Protein AF-A0ABD3DKU9-F1 (afdb_monomer_lite)

Sequence (478 aa):
MDELIASTKKEVLVEIVKLAQKRGMQGNKGDWKDFLKSYDKKFGSSLSDPLRRCVDSLVAFIKSFEQDDDVKFFKKVLECHANRNEAAEQFKNISPDKETAEQRLVRLTLEHPLYPTEFSFPSYEEEWVVVKKCLKKSKAMKSTKLLAIDCEMVLCEDGTDALVRVCGVDRNLKVKIDEVVNPNKPIADYRSDITGMSAKDLDGVTCSLKDVQISLKKMLSHGTILVGHSVNNDLQALKLDHTKVIDTSYIFKFAHTNRKPSLSLLCKAKLGDELRKDGRPHNCMDDACAAMKLALARLEGKIDDEITEEVKELDTAKLFVHRIPTDIFTNDLKNILPGDCTIEVIKKAKKTYYSANAIFKNQQEAFEAFEKLKGDLEKDKIGRPQKLVNFDLGSGKTGYVFVCLREDPVEHGTKRSAEDDTPCGIPKKFKTEELEDPNQCEMHLKEIERLNSLLKQRDEEILTQMKLIASLIRKLGL

Radius of gyration: 28.07 Å; chains: 1; bounding box: 62×74×80 Å

Organism: NCBI:txid1961234

Secondary structure (DSSP, 8-state):
-HHHHHT--HHHHHHHHHHHHHTT--BTTBSHHHHHHHH-TTTGGGS--GGGS-HHHHHHHHTT---HHHHHHHHHHHHHHHHHHHHHHHHHTS-GGG--HHHHHHHHHHHSTTHHHHT---TTSTT-EE-PPPSSHHHHHT---EEEEEEEEEEETTS-EEEEEEEEEETTS-EEEEEE-B-SS-EEE--HHHH---TTTTTT---BHHHHHHHHHHHHGGGPEEEESSHHHHHHHTTEE-S-EEETTTSSEESS--PPPPHHHHIIIIIS--SS-TTPPP-HHHHHHHHHHHHHHHHTTSS-SEE-----HHHHTEEEEEEEETT--HHHHHHHSSSS-EEEEEE--TTTEEEEEEE-SSHHHHHHHHHHS-SEEEE-TTS-EEEEEEEEETTTEEEEEEEEESS-----PPP----------------------HHHHHHHHHHHHHHHHHHHHHHHHHHHHHHHHHHHHHHHT-

Foldseek 3Di:
DVVLLVPDDLVLLLVLLVVCVVVLHAFPQGHQQSLQQVPPVPCRSVPSRSVPDDSVSSVVRLVRHDDPVSVVLSVLSSVVVVVLVCLLVVLVPDDPVRDALLSVLLNLCSPFPCNCPLLPAPCSDPLAAELDDDPPNVQLSPDPKEKFKDFQWFQFPVRDTATQWMWIATLVLHTDDTAGEDRVGHTPGSPCLARVDDPVNNPPRDHYLVNVLVSVSVVPHSNHAYWAASCSVVCRNSSYRDSRYRHLQRQADEPPFSGRDDLQLCCCQWVVDRLDDPRHYDDGSSRSSSRSVSSVCSSVVVDHRYDDPPDDQQLLQKKKKWFAFPPQDPVNVPVQFPDDWDWAWDDDDDPTIGIIITGHPGNVRSVVRVVPAPFDWDADPRGFTKGWGWDQDPVRDTDTMIITRPDDDDPPDDDDDDDDDDDDDDDDDDDDDDDDDPVVVVVVVVVVVVVVVVVVVVVVVVVVVVVVVVVVCVVVVD

InterPro domains:
  IPR012337 Ribonuclease H-like superfamily [SSF53098] (146-302)
  IPR013520 Ribonuclease H-like domain [PF00929] (148-294)
  IPR013520 Ribonuclease H-like domain [SM00479] (145-304)
  IPR034922 RNA exonuclease 1-like, exonuclease domain [cd06145] (147-296)
  IPR036397 Ribonuclease H superfamily [G3DSA:3.30.420.10] (141-318)
  IPR047021 RNA exonuclease REXO1/REXO3/REXO4-like [PTHR12801] (14-307)

Structure (mmCIF, N/CA/C/O backbone):
data_AF-A0ABD3DKU9-F1
#
_entry.id   AF-A0ABD3DKU9-F1
#
loop_
_atom_site.group_PDB
_atom_site.id
_atom_site.type_symbol
_atom_site.label_atom_id
_atom_site.label_alt_id
_atom_site.label_comp_id
_atom_site.label_asym_id
_atom_site.label_entity_id
_atom_site.label_seq_id
_atom_site.pdbx_PDB_ins_code
_atom_site.Cartn_x
_atom_site.Cartn_y
_atom_site.Cartn_z
_atom_site.occupancy
_atom_site.B_iso_or_equiv
_atom_site.auth_seq_id
_atom_site.auth_comp_id
_atom_site.auth_asym_id
_atom_site.auth_atom_id
_atom_site.pdbx_PDB_model_num
ATOM 1 N N . MET A 1 1 ? 17.578 11.879 -21.860 1.00 81.12 1 MET A N 1
ATOM 2 C CA . MET A 1 1 ? 17.954 10.823 -20.896 1.00 81.12 1 MET A CA 1
ATOM 3 C C . MET A 1 1 ? 19.100 11.305 -20.019 1.00 81.12 1 MET A C 1
ATOM 5 O O . MET A 1 1 ? 18.993 11.176 -18.808 1.00 81.12 1 MET A O 1
ATOM 9 N N . ASP A 1 2 ? 20.134 11.919 -20.600 1.00 81.81 2 ASP A N 1
ATOM 10 C CA . ASP A 1 2 ? 21.305 12.414 -19.861 1.00 81.81 2 ASP A CA 1
ATOM 11 C C . ASP A 1 2 ? 20.986 13.388 -18.720 1.00 81.81 2 ASP A C 1
ATOM 13 O O . ASP A 1 2 ? 21.509 13.211 -17.625 1.00 81.81 2 ASP A O 1
ATOM 17 N N . GLU A 1 3 ? 20.085 14.353 -18.931 1.00 81.25 3 GLU A N 1
ATOM 18 C CA . GLU A 1 3 ? 19.666 15.293 -17.875 1.00 81.25 3 GLU A CA 1
ATOM 19 C C . GLU A 1 3 ? 19.017 14.581 -16.677 1.00 81.25 3 GLU A C 1
ATOM 21 O O . GLU A 1 3 ? 19.356 14.852 -15.525 1.00 81.25 3 GLU A O 1
ATOM 26 N N . LEU A 1 4 ? 18.119 13.623 -16.944 1.00 81.12 4 LEU A N 1
ATOM 27 C CA . LEU A 1 4 ? 17.462 12.837 -15.897 1.00 81.12 4 LEU A CA 1
ATOM 28 C C . LEU A 1 4 ? 18.496 12.044 -15.100 1.00 81.12 4 LEU A C 1
ATOM 30 O O . LEU A 1 4 ? 18.499 12.116 -13.873 1.00 81.12 4 LEU A O 1
ATOM 34 N N . ILE A 1 5 ? 19.410 11.352 -15.787 1.00 86.69 5 ILE A N 1
ATOM 35 C CA . ILE A 1 5 ? 20.475 10.572 -15.149 1.00 86.69 5 ILE A CA 1
ATOM 36 C C . ILE A 1 5 ? 21.364 11.467 -14.275 1.00 86.69 5 ILE A C 1
ATOM 38 O O . ILE A 1 5 ? 21.659 11.091 -13.144 1.00 86.69 5 ILE A O 1
ATOM 42 N N . ALA A 1 6 ? 21.744 12.655 -14.754 1.00 84.81 6 ALA A N 1
ATOM 43 C CA . ALA A 1 6 ? 22.608 13.577 -14.015 1.00 84.81 6 ALA A CA 1
ATOM 44 C C . ALA A 1 6 ? 21.990 14.050 -12.686 1.00 84.81 6 ALA A C 1
ATOM 46 O O . ALA A 1 6 ? 22.702 14.227 -11.702 1.00 84.81 6 ALA A O 1
ATOM 47 N N . SER A 1 7 ? 20.666 14.220 -12.638 1.00 81.12 7 SER A N 1
ATOM 48 C CA . SER A 1 7 ? 19.935 14.606 -11.419 1.00 81.12 7 SER A CA 1
ATOM 49 C C . SER A 1 7 ? 19.525 13.433 -10.513 1.00 81.12 7 SER A C 1
ATOM 51 O O . SER A 1 7 ? 18.911 13.645 -9.465 1.00 81.12 7 SER A O 1
ATOM 53 N N . THR A 1 8 ? 19.811 12.189 -10.912 1.00 85.19 8 THR A N 1
ATOM 54 C CA . THR A 1 8 ? 19.275 10.988 -10.259 1.00 85.19 8 THR A CA 1
ATOM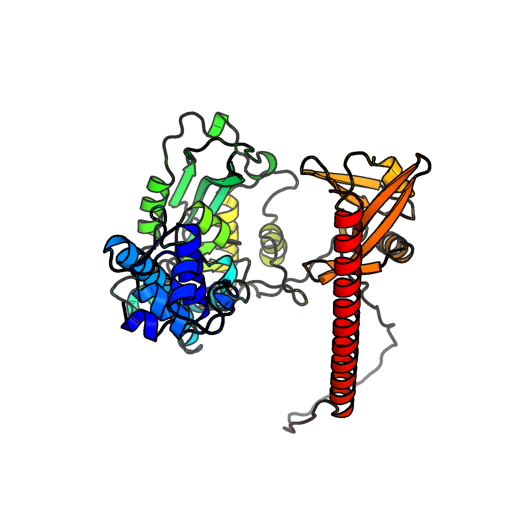 55 C C . THR A 1 8 ? 20.190 10.480 -9.146 1.00 85.19 8 THR A C 1
ATOM 57 O O . THR A 1 8 ? 21.405 10.379 -9.303 1.00 85.19 8 THR A O 1
ATOM 60 N N . LYS A 1 9 ? 19.593 10.107 -8.008 1.00 88.00 9 LYS A N 1
ATOM 61 C CA . LYS A 1 9 ? 20.319 9.520 -6.873 1.00 88.00 9 LYS A CA 1
ATOM 62 C C . LYS A 1 9 ? 20.841 8.115 -7.203 1.00 88.00 9 LYS A C 1
ATOM 64 O O . LYS A 1 9 ? 20.222 7.377 -7.972 1.00 88.00 9 LYS A O 1
ATOM 69 N N . LYS A 1 10 ? 21.950 7.711 -6.574 1.00 91.38 10 LYS A N 1
ATOM 70 C CA . LYS A 1 10 ? 22.609 6.416 -6.821 1.00 91.38 10 LYS A CA 1
ATOM 71 C C . LYS A 1 10 ? 21.654 5.230 -6.647 1.00 91.38 10 LYS A C 1
ATOM 73 O O . LYS A 1 10 ? 21.727 4.284 -7.423 1.00 91.38 10 LYS A O 1
ATOM 78 N N . GLU A 1 11 ? 20.763 5.277 -5.664 1.00 88.62 11 GLU A N 1
ATOM 79 C CA . GLU A 1 11 ? 19.846 4.183 -5.324 1.00 88.62 11 GLU A CA 1
ATOM 80 C C . GLU A 1 11 ? 18.913 3.845 -6.493 1.00 88.62 11 GLU A C 1
ATOM 82 O O . GLU A 1 11 ? 18.699 2.674 -6.799 1.00 88.62 11 GLU A O 1
ATOM 87 N N . VAL A 1 12 ? 18.440 4.869 -7.208 1.00 87.44 12 VAL A N 1
ATOM 88 C CA . VAL A 1 12 ? 17.587 4.710 -8.393 1.00 87.44 12 VAL A CA 1
ATOM 89 C C . VAL A 1 12 ? 18.385 4.129 -9.562 1.00 87.44 12 VAL A C 1
ATOM 91 O O . VAL A 1 12 ? 17.897 3.262 -10.280 1.00 87.44 12 VAL A O 1
ATOM 94 N N . LEU A 1 13 ? 19.643 4.544 -9.741 1.00 93.12 13 LEU A N 1
ATOM 95 C CA . LEU A 1 13 ? 20.517 3.955 -10.763 1.00 93.12 13 LEU A CA 1
ATOM 96 C C . LEU A 1 13 ? 20.780 2.470 -10.475 1.00 93.12 13 LEU A C 1
ATOM 98 O O . LEU A 1 13 ? 20.734 1.648 -11.386 1.00 93.12 13 LEU A O 1
ATOM 102 N N . VAL A 1 14 ? 21.011 2.114 -9.208 1.00 93.06 14 VAL A N 1
ATOM 103 C CA . VAL A 1 14 ? 21.152 0.720 -8.760 1.00 93.06 14 VAL A CA 1
ATOM 104 C C . VAL A 1 14 ? 19.893 -0.085 -9.082 1.00 93.06 14 VAL A C 1
ATOM 106 O O . VAL A 1 14 ? 20.008 -1.204 -9.582 1.00 93.06 14 VAL A O 1
ATOM 109 N N . GLU A 1 15 ? 18.707 0.468 -8.822 1.00 90.56 15 GLU A N 1
ATOM 110 C CA . GLU A 1 15 ? 17.432 -0.169 -9.163 1.00 90.56 15 GLU A CA 1
ATOM 111 C C . GLU A 1 15 ? 17.306 -0.411 -10.668 1.00 90.56 15 GLU A C 1
ATOM 113 O O . GLU A 1 15 ? 17.014 -1.532 -11.078 1.00 90.56 15 GLU A O 1
ATOM 118 N N . ILE A 1 16 ? 17.606 0.593 -11.494 1.00 92.25 16 ILE A N 1
ATOM 119 C CA . ILE A 1 16 ? 17.558 0.474 -12.956 1.00 92.25 16 ILE A CA 1
ATOM 120 C C . ILE A 1 16 ? 18.462 -0.663 -13.448 1.00 92.25 16 ILE A C 1
ATOM 122 O O . ILE A 1 16 ? 18.028 -1.490 -14.252 1.00 92.25 16 ILE A O 1
ATOM 126 N N . VAL A 1 17 ? 19.696 -0.754 -12.939 1.00 94.88 17 VAL A N 1
ATOM 127 C CA . VAL A 1 17 ? 20.609 -1.847 -13.308 1.00 94.88 17 VAL A CA 1
ATOM 128 C C . VAL A 1 17 ? 20.054 -3.201 -12.863 1.00 94.88 17 VAL A C 1
ATOM 130 O O . VAL A 1 17 ? 20.048 -4.146 -13.651 1.00 94.88 17 VAL A O 1
ATOM 133 N N . LYS A 1 18 ? 19.523 -3.308 -11.639 1.00 93.50 18 LYS A N 1
ATOM 134 C CA . LYS A 1 18 ? 18.892 -4.548 -11.155 1.00 93.50 18 LYS A CA 1
ATOM 135 C C . LYS A 1 18 ? 17.674 -4.945 -11.993 1.00 93.50 18 LYS A C 1
ATOM 137 O O . LYS A 1 18 ? 17.475 -6.133 -12.242 1.00 93.50 18 LYS A O 1
ATOM 142 N N . LEU A 1 19 ? 16.879 -3.980 -12.457 1.00 91.31 19 LEU A N 1
ATOM 143 C CA . LEU A 1 19 ? 15.748 -4.222 -13.354 1.00 91.31 19 LEU A CA 1
ATOM 144 C C . LEU A 1 19 ? 16.210 -4.736 -14.713 1.00 91.31 19 LEU A C 1
ATOM 146 O O . LEU A 1 19 ? 15.650 -5.718 -15.196 1.00 91.31 19 LEU A O 1
ATOM 150 N N . ALA A 1 20 ? 17.256 -4.137 -15.287 1.00 93.38 20 ALA A N 1
ATOM 151 C CA . ALA A 1 20 ? 17.860 -4.618 -16.524 1.00 93.38 20 ALA A CA 1
ATOM 152 C C . ALA A 1 20 ? 18.349 -6.068 -16.382 1.00 93.38 20 ALA A C 1
ATOM 154 O O . ALA A 1 20 ? 18.037 -6.909 -17.222 1.00 93.38 20 ALA A O 1
ATOM 155 N N . GLN A 1 21 ? 19.020 -6.394 -15.269 1.00 93.75 21 GLN A N 1
ATOM 156 C CA . GLN A 1 21 ? 19.442 -7.765 -14.961 1.00 93.75 21 GLN A CA 1
ATOM 157 C C . GLN A 1 21 ? 18.254 -8.726 -14.839 1.00 93.75 21 GLN A C 1
ATOM 159 O O . GLN A 1 21 ? 18.270 -9.798 -15.437 1.00 93.75 21 GLN A O 1
ATOM 164 N N . LYS A 1 22 ? 17.216 -8.347 -14.082 1.00 91.12 22 LYS A N 1
ATOM 165 C CA . LYS A 1 22 ? 16.010 -9.168 -13.880 1.00 91.12 22 LYS A CA 1
ATOM 166 C C . LYS A 1 22 ? 15.283 -9.448 -15.197 1.00 91.12 22 LYS A C 1
ATOM 168 O O . LYS A 1 22 ? 14.736 -10.531 -15.369 1.00 91.12 22 LYS A O 1
ATOM 173 N N . ARG A 1 23 ? 15.275 -8.473 -16.106 1.00 89.75 23 ARG A N 1
ATOM 174 C CA . ARG A 1 23 ? 14.651 -8.564 -17.432 1.00 89.75 23 ARG A CA 1
ATOM 175 C C . ARG A 1 23 ? 15.551 -9.219 -18.485 1.00 89.75 23 ARG A C 1
ATOM 177 O O . ARG A 1 23 ? 15.110 -9.381 -19.614 1.00 89.75 23 ARG A O 1
ATOM 184 N N . GLY A 1 24 ? 16.789 -9.582 -18.137 1.00 93.31 24 GLY A N 1
ATOM 185 C CA . GLY A 1 24 ? 17.751 -10.154 -19.082 1.00 93.31 24 GLY A CA 1
ATOM 186 C C . GLY A 1 24 ? 18.141 -9.198 -20.214 1.00 93.31 24 GLY A C 1
ATOM 187 O O . GLY A 1 24 ? 18.514 -9.656 -21.290 1.00 93.31 24 GLY A O 1
ATOM 188 N N . MET A 1 25 ? 18.028 -7.886 -19.992 1.00 94.38 25 MET A N 1
ATOM 189 C CA . MET A 1 25 ? 18.319 -6.869 -21.003 1.00 94.38 25 MET A CA 1
ATOM 190 C C . MET A 1 25 ? 19.825 -6.819 -21.297 1.00 94.38 25 MET A C 1
ATOM 192 O O . MET A 1 25 ? 20.650 -6.963 -20.388 1.00 94.38 25 MET A O 1
ATOM 196 N N . GLN A 1 26 ? 20.182 -6.571 -22.558 1.00 94.69 26 GLN A N 1
ATOM 197 C CA . GLN A 1 26 ? 21.569 -6.503 -23.020 1.00 94.69 26 GLN A CA 1
ATOM 198 C C . GLN A 1 26 ? 21.805 -5.220 -23.814 1.00 94.69 26 GLN A C 1
ATOM 200 O O . GLN A 1 26 ? 21.084 -4.935 -24.765 1.00 94.69 26 GLN A O 1
ATOM 205 N N . GLY A 1 27 ? 22.821 -4.455 -23.420 1.00 92.88 27 GLY A N 1
ATOM 206 C CA . GLY A 1 27 ? 23.273 -3.298 -24.186 1.00 92.88 27 GLY A CA 1
ATOM 207 C C . GLY A 1 27 ? 24.309 -3.699 -25.236 1.00 92.88 27 GLY A C 1
ATOM 208 O O . GLY A 1 27 ? 24.638 -4.873 -25.414 1.00 92.88 27 GLY A O 1
ATOM 209 N N . ASN A 1 28 ? 24.942 -2.707 -25.855 1.00 92.81 28 ASN A N 1
ATOM 210 C CA . ASN A 1 28 ? 25.990 -2.909 -26.865 1.00 92.81 28 ASN A CA 1
ATOM 211 C C . ASN A 1 28 ? 27.252 -3.608 -26.334 1.00 92.81 28 ASN A C 1
ATOM 213 O O . ASN A 1 28 ? 28.122 -4.010 -27.103 1.00 92.81 28 ASN A O 1
ATOM 217 N N . LYS A 1 29 ? 27.373 -3.739 -25.009 1.00 91.50 29 LYS A N 1
ATOM 218 C CA . LYS A 1 29 ? 28.457 -4.464 -24.333 1.00 91.50 29 LYS A CA 1
ATOM 219 C C . LYS A 1 29 ? 27.958 -5.706 -23.584 1.00 91.50 29 LYS A C 1
ATOM 221 O O . LYS A 1 29 ? 28.632 -6.163 -22.665 1.00 91.50 29 LYS A O 1
ATOM 226 N N . GLY A 1 30 ? 26.800 -6.237 -23.976 1.00 93.75 30 GLY A N 1
ATOM 227 C CA . GLY A 1 30 ? 26.183 -7.415 -23.374 1.00 93.75 30 GLY A CA 1
ATOM 228 C C . GLY A 1 30 ? 25.389 -7.099 -22.108 1.00 93.75 30 GLY A C 1
ATOM 229 O O . GLY A 1 30 ? 24.924 -5.975 -21.896 1.00 93.75 30 GLY A O 1
ATOM 230 N N . ASP A 1 31 ? 25.213 -8.121 -21.273 1.00 94.94 31 ASP A N 1
ATOM 231 C CA . ASP A 1 31 ? 24.564 -7.972 -19.975 1.00 94.94 31 ASP A CA 1
ATOM 232 C C . ASP A 1 31 ? 25.454 -7.209 -18.973 1.00 94.94 31 ASP A C 1
ATOM 234 O O . ASP A 1 31 ? 26.593 -6.833 -19.255 1.00 94.94 31 ASP A O 1
ATOM 238 N N . TRP A 1 32 ? 24.951 -6.971 -17.761 1.00 95.81 32 TRP A N 1
ATOM 239 C CA . TRP A 1 32 ? 25.708 -6.254 -16.730 1.00 95.81 32 TRP A CA 1
ATOM 240 C C . TRP A 1 32 ? 27.071 -6.888 -16.406 1.00 95.81 32 TRP A C 1
ATOM 242 O O . TRP A 1 32 ? 28.050 -6.177 -16.168 1.00 95.81 32 TRP A O 1
ATOM 252 N N . LYS A 1 33 ? 27.170 -8.221 -16.385 1.00 94.06 33 LYS A N 1
ATOM 253 C CA . LYS A 1 33 ? 28.431 -8.904 -16.077 1.00 94.06 33 LYS A CA 1
ATOM 254 C C . LYS A 1 33 ? 29.402 -8.795 -17.247 1.00 94.06 33 LYS A C 1
ATOM 256 O O . LYS A 1 33 ? 30.592 -8.594 -17.003 1.00 94.06 33 LYS A O 1
ATOM 261 N N . ASP A 1 34 ? 28.920 -8.903 -18.477 1.00 94.00 34 ASP A N 1
ATOM 262 C CA . ASP A 1 34 ? 29.735 -8.754 -19.684 1.00 94.00 34 ASP A CA 1
ATOM 263 C C . ASP A 1 34 ? 30.232 -7.316 -19.860 1.00 94.00 34 ASP A C 1
ATOM 265 O O . ASP A 1 34 ? 31.430 -7.091 -20.077 1.00 94.00 34 ASP A O 1
ATOM 269 N N . PHE A 1 35 ? 29.362 -6.337 -19.606 1.00 96.00 35 PHE A N 1
ATOM 270 C CA . PHE A 1 35 ? 29.738 -4.932 -19.528 1.00 96.00 35 PHE A CA 1
ATOM 271 C C . PHE A 1 35 ? 30.872 -4.731 -18.517 1.00 96.00 35 PHE A C 1
ATOM 273 O O . PHE A 1 35 ? 31.909 -4.165 -18.863 1.00 96.00 35 PHE A O 1
ATOM 280 N N . LEU A 1 36 ? 30.733 -5.251 -17.291 1.00 94.25 36 LEU A N 1
ATOM 281 C CA . LEU A 1 36 ? 31.744 -5.093 -16.242 1.00 94.25 36 LEU A CA 1
ATOM 282 C C . LEU A 1 36 ? 33.098 -5.719 -16.601 1.00 94.25 36 LEU A C 1
ATOM 284 O O . LEU A 1 36 ? 34.124 -5.126 -16.274 1.00 94.25 36 LEU A O 1
ATOM 288 N N . LYS A 1 37 ? 33.128 -6.874 -17.284 1.00 91.94 37 LYS A N 1
ATOM 289 C CA . LYS A 1 37 ? 34.384 -7.499 -17.753 1.00 91.94 37 LYS A CA 1
ATOM 290 C C . LYS A 1 37 ? 35.160 -6.578 -18.697 1.00 91.94 37 LYS A C 1
ATOM 292 O O . LYS A 1 37 ? 36.385 -6.542 -18.638 1.00 91.94 37 LYS A O 1
ATOM 297 N N . SER A 1 38 ? 34.454 -5.858 -19.570 1.00 89.62 38 SER A N 1
ATOM 298 C CA . SER A 1 38 ? 35.077 -4.968 -20.557 1.00 89.62 38 SER A CA 1
ATOM 299 C C . SER A 1 38 ? 35.361 -3.560 -20.016 1.00 89.62 38 SER A C 1
ATOM 301 O O . SER A 1 38 ? 36.321 -2.922 -20.445 1.00 89.62 38 SER A O 1
ATOM 303 N N . TYR A 1 39 ? 34.542 -3.076 -19.078 1.00 90.50 39 TYR A N 1
ATOM 304 C CA . TYR A 1 39 ? 34.574 -1.698 -18.587 1.00 90.50 39 TYR A CA 1
ATOM 305 C C . TYR A 1 39 ? 35.484 -1.503 -17.365 1.00 90.50 39 TYR A C 1
ATOM 307 O O . TYR A 1 39 ? 36.191 -0.501 -17.286 1.00 90.50 39 TYR A O 1
ATOM 315 N N . ASP A 1 40 ? 35.511 -2.459 -16.430 1.00 86.19 40 ASP A N 1
ATOM 316 C CA . ASP A 1 40 ? 36.314 -2.381 -15.206 1.00 86.19 40 ASP A CA 1
ATOM 317 C C . ASP A 1 40 ? 37.347 -3.512 -15.157 1.00 86.19 40 ASP A C 1
ATOM 319 O O . ASP A 1 40 ? 37.076 -4.616 -14.689 1.00 86.19 40 ASP A O 1
ATOM 323 N N . LYS A 1 41 ? 38.576 -3.215 -15.589 1.00 82.25 41 LYS A N 1
ATOM 324 C CA . LYS A 1 41 ? 39.689 -4.178 -15.569 1.00 82.25 41 LYS A CA 1
ATOM 325 C C . LYS A 1 41 ? 40.177 -4.534 -14.159 1.00 82.25 41 LYS A C 1
ATOM 327 O O . LYS A 1 41 ? 40.890 -5.520 -14.013 1.00 82.25 41 LYS A O 1
ATOM 332 N N . LYS A 1 42 ? 39.843 -3.737 -13.136 1.00 81.88 42 LYS A N 1
ATOM 333 C CA . LYS A 1 42 ? 40.324 -3.934 -11.761 1.00 81.88 42 LYS A CA 1
ATOM 334 C C . LYS A 1 42 ? 39.496 -4.985 -11.034 1.00 81.88 42 LYS A C 1
ATOM 336 O O . LYS A 1 42 ? 40.061 -5.883 -10.419 1.00 81.88 42 LYS A O 1
ATOM 341 N N . PHE A 1 43 ? 38.171 -4.872 -11.098 1.00 80.38 43 PHE A N 1
ATOM 342 C CA . PHE A 1 43 ? 37.271 -5.801 -10.407 1.00 80.38 43 PHE A CA 1
ATOM 343 C C . PHE A 1 43 ? 36.496 -6.717 -11.365 1.00 80.38 43 PHE A C 1
ATOM 345 O O . PHE A 1 43 ? 36.110 -7.821 -10.975 1.00 80.38 43 PHE A O 1
ATOM 352 N N . GLY A 1 44 ? 36.264 -6.308 -12.615 1.00 85.00 44 GLY A N 1
ATOM 353 C CA . GLY A 1 44 ? 35.559 -7.105 -13.624 1.00 85.00 44 GLY A CA 1
ATOM 354 C C . GLY A 1 44 ? 34.201 -7.614 -13.141 1.00 85.00 44 GLY A C 1
ATOM 355 O O . GLY A 1 44 ? 33.538 -6.979 -12.327 1.00 85.00 44 GLY A O 1
ATOM 356 N N . SER A 1 45 ? 33.785 -8.803 -13.571 1.00 83.38 45 SER A N 1
ATOM 357 C CA . SER A 1 45 ? 32.523 -9.416 -13.128 1.00 83.38 45 SER A CA 1
ATOM 358 C C . SER A 1 45 ? 32.541 -9.971 -11.694 1.00 83.38 45 SER A C 1
ATOM 360 O O . SER A 1 45 ? 31.493 -10.400 -11.210 1.00 83.38 45 SER A O 1
ATOM 362 N N . SER A 1 46 ? 33.690 -9.979 -11.004 1.00 84.38 46 SER A N 1
ATOM 363 C CA . SER A 1 46 ? 33.804 -10.544 -9.646 1.00 84.38 46 SER A CA 1
ATOM 364 C C . SER A 1 46 ? 32.991 -9.761 -8.604 1.00 84.38 46 SER A C 1
ATOM 366 O O . SER A 1 46 ? 32.463 -10.343 -7.660 1.00 84.38 46 SER A O 1
ATOM 368 N N . LEU A 1 47 ? 32.802 -8.455 -8.823 1.00 87.00 47 LEU A N 1
ATOM 369 C CA . LEU A 1 47 ? 31.976 -7.576 -7.995 1.00 87.00 47 LEU A CA 1
ATOM 370 C C . LEU A 1 47 ? 30.680 -7.209 -8.738 1.00 87.00 47 LEU A C 1
ATOM 372 O O . LEU A 1 47 ? 30.503 -6.091 -9.201 1.00 87.00 47 LEU A O 1
ATOM 376 N N . SER A 1 48 ? 29.771 -8.156 -8.943 1.00 89.69 48 SER A N 1
ATOM 377 C CA . SER A 1 48 ? 28.600 -7.918 -9.810 1.00 89.69 48 SER A CA 1
ATOM 378 C C . SER A 1 48 ? 27.412 -7.220 -9.139 1.00 89.69 48 SER A C 1
ATOM 380 O O . SER A 1 48 ? 26.478 -6.850 -9.839 1.00 89.69 48 SER A O 1
ATOM 382 N N . ASP A 1 49 ? 27.425 -6.994 -7.824 1.00 92.25 49 ASP A N 1
ATOM 383 C CA . ASP A 1 49 ? 26.336 -6.272 -7.152 1.00 92.25 49 ASP A CA 1
ATOM 384 C C . ASP A 1 49 ? 26.340 -4.780 -7.545 1.00 92.25 49 ASP A C 1
ATOM 386 O O . ASP A 1 49 ? 27.309 -4.079 -7.219 1.00 92.25 49 ASP A O 1
ATOM 390 N N . PRO A 1 50 ? 25.280 -4.260 -8.201 1.00 94.19 50 PRO A N 1
ATOM 391 C CA . PRO A 1 50 ? 25.214 -2.854 -8.590 1.00 94.19 50 PRO A CA 1
ATOM 392 C C . PRO A 1 50 ? 25.323 -1.890 -7.402 1.00 94.19 50 PRO A C 1
ATOM 394 O O . PRO A 1 50 ? 25.885 -0.805 -7.546 1.00 94.19 50 PRO A O 1
ATOM 397 N N . LEU A 1 51 ? 24.878 -2.288 -6.201 1.00 93.56 51 LEU A N 1
ATOM 398 C CA . LEU A 1 51 ? 24.967 -1.446 -5.000 1.00 93.56 51 LEU A CA 1
ATOM 399 C C . LEU A 1 51 ? 26.426 -1.105 -4.641 1.00 93.56 51 LEU A C 1
ATOM 401 O O . LEU A 1 51 ? 26.732 -0.004 -4.167 1.00 93.56 51 LEU A O 1
ATOM 405 N N . ARG A 1 52 ? 27.341 -2.037 -4.930 1.00 92.31 52 ARG A N 1
ATOM 406 C CA . ARG A 1 52 ? 28.777 -1.935 -4.641 1.00 92.31 52 ARG A CA 1
ATOM 407 C C . ARG A 1 52 ? 29.568 -1.224 -5.744 1.00 92.31 52 ARG A C 1
ATOM 409 O O . ARG A 1 52 ? 30.787 -1.118 -5.631 1.00 92.31 52 ARG A O 1
ATOM 416 N N . ARG A 1 53 ? 28.912 -0.730 -6.801 1.00 92.31 53 ARG A N 1
ATOM 417 C CA . ARG A 1 53 ? 29.559 0.004 -7.901 1.00 92.31 53 ARG A CA 1
ATOM 418 C C . ARG A 1 53 ? 29.461 1.518 -7.756 1.00 92.31 53 ARG A C 1
ATOM 420 O O . ARG A 1 53 ? 28.597 2.041 -7.050 1.00 92.31 53 ARG A O 1
ATOM 427 N N . CYS A 1 54 ? 30.391 2.221 -8.405 1.00 92.19 54 CYS A N 1
ATOM 428 C CA . CYS A 1 54 ? 30.360 3.677 -8.489 1.00 92.19 54 CYS A CA 1
ATOM 429 C C . CYS A 1 54 ? 29.252 4.144 -9.440 1.00 92.19 54 CYS A C 1
ATOM 431 O O . CYS A 1 54 ? 28.843 3.407 -10.340 1.00 92.19 54 CYS A O 1
ATOM 433 N N . VAL A 1 55 ? 28.797 5.384 -9.247 1.00 94.00 55 VAL A N 1
ATOM 434 C CA . VAL A 1 55 ? 27.769 6.018 -10.086 1.00 94.00 55 VAL A CA 1
ATOM 435 C C . VAL A 1 55 ? 28.169 5.973 -11.562 1.00 94.00 55 VAL A C 1
ATOM 437 O O . VAL A 1 55 ? 27.365 5.545 -12.382 1.00 94.00 55 VAL A O 1
ATOM 440 N N . ASP A 1 56 ? 29.428 6.273 -11.889 1.00 93.62 56 ASP A N 1
ATOM 441 C CA . ASP A 1 56 ? 29.920 6.276 -13.273 1.00 93.62 56 ASP A CA 1
ATOM 442 C C . ASP A 1 56 ? 29.763 4.924 -13.972 1.00 93.62 56 ASP A C 1
ATOM 444 O O . ASP A 1 56 ? 29.410 4.872 -15.146 1.00 93.62 56 ASP A O 1
ATOM 448 N N . SER A 1 57 ? 29.980 3.816 -13.255 1.00 93.88 57 SER A N 1
ATOM 449 C CA . SER A 1 57 ? 29.801 2.471 -13.820 1.00 93.88 57 SER A CA 1
ATOM 450 C C . SER A 1 57 ? 28.332 2.167 -14.102 1.00 93.88 57 SER A C 1
ATOM 452 O O . SER A 1 57 ? 28.012 1.588 -15.138 1.00 93.88 57 SER A O 1
ATOM 454 N N . LEU A 1 58 ? 27.436 2.564 -13.193 1.00 95.62 58 LEU A N 1
ATOM 455 C CA . LEU A 1 58 ? 25.992 2.383 -13.363 1.00 95.62 58 LEU A CA 1
ATOM 456 C C . LEU A 1 58 ? 25.490 3.207 -14.553 1.00 95.62 58 LEU A C 1
ATOM 458 O O . LEU A 1 58 ? 24.804 2.684 -15.427 1.00 95.62 58 LEU A O 1
ATOM 462 N N . VAL A 1 59 ? 25.889 4.479 -14.616 1.00 95.38 59 VAL A N 1
ATOM 463 C CA . VAL A 1 59 ? 25.535 5.393 -15.705 1.00 95.38 59 VAL A CA 1
ATOM 464 C C . VAL A 1 59 ? 26.064 4.883 -17.041 1.00 95.38 59 VAL A C 1
ATOM 466 O O . VAL A 1 59 ? 25.310 4.839 -18.009 1.00 95.38 59 VAL A O 1
ATOM 469 N N . ALA A 1 60 ? 27.328 4.464 -17.108 1.00 94.81 60 ALA A N 1
ATOM 470 C CA . ALA A 1 60 ? 27.925 3.962 -18.341 1.00 94.81 60 ALA A CA 1
ATOM 471 C C . ALA A 1 60 ? 27.242 2.686 -18.857 1.00 94.81 60 ALA A C 1
ATOM 473 O O . ALA A 1 60 ? 27.096 2.529 -20.068 1.00 94.81 60 ALA A O 1
ATOM 474 N N . PHE A 1 61 ? 26.780 1.805 -17.966 1.00 96.06 61 PHE A N 1
ATOM 475 C CA . PHE A 1 61 ? 25.993 0.641 -18.367 1.00 96.06 61 PHE A CA 1
ATOM 476 C C . PHE A 1 61 ? 24.609 1.025 -18.878 1.00 96.06 61 PHE A C 1
ATOM 478 O O . PHE A 1 61 ? 24.225 0.571 -19.950 1.00 96.06 61 PHE A O 1
ATOM 485 N N . ILE A 1 62 ? 23.882 1.901 -18.179 1.00 94.62 62 ILE A N 1
ATOM 486 C CA . ILE A 1 62 ? 22.564 2.379 -18.634 1.00 94.62 62 ILE A CA 1
ATOM 487 C C . ILE A 1 62 ? 22.681 3.056 -20.008 1.00 94.62 62 ILE A C 1
ATOM 489 O O . ILE A 1 62 ? 21.857 2.824 -20.885 1.00 94.62 62 ILE A O 1
ATOM 493 N N . LYS A 1 63 ? 23.747 3.832 -20.230 1.00 94.19 63 LYS A N 1
ATOM 494 C CA . LYS A 1 63 ? 24.040 4.470 -21.522 1.00 94.19 63 LYS A CA 1
ATOM 495 C C . LYS A 1 63 ? 24.521 3.505 -22.609 1.00 94.19 63 LYS A C 1
ATOM 497 O O . LYS A 1 63 ? 24.667 3.927 -23.748 1.00 94.19 63 LYS A O 1
ATOM 502 N N . SER A 1 64 ? 24.793 2.239 -22.287 1.00 94.94 64 SER A N 1
ATOM 503 C CA . SER A 1 64 ? 25.196 1.243 -23.289 1.00 94.94 64 SER A CA 1
ATOM 504 C C . SER A 1 64 ? 24.022 0.676 -24.092 1.00 94.94 64 SER A C 1
ATOM 506 O O . SER A 1 64 ? 24.248 -0.051 -25.056 1.00 94.94 64 SER A O 1
ATOM 508 N N . PHE A 1 65 ? 22.786 0.990 -23.698 1.00 94.69 65 PHE A N 1
ATOM 509 C CA . PHE A 1 65 ? 21.569 0.581 -24.388 1.00 94.69 65 PHE A CA 1
ATOM 510 C C . PHE A 1 65 ? 21.182 1.621 -25.440 1.00 94.69 65 PHE A C 1
ATOM 512 O O . PHE A 1 65 ? 20.911 2.773 -25.106 1.00 94.69 65 PHE A O 1
ATOM 519 N N . GLU A 1 66 ? 21.133 1.199 -26.702 1.00 90.81 66 GLU A N 1
ATOM 520 C CA . GLU A 1 66 ? 20.767 2.055 -27.839 1.00 90.81 66 GLU A CA 1
ATOM 521 C C . GLU A 1 66 ? 19.406 1.693 -28.450 1.00 90.81 66 GLU A C 1
ATOM 523 O O . GLU A 1 66 ? 18.873 2.462 -29.245 1.00 90.81 66 GLU A O 1
ATOM 528 N N . GLN A 1 67 ? 18.818 0.549 -28.077 1.00 91.12 67 GLN A N 1
ATOM 529 C CA . GLN A 1 67 ? 17.496 0.164 -28.568 1.00 91.12 67 GLN A CA 1
ATOM 530 C C . GLN A 1 67 ? 16.419 1.102 -28.014 1.00 91.12 67 GLN A C 1
ATOM 532 O O . GLN A 1 67 ? 16.338 1.334 -26.805 1.00 91.12 67 GLN A O 1
ATOM 537 N N . ASP A 1 68 ? 15.554 1.603 -28.899 1.00 88.62 68 ASP A N 1
ATOM 538 C CA . ASP A 1 68 ? 14.519 2.585 -28.559 1.00 88.62 68 ASP A CA 1
ATOM 539 C C . ASP A 1 68 ? 13.628 2.144 -27.393 1.00 88.62 68 ASP A C 1
ATOM 541 O O . ASP A 1 68 ? 13.248 2.966 -26.558 1.00 88.62 68 ASP A O 1
ATOM 545 N N . ASP A 1 69 ? 13.284 0.860 -27.317 1.00 87.88 69 ASP A N 1
ATOM 546 C CA . ASP A 1 69 ? 12.379 0.351 -26.287 1.00 87.88 69 ASP A CA 1
ATOM 547 C C . ASP A 1 69 ? 13.057 0.243 -24.915 1.00 87.88 69 ASP A C 1
ATOM 549 O O . ASP A 1 69 ? 12.452 0.620 -23.907 1.00 87.88 69 ASP A O 1
ATOM 553 N N . ASP A 1 70 ? 14.339 -0.126 -24.869 1.00 90.25 70 ASP A N 1
ATOM 554 C CA . ASP A 1 70 ? 15.147 -0.112 -23.644 1.00 90.25 70 ASP A CA 1
ATOM 555 C C . ASP A 1 70 ? 15.329 1.320 -23.129 1.00 90.25 70 ASP A C 1
ATOM 557 O O . ASP A 1 70 ? 15.142 1.616 -21.943 1.00 90.25 70 ASP A O 1
ATOM 561 N N . VAL A 1 71 ? 15.625 2.246 -24.045 1.00 89.62 71 VAL A N 1
ATOM 562 C CA . VAL A 1 71 ? 15.796 3.667 -23.733 1.00 89.62 71 VAL A CA 1
ATOM 563 C C . VAL A 1 71 ? 14.487 4.264 -23.208 1.00 89.62 71 VAL A C 1
ATOM 565 O O . VAL A 1 71 ? 14.486 4.980 -22.197 1.00 89.62 71 VAL A O 1
ATOM 568 N N . LYS A 1 72 ? 13.349 3.955 -23.847 1.00 87.56 72 LYS A N 1
ATOM 569 C CA . LYS A 1 72 ? 12.012 4.349 -23.368 1.00 87.56 72 LYS A CA 1
ATOM 570 C C . LYS A 1 72 ? 11.720 3.764 -21.991 1.00 87.56 72 LYS A C 1
ATOM 572 O O . LYS A 1 72 ? 11.206 4.488 -21.137 1.00 87.56 72 LYS A O 1
ATOM 577 N N . PHE A 1 73 ? 12.058 2.496 -21.758 1.00 88.81 73 PHE A N 1
ATOM 578 C CA . PHE A 1 73 ? 11.868 1.843 -20.468 1.00 88.81 73 PHE A CA 1
ATOM 579 C C . PHE A 1 73 ? 12.640 2.566 -19.358 1.00 88.81 73 PHE A C 1
ATOM 581 O O . PHE A 1 73 ? 12.028 3.009 -18.385 1.00 88.81 73 PHE A O 1
ATOM 588 N N . PHE A 1 74 ? 13.948 2.785 -19.519 1.00 90.31 74 PHE A N 1
ATOM 589 C CA . PHE A 1 74 ? 14.745 3.490 -18.509 1.00 90.31 74 PHE A CA 1
ATOM 590 C C . PHE A 1 74 ? 14.275 4.921 -18.287 1.00 90.31 74 PHE A C 1
ATOM 592 O O . PHE A 1 74 ? 14.207 5.381 -17.147 1.00 90.31 74 PHE A O 1
ATOM 599 N N . LYS A 1 75 ? 13.892 5.622 -19.359 1.00 87.06 75 LYS A N 1
ATOM 600 C CA . LYS A 1 75 ? 13.306 6.958 -19.250 1.00 87.06 75 LYS A CA 1
ATOM 601 C C . LYS A 1 75 ? 12.020 6.934 -18.418 1.00 87.06 75 LYS A C 1
ATOM 603 O O . LYS A 1 75 ? 11.875 7.775 -17.536 1.00 87.06 75 LYS A O 1
ATOM 608 N N . LYS A 1 76 ? 11.139 5.949 -18.630 1.00 84.81 76 LYS A N 1
ATOM 609 C CA . LYS A 1 76 ? 9.909 5.773 -17.841 1.00 84.81 76 LYS A CA 1
ATOM 610 C C . LYS A 1 76 ? 10.224 5.538 -16.361 1.00 84.81 76 LYS A C 1
ATOM 612 O O . LYS A 1 76 ? 9.607 6.184 -15.517 1.00 84.81 76 LYS A O 1
ATOM 617 N N . VAL A 1 77 ? 11.198 4.679 -16.038 1.00 86.38 77 VAL A N 1
ATOM 618 C CA . VAL A 1 77 ? 11.635 4.438 -14.646 1.00 86.38 77 VAL A CA 1
ATOM 619 C C . VAL A 1 77 ? 12.133 5.740 -14.006 1.00 86.38 77 VAL A C 1
ATOM 621 O O . VAL A 1 77 ? 11.633 6.144 -12.956 1.00 86.38 77 VAL A O 1
ATOM 624 N N . LEU A 1 78 ? 13.055 6.447 -14.669 1.00 85.88 78 LEU A N 1
ATOM 625 C CA . LEU A 1 78 ? 13.620 7.713 -14.185 1.00 85.88 78 LEU A CA 1
ATOM 626 C C . LEU A 1 78 ? 12.541 8.778 -13.943 1.00 85.88 78 LEU A C 1
ATOM 628 O O . LEU A 1 78 ? 12.534 9.429 -12.898 1.00 85.88 78 LEU A O 1
ATOM 632 N N . GLU A 1 79 ? 11.603 8.936 -14.878 1.00 82.00 79 GLU A N 1
ATOM 633 C CA . GLU A 1 79 ? 10.487 9.877 -14.750 1.00 82.00 79 GLU A CA 1
ATOM 634 C C . GLU A 1 79 ? 9.578 9.538 -13.559 1.00 82.00 79 GLU A C 1
ATOM 636 O O . GLU A 1 79 ? 9.133 10.447 -12.855 1.00 82.00 79 GLU A O 1
ATOM 641 N N . CYS A 1 80 ? 9.327 8.254 -13.280 1.00 79.19 80 CYS A N 1
ATOM 642 C CA . CYS A 1 80 ? 8.524 7.836 -12.126 1.00 79.19 80 CYS A CA 1
ATOM 643 C C . CYS A 1 80 ? 9.184 8.251 -10.800 1.00 79.19 80 CYS A C 1
ATOM 645 O O . CYS A 1 80 ? 8.536 8.891 -9.965 1.00 79.19 80 CYS A O 1
ATOM 647 N N . HIS A 1 81 ? 10.484 7.984 -10.629 1.00 79.69 81 HIS A N 1
ATOM 648 C CA . HIS A 1 81 ? 11.216 8.409 -9.429 1.00 79.69 81 HIS A CA 1
ATOM 649 C C . HIS A 1 81 ? 11.307 9.932 -9.307 1.00 79.69 81 HIS A C 1
ATOM 651 O O . HIS A 1 81 ? 11.111 10.474 -8.217 1.00 79.69 81 HIS A O 1
ATOM 657 N N . ALA A 1 82 ? 11.556 10.635 -10.415 1.00 77.50 82 ALA A N 1
ATOM 658 C CA . ALA A 1 82 ? 11.596 12.094 -10.429 1.00 77.50 82 ALA A CA 1
ATOM 659 C C . ALA A 1 82 ? 10.250 12.695 -9.994 1.00 77.50 82 ALA A C 1
ATOM 661 O O . ALA A 1 82 ? 10.214 13.577 -9.138 1.00 77.50 82 ALA A O 1
ATOM 662 N N . ASN A 1 83 ? 9.133 12.173 -10.509 1.00 74.44 83 ASN A N 1
ATOM 663 C CA . ASN A 1 83 ? 7.791 12.647 -10.167 1.00 74.44 83 ASN A CA 1
ATOM 664 C C . ASN A 1 83 ? 7.446 12.454 -8.684 1.00 74.44 83 ASN A C 1
ATOM 666 O O . ASN A 1 83 ? 6.828 13.347 -8.087 1.00 74.44 83 ASN A O 1
ATOM 670 N N . ARG A 1 84 ? 7.842 11.310 -8.107 1.00 71.81 84 ARG A N 1
ATOM 671 C CA . ARG A 1 84 ? 7.618 10.956 -6.697 1.00 71.81 84 ARG A CA 1
ATOM 672 C C . ARG A 1 84 ? 8.457 11.840 -5.769 1.00 71.81 84 ARG A C 1
ATOM 674 O O . ARG A 1 84 ? 7.913 12.415 -4.827 1.00 71.81 84 ARG A O 1
ATOM 681 N N . ASN A 1 85 ? 9.733 12.047 -6.100 1.00 72.94 85 ASN A N 1
ATOM 682 C CA . ASN A 1 85 ? 10.611 12.967 -5.373 1.00 72.94 85 ASN A CA 1
ATOM 683 C C . ASN A 1 85 ? 10.115 14.416 -5.463 1.00 72.94 85 ASN A C 1
ATOM 685 O O . ASN A 1 85 ? 9.992 15.079 -4.442 1.00 72.94 85 ASN A O 1
ATOM 689 N N . GLU A 1 86 ? 9.753 14.900 -6.656 1.00 73.00 86 GLU A N 1
ATOM 690 C CA . GLU A 1 86 ? 9.225 16.261 -6.834 1.00 73.00 86 GLU A CA 1
ATOM 691 C C . GLU A 1 86 ? 7.936 16.466 -6.023 1.00 73.00 86 GLU A C 1
ATOM 693 O O . GLU A 1 86 ? 7.726 17.540 -5.473 1.00 73.00 86 GLU A O 1
ATOM 698 N N . ALA A 1 87 ? 7.063 15.454 -5.928 1.00 68.88 87 ALA A N 1
ATOM 699 C CA . ALA A 1 87 ? 5.869 15.541 -5.089 1.00 68.88 87 ALA A CA 1
ATOM 700 C C . ALA A 1 87 ? 6.239 15.676 -3.604 1.00 68.88 87 ALA A C 1
ATOM 702 O O . ALA A 1 87 ? 5.769 16.607 -2.957 1.00 68.88 87 ALA A O 1
ATOM 703 N N . ALA A 1 88 ? 7.117 14.812 -3.088 1.00 69.38 88 ALA A N 1
ATOM 704 C CA . ALA A 1 88 ? 7.568 14.881 -1.699 1.00 69.38 88 ALA A CA 1
ATOM 705 C C . ALA A 1 88 ? 8.228 16.234 -1.371 1.00 69.38 88 ALA A C 1
ATOM 707 O O . ALA A 1 88 ? 7.871 16.875 -0.385 1.00 69.38 88 ALA A O 1
ATOM 708 N N . GLU A 1 89 ? 9.125 16.719 -2.231 1.00 72.94 89 GLU A N 1
ATOM 709 C CA . GLU A 1 89 ? 9.809 18.004 -2.042 1.00 72.94 89 GLU A CA 1
ATOM 710 C C . GLU A 1 89 ? 8.863 19.209 -2.175 1.00 72.94 89 GLU A C 1
ATOM 712 O O . GLU A 1 89 ? 9.021 20.206 -1.472 1.00 72.94 89 GLU A O 1
ATOM 717 N N . GLN A 1 90 ? 7.839 19.136 -3.031 1.00 71.81 90 GLN A N 1
ATOM 718 C CA . GLN A 1 90 ? 6.833 20.197 -3.130 1.00 71.81 90 GLN A CA 1
ATOM 719 C C . GLN A 1 90 ? 6.050 20.374 -1.833 1.00 71.81 90 GLN A C 1
ATOM 721 O O . GLN A 1 90 ? 5.791 21.514 -1.466 1.00 71.81 90 GLN A O 1
ATOM 726 N N . PHE A 1 91 ? 5.679 19.288 -1.149 1.00 68.31 91 PHE A N 1
ATOM 727 C CA . PHE A 1 91 ? 4.967 19.383 0.128 1.00 68.31 91 PHE A CA 1
ATOM 728 C C . PHE A 1 91 ? 5.886 19.822 1.274 1.00 68.31 91 PHE A C 1
ATOM 730 O O . PHE A 1 91 ? 5.456 20.623 2.096 1.00 68.31 91 PHE A O 1
ATOM 737 N N . LYS A 1 92 ? 7.160 19.405 1.287 1.00 67.94 92 LYS A N 1
ATOM 738 C CA . LYS A 1 92 ? 8.146 19.855 2.290 1.00 67.94 92 LYS A CA 1
ATOM 739 C C . LYS A 1 92 ? 8.433 21.358 2.240 1.00 67.94 92 LYS A C 1
ATOM 741 O O . LYS A 1 92 ? 8.684 21.973 3.268 1.00 67.94 92 LYS A O 1
ATOM 746 N N . ASN A 1 93 ? 8.398 21.955 1.048 1.00 69.31 93 ASN A N 1
ATOM 747 C CA . ASN A 1 93 ? 8.724 23.370 0.850 1.00 69.31 93 ASN A CA 1
ATOM 748 C C . ASN A 1 93 ? 7.539 24.328 1.093 1.00 69.31 93 ASN A C 1
ATOM 750 O O . ASN A 1 93 ? 7.686 25.543 0.929 1.00 69.31 93 ASN A O 1
ATOM 754 N N . ILE A 1 94 ? 6.354 23.822 1.457 1.00 71.50 94 ILE A N 1
ATOM 755 C CA . ILE A 1 94 ? 5.215 24.670 1.826 1.00 71.50 94 ILE A CA 1
ATOM 756 C C . ILE A 1 94 ? 5.424 25.151 3.264 1.00 71.50 94 ILE A C 1
ATOM 758 O O . ILE A 1 94 ? 5.491 24.358 4.195 1.00 71.50 94 ILE A O 1
ATOM 762 N N . SER A 1 95 ? 5.506 26.472 3.446 1.00 72.44 95 SER A N 1
ATOM 763 C CA . SER A 1 95 ? 5.532 27.085 4.779 1.00 72.44 95 SER A CA 1
ATOM 764 C C . SER A 1 95 ? 4.280 26.674 5.576 1.00 72.44 95 SER A C 1
ATOM 766 O O . SER A 1 95 ? 3.177 26.798 5.028 1.00 72.44 95 SER A O 1
ATOM 768 N N . PRO A 1 96 ? 4.422 26.248 6.850 1.00 71.06 96 PRO A N 1
ATOM 769 C CA . PRO A 1 96 ? 3.297 25.841 7.696 1.00 71.06 96 PRO A CA 1
ATOM 770 C C . PRO A 1 96 ? 2.163 26.875 7.756 1.00 71.06 96 PRO A C 1
ATOM 772 O O . PRO A 1 96 ? 0.994 26.505 7.751 1.00 71.06 96 PRO A O 1
ATOM 775 N N . ASP A 1 97 ? 2.493 28.169 7.700 1.00 72.81 97 ASP A N 1
ATOM 776 C CA . ASP A 1 97 ? 1.525 29.274 7.775 1.00 72.81 97 ASP A CA 1
ATOM 777 C C . ASP A 1 97 ? 0.638 29.411 6.522 1.00 72.81 97 ASP A C 1
ATOM 779 O O . ASP A 1 97 ? -0.351 30.145 6.520 1.00 72.81 97 ASP A O 1
ATOM 783 N N . LYS A 1 98 ? 1.001 28.744 5.420 1.00 78.12 98 LYS A N 1
ATOM 784 C CA . LYS A 1 98 ? 0.288 28.788 4.129 1.00 78.12 98 LYS A CA 1
ATOM 785 C C . LYS A 1 98 ? -0.314 27.435 3.740 1.00 78.12 98 LYS A C 1
ATOM 787 O O . LYS A 1 98 ? -0.892 27.319 2.655 1.00 78.12 98 LYS A O 1
ATOM 792 N N . GLU A 1 99 ? -0.150 26.426 4.589 1.00 84.62 99 GLU A N 1
ATOM 793 C CA . GLU A 1 99 ? -0.605 25.059 4.367 1.00 84.62 99 GLU A CA 1
ATOM 794 C C . GLU A 1 99 ? -2.091 24.913 4.737 1.00 84.62 99 GLU A C 1
ATOM 796 O O . GLU A 1 99 ? -2.539 25.344 5.797 1.00 84.62 99 GLU A O 1
ATOM 801 N N . THR A 1 100 ? -2.885 24.298 3.859 1.00 88.56 100 THR A N 1
ATOM 802 C CA . THR A 1 100 ? -4.264 23.892 4.201 1.00 88.56 100 THR A CA 1
ATOM 803 C C . THR A 1 100 ? -4.260 22.640 5.082 1.00 88.56 100 THR A C 1
ATOM 805 O O . THR A 1 100 ? -3.337 21.832 5.001 1.00 88.56 100 THR A O 1
ATOM 808 N N . ALA A 1 101 ? -5.310 22.417 5.879 1.00 91.44 101 ALA A N 1
ATOM 809 C CA . ALA A 1 101 ? -5.406 21.230 6.736 1.00 91.44 101 ALA A CA 1
ATOM 810 C C . ALA A 1 101 ? -5.259 19.915 5.941 1.00 91.44 101 ALA A C 1
ATOM 812 O O . ALA A 1 101 ? -4.568 18.994 6.378 1.00 91.44 101 ALA A O 1
ATOM 813 N N . GLU A 1 102 ? -5.833 19.842 4.736 1.00 92.69 102 GLU A N 1
ATOM 814 C CA . GLU A 1 102 ? -5.688 18.691 3.843 1.00 92.69 102 GLU A CA 1
ATOM 815 C C . GLU A 1 102 ? -4.245 18.492 3.370 1.00 92.69 102 GLU A C 1
ATOM 817 O O . GLU A 1 102 ? -3.750 17.366 3.356 1.00 92.69 102 GLU A O 1
ATOM 822 N N . GLN A 1 103 ? -3.548 19.574 3.008 1.00 89.56 103 GLN A N 1
ATOM 823 C CA . GLN A 1 103 ? -2.136 19.501 2.623 1.00 89.56 103 GLN A CA 1
ATOM 824 C C . GLN A 1 103 ? -1.265 19.026 3.785 1.00 89.56 103 GLN A C 1
ATOM 826 O O . GLN A 1 103 ? -0.405 18.178 3.560 1.00 89.56 103 GLN A O 1
ATOM 831 N N . ARG A 1 104 ? -1.560 19.473 5.013 1.00 90.88 104 ARG A N 1
ATOM 832 C CA . ARG A 1 104 ? -0.866 19.023 6.224 1.00 90.88 104 ARG A CA 1
ATOM 833 C C . ARG A 1 104 ? -0.964 17.513 6.405 1.00 90.88 104 ARG A C 1
ATOM 835 O O . ARG A 1 104 ? 0.049 16.867 6.643 1.00 90.88 104 ARG A O 1
ATOM 842 N N . LEU A 1 105 ? -2.155 16.927 6.268 1.00 94.06 105 LEU A N 1
ATOM 843 C CA . LEU A 1 105 ? -2.314 15.473 6.412 1.00 94.06 105 LEU A CA 1
ATOM 844 C C . LEU A 1 105 ? -1.638 14.683 5.280 1.00 94.06 105 LEU A C 1
ATOM 846 O O . LEU A 1 105 ? -1.066 13.621 5.532 1.00 94.06 105 LEU A O 1
ATOM 850 N N . VAL A 1 106 ? -1.649 15.210 4.049 1.00 92.94 106 VAL A N 1
ATOM 851 C CA . VAL A 1 106 ? -0.886 14.617 2.936 1.00 92.94 106 VAL A CA 1
ATOM 852 C C . VAL A 1 106 ? 0.613 14.666 3.230 1.00 92.94 106 VAL A C 1
ATOM 854 O O . VAL A 1 106 ? 1.308 13.668 3.061 1.00 92.94 106 VAL A O 1
ATOM 857 N N . ARG A 1 107 ? 1.120 15.800 3.719 1.00 90.56 107 ARG A N 1
ATOM 858 C CA . ARG A 1 107 ? 2.527 15.957 4.085 1.00 90.56 107 ARG A CA 1
ATOM 859 C C . ARG A 1 107 ? 2.940 14.989 5.194 1.00 90.56 107 ARG A C 1
ATOM 861 O O . ARG A 1 107 ? 3.963 14.337 5.036 1.00 90.56 107 ARG A O 1
ATOM 868 N N . LEU A 1 108 ? 2.123 14.808 6.235 1.00 92.19 108 LEU A N 1
ATOM 869 C CA . LEU A 1 108 ? 2.379 13.808 7.283 1.00 92.19 108 LEU A CA 1
ATOM 870 C C . LEU A 1 108 ? 2.498 12.383 6.717 1.00 92.19 108 LEU A C 1
ATOM 872 O O . LEU A 1 108 ? 3.364 11.625 7.140 1.00 92.19 108 LEU A O 1
ATOM 876 N N . THR A 1 109 ? 1.675 12.033 5.723 1.00 93.62 109 THR A N 1
ATOM 877 C CA . THR A 1 109 ? 1.777 10.737 5.029 1.00 93.62 109 THR A CA 1
ATOM 878 C C . THR A 1 109 ? 3.100 10.619 4.263 1.00 93.62 109 THR A C 1
ATOM 880 O O . THR A 1 109 ? 3.757 9.585 4.335 1.00 93.62 109 THR A O 1
ATOM 883 N N . LEU A 1 110 ? 3.519 11.678 3.562 1.00 89.56 110 LEU A N 1
ATOM 884 C CA . LEU A 1 110 ? 4.765 11.718 2.780 1.00 89.56 110 LEU A CA 1
ATOM 885 C C . LEU A 1 110 ? 6.037 11.730 3.645 1.00 89.56 110 LEU A C 1
ATOM 887 O O . LEU A 1 110 ? 7.077 11.235 3.213 1.00 89.56 110 LEU A O 1
ATOM 891 N N . GLU A 1 111 ? 5.971 12.334 4.832 1.00 88.50 111 GLU A N 1
ATOM 892 C CA . GLU A 1 111 ? 7.078 12.433 5.792 1.00 88.50 111 GLU A CA 1
ATOM 893 C C . GLU A 1 111 ? 7.241 11.168 6.643 1.00 88.50 111 GLU A C 1
ATOM 895 O O . GLU A 1 111 ? 8.277 10.997 7.287 1.00 88.50 111 GLU A O 1
ATOM 900 N N . HIS A 1 112 ? 6.251 10.270 6.640 1.00 89.69 112 HIS A N 1
ATOM 901 C CA . HIS A 1 112 ? 6.309 9.047 7.427 1.00 89.69 112 HIS A CA 1
ATOM 902 C C . HIS A 1 112 ? 7.525 8.181 7.022 1.00 89.69 112 HIS A C 1
ATOM 904 O O . HIS A 1 112 ? 7.716 7.927 5.828 1.00 89.69 112 HIS A O 1
ATOM 910 N N . PRO A 1 113 ? 8.326 7.653 7.975 1.00 86.69 113 PRO A N 1
ATOM 911 C CA . PRO A 1 113 ? 9.567 6.930 7.666 1.00 86.69 113 PRO A CA 1
ATOM 912 C C . PRO A 1 113 ? 9.398 5.715 6.745 1.00 86.69 113 PRO A C 1
ATOM 914 O O . PRO A 1 113 ? 10.312 5.374 5.997 1.00 86.69 113 PRO A O 1
ATOM 917 N N . LEU A 1 114 ? 8.230 5.065 6.782 1.00 86.38 114 LEU A N 1
ATOM 918 C CA . LEU A 1 114 ? 7.927 3.902 5.940 1.00 86.38 114 LEU A CA 1
ATOM 919 C C . LEU A 1 114 ? 7.420 4.270 4.538 1.00 86.38 114 LEU A C 1
ATOM 921 O O . LEU A 1 114 ? 7.431 3.413 3.656 1.00 86.38 114 LEU A O 1
ATOM 925 N N . TYR A 1 115 ? 7.018 5.524 4.291 1.00 88.50 115 TYR A N 1
ATOM 926 C CA . TYR A 1 115 ? 6.448 5.940 3.007 1.00 88.50 115 TYR A CA 1
ATOM 927 C C . TYR A 1 115 ? 7.371 5.655 1.809 1.00 88.50 115 TYR A C 1
ATOM 929 O O . TYR A 1 115 ? 6.896 5.042 0.851 1.00 88.50 115 TYR A O 1
ATOM 937 N N . PRO A 1 116 ? 8.680 5.999 1.829 1.00 83.56 116 PRO A N 1
ATOM 938 C CA . PRO A 1 116 ? 9.562 5.746 0.688 1.00 83.56 116 PRO A CA 1
ATOM 939 C C . PRO A 1 116 ? 9.677 4.267 0.313 1.00 83.56 116 PRO A C 1
ATOM 941 O O . PRO A 1 116 ? 9.919 3.965 -0.850 1.00 83.56 116 PRO A O 1
ATOM 944 N N . THR A 1 117 ? 9.504 3.365 1.282 1.00 82.50 117 THR A N 1
ATOM 945 C CA . THR A 1 117 ? 9.591 1.916 1.078 1.00 82.50 117 THR A CA 1
ATOM 946 C C . THR A 1 117 ? 8.241 1.334 0.668 1.00 82.50 117 THR A C 1
ATOM 948 O O . THR A 1 117 ? 8.157 0.639 -0.339 1.00 82.50 117 THR A O 1
ATOM 951 N N . GLU A 1 118 ? 7.173 1.626 1.417 1.00 86.62 118 GLU A N 1
ATOM 952 C CA . GLU A 1 118 ? 5.850 1.021 1.201 1.00 86.62 118 GLU A CA 1
ATOM 953 C C . GLU A 1 118 ? 5.128 1.583 -0.031 1.00 86.62 118 GLU A C 1
ATOM 955 O O . GLU A 1 118 ? 4.381 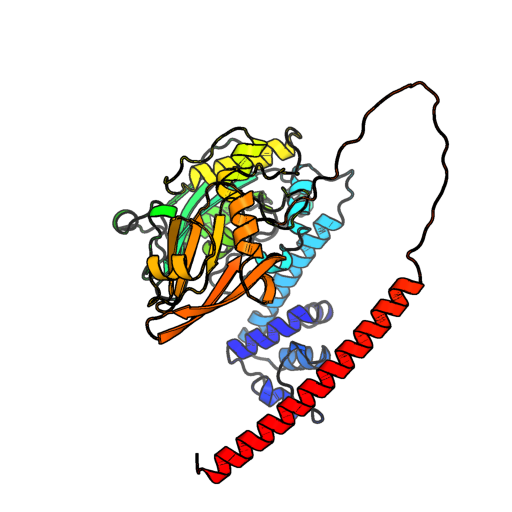0.858 -0.680 1.00 86.62 118 GLU A O 1
ATOM 960 N N . PHE A 1 119 ? 5.385 2.841 -0.403 1.00 88.56 119 PHE A N 1
ATOM 961 C CA . PHE A 1 119 ? 4.832 3.463 -1.611 1.00 88.56 119 PHE A CA 1
ATOM 962 C C . PHE A 1 119 ? 5.804 3.400 -2.800 1.00 88.56 119 PHE A C 1
ATOM 964 O O . PHE A 1 119 ? 5.656 4.165 -3.753 1.00 88.56 119 PHE A O 1
ATOM 971 N N . SER A 1 120 ? 6.810 2.519 -2.773 1.00 84.94 120 SER A N 1
ATOM 972 C CA . SER A 1 120 ? 7.731 2.306 -3.897 1.00 84.94 120 SER A CA 1
ATOM 973 C C . SER A 1 120 ? 7.133 1.349 -4.930 1.00 84.94 120 SER A C 1
ATOM 975 O O . SER A 1 120 ? 7.481 0.171 -4.994 1.00 84.94 120 SER A O 1
ATOM 977 N N . PHE A 1 121 ? 6.217 1.862 -5.748 1.00 87.62 121 PHE A N 1
ATOM 978 C CA . PHE A 1 121 ? 5.528 1.057 -6.755 1.00 87.62 121 PHE A CA 1
ATOM 979 C C . PHE A 1 121 ? 6.312 0.925 -8.070 1.00 87.62 121 PHE A C 1
ATOM 981 O O . PHE A 1 121 ? 6.896 1.920 -8.519 1.00 87.62 121 PHE A O 1
ATOM 988 N N . PRO A 1 122 ? 6.245 -0.236 -8.757 1.00 86.69 122 PRO A N 1
ATOM 989 C CA . PRO A 1 122 ? 6.822 -0.445 -10.085 1.00 86.69 122 PRO A CA 1
ATOM 990 C C . PRO A 1 122 ? 5.957 0.197 -11.187 1.00 86.69 122 PRO A C 1
ATOM 992 O O . PRO A 1 122 ? 5.580 -0.439 -12.168 1.00 86.69 122 PRO A O 1
ATOM 995 N N . SER A 1 123 ? 5.639 1.488 -11.057 1.00 84.50 123 SER A N 1
ATOM 996 C CA . SER A 1 123 ? 4.707 2.205 -11.943 1.00 84.50 123 SER A CA 1
ATOM 997 C C . SER A 1 123 ? 5.194 2.386 -13.389 1.00 84.50 123 SER A C 1
ATOM 999 O O . SER A 1 123 ? 4.458 2.842 -14.269 1.00 84.50 123 SER A O 1
ATOM 1001 N N . TYR A 1 124 ? 6.427 1.963 -13.663 1.00 82.00 124 TYR A N 1
ATOM 1002 C CA . TYR A 1 124 ? 6.979 1.797 -15.001 1.00 82.00 124 TYR A CA 1
ATOM 1003 C C . TYR A 1 124 ? 6.470 0.544 -15.735 1.00 82.00 124 TYR A C 1
ATOM 1005 O O . TYR A 1 124 ? 6.661 0.444 -16.948 1.00 82.00 124 TYR A O 1
ATOM 1013 N N . GLU A 1 125 ? 5.811 -0.401 -15.070 1.00 85.06 125 GLU A N 1
ATOM 1014 C CA . GLU A 1 125 ? 5.184 -1.550 -15.731 1.00 85.06 125 GLU A CA 1
ATOM 1015 C C . GLU A 1 125 ? 3.954 -1.127 -16.562 1.00 85.06 125 GLU A C 1
ATOM 1017 O O . GLU A 1 125 ? 3.434 -0.017 -16.425 1.00 85.06 125 GLU A O 1
ATOM 1022 N N . GLU A 1 126 ? 3.544 -1.953 -17.528 1.00 82.94 126 GLU A N 1
ATOM 1023 C CA . GLU A 1 126 ? 2.491 -1.589 -18.497 1.00 82.94 126 GLU A CA 1
ATOM 1024 C C . GLU A 1 126 ? 1.091 -1.570 -17.886 1.00 82.94 126 GLU A C 1
ATOM 1026 O O . GLU A 1 126 ? 0.269 -0.731 -18.245 1.00 82.94 126 GLU A O 1
ATOM 1031 N N . GLU A 1 127 ? 0.838 -2.457 -16.929 1.00 88.56 127 GLU A N 1
ATOM 1032 C CA . GLU A 1 127 ? -0.458 -2.586 -16.258 1.00 88.56 127 GLU A CA 1
ATOM 1033 C C . GLU A 1 127 ? -0.712 -1.479 -15.220 1.00 88.56 127 GLU A C 1
ATOM 1035 O O . GLU A 1 127 ? -1.811 -1.382 -14.669 1.00 88.56 127 GLU A O 1
ATOM 1040 N N . TRP A 1 128 ? 0.300 -0.650 -14.941 1.00 91.94 128 TRP A N 1
ATOM 1041 C CA . TRP A 1 128 ? 0.221 0.415 -13.953 1.00 91.94 128 TRP A CA 1
ATOM 1042 C C . TRP A 1 128 ? -0.310 1.720 -14.534 1.00 91.94 128 TRP A C 1
ATOM 1044 O O . TRP A 1 128 ? 0.127 2.212 -15.578 1.00 91.94 128 TRP A O 1
ATOM 1054 N N . VAL A 1 129 ? -1.216 2.345 -13.788 1.00 90.12 129 VAL A N 1
ATOM 1055 C CA . VAL A 1 129 ? -1.799 3.638 -14.130 1.00 90.12 129 VAL A CA 1
ATOM 1056 C C . VAL A 1 129 ? -1.242 4.717 -13.213 1.00 90.12 129 VAL A C 1
ATOM 1058 O O . VAL A 1 129 ? -1.613 4.833 -12.049 1.00 90.12 129 VAL A O 1
ATOM 1061 N N . VAL A 1 130 ? -0.388 5.575 -13.773 1.00 87.50 130 VAL A N 1
ATOM 1062 C CA . VAL A 1 130 ? 0.080 6.788 -13.091 1.00 87.50 130 VAL A CA 1
ATOM 1063 C C . VAL A 1 130 ? -0.969 7.889 -13.235 1.00 87.50 130 VAL A C 1
ATOM 1065 O O . VAL A 1 130 ? -1.281 8.339 -14.349 1.00 87.50 130 VAL A O 1
ATOM 1068 N N . VAL A 1 131 ? -1.509 8.363 -12.112 1.00 81.94 131 VAL A N 1
ATOM 1069 C CA . VAL A 1 131 ? -2.434 9.501 -12.091 1.00 81.94 131 VAL A CA 1
ATOM 1070 C C . VAL A 1 131 ? -1.624 10.780 -12.308 1.00 81.94 131 VAL A C 1
ATOM 1072 O O . VAL A 1 131 ? -1.005 11.331 -11.401 1.00 81.94 131 VAL A O 1
ATOM 1075 N N . LYS A 1 132 ? -1.581 11.241 -13.565 1.00 67.12 132 LYS A N 1
ATOM 1076 C CA . LYS A 1 132 ? -0.781 12.408 -13.966 1.00 67.12 132 LYS A CA 1
ATOM 1077 C C . LYS A 1 132 ? -1.154 13.654 -13.157 1.00 67.12 132 LYS A C 1
ATOM 1079 O O . LYS A 1 132 ? -2.333 13.982 -12.997 1.00 67.12 132 LYS A O 1
ATOM 1084 N N . LYS A 1 133 ? -0.130 14.411 -12.743 1.00 62.47 133 LYS A N 1
ATOM 1085 C CA . LYS A 1 133 ? -0.291 15.747 -12.150 1.00 62.47 133 LYS A CA 1
ATOM 1086 C C . LYS A 1 133 ? -1.071 16.650 -13.117 1.00 62.47 133 LYS A C 1
ATOM 1088 O O . LYS A 1 133 ? -0.829 16.662 -14.323 1.00 62.47 133 LYS A O 1
ATOM 1093 N N . CYS A 1 134 ? -2.015 17.422 -12.586 1.00 53.16 134 CYS A N 1
ATOM 1094 C CA . CYS A 1 134 ? -2.786 18.374 -13.382 1.00 53.16 134 CYS A CA 1
ATOM 1095 C C . CYS A 1 134 ? -1.862 19.500 -13.889 1.00 53.16 134 CYS A C 1
ATOM 1097 O O . CYS A 1 134 ?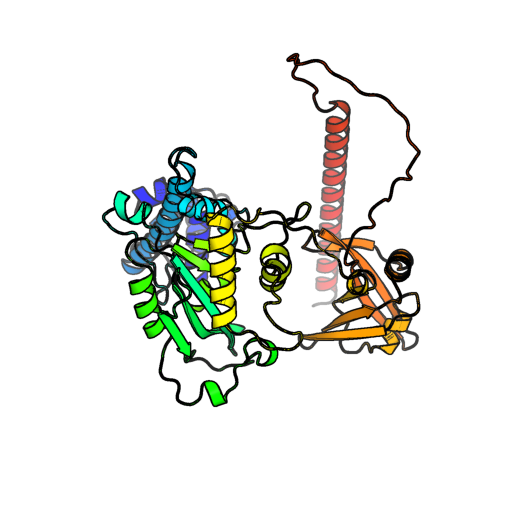 -1.139 20.101 -13.096 1.00 53.16 134 CYS A O 1
ATOM 1099 N N . LEU A 1 135 ? -1.942 19.847 -15.180 1.00 47.94 135 LEU A N 1
ATOM 1100 C CA . LEU A 1 135 ? -1.110 20.884 -15.828 1.00 47.94 135 LEU A CA 1
ATOM 1101 C C . LEU A 1 135 ? -1.198 22.270 -15.151 1.00 47.94 135 LEU A C 1
ATOM 1103 O O . LEU A 1 135 ? -0.258 23.057 -15.201 1.00 47.94 135 LEU A O 1
ATOM 1107 N N . LYS A 1 136 ? -2.305 22.565 -14.458 1.00 55.69 136 LYS A N 1
ATOM 1108 C CA . LYS A 1 136 ? -2.479 23.775 -13.637 1.00 55.69 136 LYS A CA 1
ATOM 1109 C C . LYS A 1 136 ? -2.034 23.498 -12.196 1.00 55.69 136 LYS A C 1
ATOM 1111 O O . LYS A 1 136 ? -2.880 23.295 -11.319 1.00 55.69 136 LYS A O 1
ATOM 1116 N N . LYS A 1 137 ? -0.710 23.492 -11.966 1.00 61.75 137 LYS A N 1
ATOM 1117 C CA . LYS A 1 137 ? -0.074 23.120 -10.682 1.00 61.75 137 LYS A CA 1
ATOM 1118 C C . LYS A 1 137 ? -0.718 23.823 -9.470 1.00 61.75 137 LYS A C 1
ATOM 1120 O O . LYS A 1 137 ? -1.057 23.163 -8.496 1.00 61.75 137 LYS A O 1
ATOM 1125 N N . SER A 1 138 ? -1.002 25.127 -9.544 1.00 62.62 138 SER A N 1
ATOM 1126 C CA . SER A 1 138 ? -1.513 25.904 -8.398 1.00 62.62 138 SER A CA 1
ATOM 1127 C C . SER A 1 138 ? -2.940 25.546 -7.951 1.00 62.62 138 SER A C 1
ATOM 1129 O O . SER A 1 138 ? -3.199 25.473 -6.751 1.00 62.62 138 SER A O 1
ATOM 1131 N N . LYS A 1 139 ? -3.875 25.296 -8.881 1.00 65.31 139 LYS A N 1
ATOM 1132 C CA . LYS A 1 139 ? -5.281 24.989 -8.544 1.00 65.31 139 LYS A CA 1
ATOM 1133 C C . LYS A 1 139 ? -5.457 23.544 -8.076 1.00 65.31 139 LYS A C 1
ATOM 1135 O O . LYS A 1 139 ? -6.206 23.298 -7.139 1.00 65.31 139 LYS A O 1
ATOM 1140 N N . ALA A 1 140 ? -4.748 22.599 -8.693 1.00 65.75 140 ALA A N 1
ATOM 1141 C CA . ALA A 1 140 ? -4.802 21.193 -8.293 1.00 65.75 140 ALA A CA 1
ATOM 1142 C C . ALA A 1 140 ? -4.097 20.936 -6.952 1.00 65.75 140 ALA A C 1
ATOM 1144 O O . ALA A 1 140 ? -4.534 20.083 -6.180 1.00 65.75 140 ALA A O 1
ATOM 1145 N N . MET A 1 141 ? -3.043 21.694 -6.631 1.00 67.56 141 MET A N 1
ATOM 1146 C CA . MET A 1 141 ? -2.397 21.622 -5.315 1.00 67.56 141 MET A CA 1
ATOM 1147 C C . MET A 1 141 ? -3.304 22.117 -4.184 1.00 67.56 141 MET A C 1
ATOM 1149 O O . MET A 1 141 ? -3.245 21.557 -3.096 1.00 67.56 141 MET A O 1
ATOM 1153 N N . LYS A 1 142 ? -4.180 23.092 -4.458 1.00 72.69 142 LYS A N 1
ATOM 1154 C CA . LYS A 1 142 ? -5.162 23.644 -3.505 1.00 72.69 142 LYS A CA 1
ATOM 1155 C C . LYS A 1 142 ? -6.500 22.890 -3.465 1.00 72.69 142 LYS A C 1
ATOM 1157 O O . LYS A 1 142 ? -7.430 23.339 -2.806 1.00 72.69 142 LYS A O 1
ATOM 1162 N N . SER A 1 143 ? -6.639 21.792 -4.209 1.00 82.62 143 SER A N 1
ATOM 1163 C CA . SER A 1 143 ? -7.873 21.001 -4.200 1.00 82.62 143 SER A CA 1
ATOM 1164 C C . SER A 1 143 ? -8.048 20.300 -2.852 1.00 82.62 143 SER A C 1
ATOM 1166 O O . SER A 1 143 ? -7.144 19.593 -2.414 1.00 82.62 143 SER A O 1
ATOM 1168 N N . THR A 1 144 ? -9.222 20.464 -2.245 1.00 87.12 144 THR A N 1
ATOM 1169 C CA . THR A 1 144 ? -9.638 19.839 -0.975 1.00 87.12 144 THR A CA 1
ATOM 1170 C C . THR A 1 144 ? -10.637 18.696 -1.185 1.00 87.12 144 THR A C 1
ATOM 1172 O O . THR A 1 144 ? -11.300 18.238 -0.252 1.00 87.12 144 THR A O 1
ATOM 1175 N N . LYS A 1 145 ? -10.793 18.243 -2.438 1.00 94.56 145 LYS A N 1
ATOM 1176 C CA . LYS A 1 145 ? -11.633 17.090 -2.771 1.00 94.56 145 LYS A CA 1
ATOM 1177 C C . LYS A 1 145 ? -11.000 15.827 -2.203 1.00 94.56 145 LYS A C 1
ATOM 1179 O O . LYS A 1 145 ? -9.836 15.561 -2.492 1.00 94.56 145 LYS A O 1
ATOM 1184 N N . LEU A 1 146 ? -11.788 15.056 -1.462 1.00 97.44 146 LEU A N 1
ATOM 1185 C CA . LEU A 1 146 ? -11.383 13.789 -0.864 1.00 97.44 146 LEU A CA 1
ATOM 1186 C C . LEU A 1 146 ? -12.149 12.637 -1.516 1.00 97.44 146 LEU A C 1
ATOM 1188 O O . LEU A 1 146 ? -13.343 12.770 -1.802 1.00 97.44 146 LEU A O 1
ATOM 1192 N N . LEU A 1 147 ? -11.457 11.522 -1.712 1.00 98.56 147 LEU A N 1
ATOM 1193 C CA . LEU A 1 147 ? -12.030 10.230 -2.064 1.00 98.56 147 LEU A CA 1
ATOM 1194 C C . LEU A 1 147 ? -11.392 9.191 -1.146 1.00 98.56 147 LEU A C 1
ATOM 1196 O O . LEU A 1 147 ? -10.186 8.986 -1.240 1.00 98.56 147 LEU A O 1
ATOM 1200 N N . ALA A 1 148 ? -12.174 8.571 -0.268 1.00 98.81 148 ALA A N 1
ATOM 1201 C CA . ALA A 1 148 ? -11.692 7.426 0.491 1.00 98.81 148 ALA A CA 1
ATOM 1202 C C . ALA A 1 148 ? -11.929 6.147 -0.299 1.00 98.81 148 ALA A C 1
ATOM 1204 O O . ALA A 1 148 ? -12.975 6.037 -0.940 1.00 98.81 148 ALA A O 1
ATOM 1205 N N . ILE A 1 149 ? -10.976 5.221 -0.256 1.00 98.69 149 ILE A N 1
ATOM 1206 C CA . ILE A 1 149 ? -11.111 3.892 -0.851 1.00 98.69 149 ILE A CA 1
ATOM 1207 C C . ILE A 1 149 ? -10.668 2.818 0.133 1.00 98.69 149 ILE A C 1
ATOM 1209 O O . ILE A 1 149 ? -9.888 3.100 1.042 1.00 98.69 149 ILE A O 1
ATOM 1213 N N . ASP A 1 150 ? -11.141 1.607 -0.116 1.00 98.75 150 ASP A N 1
ATOM 1214 C CA . ASP A 1 150 ? -10.645 0.371 0.476 1.00 98.75 150 ASP A CA 1
ATOM 1215 C C . ASP A 1 150 ? -10.924 -0.781 -0.504 1.00 98.75 150 ASP A C 1
ATOM 1217 O O . ASP A 1 150 ? -11.866 -0.708 -1.312 1.00 98.75 150 ASP A O 1
ATOM 1221 N N . CYS A 1 151 ? -10.076 -1.804 -0.482 1.00 98.44 151 CYS A N 1
ATOM 1222 C CA . CYS A 1 151 ? -10.137 -2.947 -1.379 1.00 98.44 151 CYS A CA 1
ATOM 1223 C C . CYS A 1 151 ? -10.167 -4.270 -0.612 1.00 98.44 151 CYS A C 1
ATOM 1225 O O . CYS A 1 151 ? -9.459 -4.461 0.372 1.00 98.44 151 CYS A O 1
ATOM 1227 N N . GLU A 1 152 ? -10.889 -5.242 -1.166 1.00 97.81 152 GLU A N 1
ATOM 1228 C CA . GLU A 1 152 ? -10.761 -6.642 -0.772 1.00 97.81 152 GLU A CA 1
ATOM 1229 C C . GLU A 1 152 ? -9.861 -7.379 -1.767 1.00 97.81 152 GLU A C 1
ATOM 1231 O O . GLU A 1 152 ? -10.025 -7.259 -2.991 1.00 97.81 152 GLU A O 1
ATOM 1236 N N . MET A 1 153 ? -8.921 -8.171 -1.240 1.00 96.88 153 MET A N 1
ATOM 1237 C CA . MET A 1 153 ? -7.935 -8.908 -2.033 1.00 96.88 153 MET A CA 1
ATOM 1238 C C . MET A 1 153 ? -7.880 -10.394 -1.675 1.00 96.88 153 MET A C 1
ATOM 1240 O O . MET A 1 153 ? -7.848 -10.777 -0.503 1.00 96.88 153 MET A O 1
ATOM 1244 N N . VAL A 1 154 ? -7.762 -11.232 -2.704 1.00 95.75 154 VAL A N 1
ATOM 1245 C CA . VAL A 1 154 ? -7.604 -12.692 -2.595 1.00 95.75 154 VAL A CA 1
ATOM 1246 C C . VAL A 1 154 ? -6.197 -13.127 -2.981 1.00 95.75 154 VAL A C 1
ATOM 1248 O O . VAL A 1 154 ? -5.506 -12.429 -3.721 1.00 95.75 154 VAL A O 1
ATOM 1251 N N . LEU A 1 155 ? -5.780 -14.304 -2.515 1.00 94.44 155 LEU A N 1
ATOM 1252 C CA . LEU A 1 155 ? -4.503 -14.905 -2.895 1.00 94.44 155 LEU A CA 1
ATOM 1253 C C . LEU A 1 155 ? -4.658 -15.705 -4.193 1.00 94.44 155 LEU A C 1
ATOM 1255 O O . LEU A 1 155 ? -5.447 -16.649 -4.249 1.00 94.44 155 LEU A O 1
ATOM 1259 N N . CYS A 1 156 ? -3.865 -15.380 -5.207 1.00 94.44 156 CYS A N 1
ATOM 1260 C CA . CYS A 1 156 ? -3.773 -16.143 -6.450 1.00 94.44 156 CYS A CA 1
ATOM 1261 C C . CYS A 1 156 ? -2.814 -17.337 -6.330 1.00 94.44 156 CYS A C 1
ATOM 1263 O O . CYS A 1 156 ? -1.931 -17.368 -5.470 1.00 94.44 156 CYS A O 1
ATOM 1265 N N . GLU A 1 157 ? -2.942 -18.306 -7.240 1.00 92.25 157 GLU A N 1
ATOM 1266 C CA . GLU A 1 157 ? -2.046 -19.476 -7.312 1.00 92.25 157 GLU A CA 1
ATOM 1267 C C . GLU A 1 157 ? -0.578 -19.113 -7.582 1.00 92.25 157 GLU A C 1
ATOM 1269 O O . GLU A 1 157 ? 0.328 -19.819 -7.140 1.00 92.25 157 GLU A O 1
ATOM 1274 N N . ASP A 1 158 ? -0.330 -17.981 -8.244 1.00 89.50 158 ASP A N 1
ATOM 1275 C CA . ASP A 1 158 ? 1.015 -17.438 -8.479 1.00 89.50 158 ASP A CA 1
ATOM 1276 C C . ASP A 1 158 ? 1.632 -16.761 -7.235 1.00 89.50 158 ASP A C 1
ATOM 1278 O O . ASP A 1 158 ? 2.744 -16.234 -7.293 1.00 89.50 158 ASP A O 1
ATOM 1282 N N . GLY A 1 159 ? 0.917 -16.778 -6.105 1.00 89.00 159 GLY A N 1
ATOM 1283 C CA . GLY A 1 159 ? 1.329 -16.179 -4.839 1.00 89.00 159 GLY A CA 1
ATOM 1284 C C . GLY A 1 159 ? 1.108 -14.668 -4.748 1.00 89.00 159 GLY A C 1
ATOM 1285 O O . GLY A 1 159 ? 1.522 -14.071 -3.754 1.00 89.00 159 GLY A O 1
ATOM 1286 N N . THR A 1 160 ? 0.484 -14.042 -5.751 1.00 89.62 160 THR A N 1
ATOM 1287 C CA . THR A 1 160 ? 0.158 -12.608 -5.737 1.00 89.62 160 THR A CA 1
ATOM 1288 C C . THR A 1 160 ? -1.212 -12.336 -5.123 1.00 89.62 160 THR A C 1
ATOM 1290 O O . THR A 1 160 ? -2.122 -13.158 -5.219 1.00 89.62 160 THR A O 1
ATOM 1293 N N . ASP A 1 161 ? -1.373 -11.169 -4.499 1.00 93.44 161 ASP A N 1
ATOM 1294 C CA . ASP A 1 161 ? -2.686 -10.675 -4.084 1.00 93.44 161 ASP A CA 1
ATOM 1295 C C . ASP A 1 161 ? -3.387 -10.002 -5.274 1.00 93.44 161 ASP A C 1
ATOM 1297 O O . ASP A 1 161 ? -2.780 -9.190 -5.980 1.00 93.44 161 ASP A O 1
ATOM 1301 N N . ALA A 1 162 ? -4.660 -10.326 -5.499 1.00 95.25 162 ALA A N 1
ATOM 1302 C CA . ALA A 1 162 ? -5.471 -9.741 -6.564 1.00 95.25 162 ALA A CA 1
ATOM 1303 C C . ALA A 1 162 ? -6.746 -9.094 -6.023 1.00 95.25 162 ALA A C 1
ATOM 1305 O O . ALA A 1 162 ? -7.391 -9.624 -5.120 1.00 95.25 162 ALA A O 1
ATOM 1306 N N . LEU A 1 163 ? -7.106 -7.954 -6.613 1.00 97.81 163 LEU A N 1
ATOM 1307 C CA . LEU A 1 163 ? -8.318 -7.202 -6.307 1.00 97.81 163 LEU A CA 1
ATOM 1308 C C . LEU A 1 163 ? -9.572 -8.001 -6.674 1.00 97.81 163 LEU A C 1
ATOM 1310 O O . LEU A 1 163 ? -9.697 -8.449 -7.814 1.00 97.81 163 LEU A O 1
ATOM 1314 N N . VAL A 1 164 ? -10.512 -8.103 -5.735 1.00 97.88 164 VAL A N 1
ATOM 1315 C CA . VAL A 1 164 ? -11.834 -8.714 -5.964 1.00 97.88 164 VAL A CA 1
ATOM 1316 C C . VAL A 1 164 ? -13.000 -7.804 -5.620 1.00 97.88 164 VAL A C 1
ATOM 1318 O O . VAL A 1 164 ? -14.105 -8.036 -6.098 1.00 97.88 164 VAL A O 1
ATOM 1321 N N . ARG A 1 165 ? -12.782 -6.752 -4.831 1.00 98.31 165 ARG A N 1
ATOM 1322 C CA . ARG A 1 165 ? -13.786 -5.715 -4.602 1.00 98.31 165 ARG A CA 1
ATOM 1323 C C . ARG A 1 165 ? -13.112 -4.391 -4.300 1.00 98.31 165 ARG A C 1
ATOM 1325 O O . ARG A 1 165 ? -12.097 -4.370 -3.613 1.00 98.31 165 ARG A O 1
ATOM 1332 N N . VAL A 1 166 ? -13.676 -3.299 -4.796 1.00 98.56 166 VAL A N 1
ATOM 1333 C CA . VAL A 1 166 ? -13.242 -1.938 -4.476 1.00 98.56 166 VAL A CA 1
ATOM 1334 C C . VAL A 1 166 ? -14.444 -1.110 -4.060 1.00 98.56 166 VAL A C 1
ATOM 1336 O O . VAL A 1 166 ? -15.454 -1.065 -4.762 1.00 98.56 166 VAL A O 1
ATOM 1339 N N . CYS A 1 167 ? -14.311 -0.416 -2.940 1.00 98.69 167 CYS A N 1
ATOM 1340 C CA . CYS A 1 167 ? -15.300 0.524 -2.449 1.00 98.69 167 CYS A CA 1
ATOM 1341 C C . CYS A 1 167 ? -14.682 1.919 -2.361 1.00 98.69 167 CYS A C 1
ATOM 1343 O O . CYS A 1 167 ? -13.489 2.074 -2.101 1.00 98.69 167 CYS A O 1
ATOM 1345 N N . GLY A 1 168 ? -15.489 2.962 -2.545 1.00 98.56 168 GLY A N 1
ATOM 1346 C CA . GLY A 1 168 ? -15.023 4.319 -2.313 1.00 98.56 168 GLY A CA 1
ATOM 1347 C C . GLY A 1 168 ? -16.123 5.351 -2.130 1.00 98.56 168 GLY A C 1
ATOM 1348 O O . GLY A 1 168 ? -17.165 5.317 -2.790 1.00 98.56 168 GLY A O 1
ATOM 1349 N N . VAL A 1 169 ? -15.857 6.310 -1.245 1.00 98.75 169 VAL A N 1
ATOM 1350 C CA . VAL A 1 169 ? -16.804 7.343 -0.809 1.00 98.75 169 VAL A CA 1
ATOM 1351 C C . VAL A 1 169 ? -16.204 8.741 -0.898 1.00 98.75 169 VAL A C 1
ATOM 1353 O O . VAL A 1 169 ? -14.998 8.942 -0.739 1.00 98.75 169 VAL A O 1
ATOM 1356 N N . ASP A 1 170 ? -17.047 9.740 -1.158 1.00 98.12 170 ASP A N 1
ATOM 1357 C CA . ASP A 1 170 ? -16.621 11.140 -1.091 1.00 98.12 170 ASP A CA 1
ATOM 1358 C C . ASP A 1 170 ? -16.568 11.682 0.345 1.00 98.12 170 ASP A C 1
ATOM 1360 O O . ASP A 1 170 ? -16.883 11.005 1.322 1.00 98.12 170 ASP A O 1
ATOM 1364 N N . ARG A 1 171 ? -16.192 12.960 0.459 1.00 97.31 171 ARG A N 1
ATOM 1365 C CA . ARG A 1 171 ? -16.152 13.724 1.715 1.00 97.31 171 ARG A CA 1
ATOM 1366 C C . ARG A 1 171 ? -17.454 13.673 2.530 1.00 97.31 171 ARG A C 1
ATOM 1368 O O . ARG A 1 171 ? -17.402 13.840 3.739 1.00 97.31 171 ARG A O 1
ATOM 1375 N N . ASN A 1 172 ? -18.604 13.469 1.892 1.00 97.56 172 ASN A N 1
ATOM 1376 C CA . ASN A 1 172 ? -19.910 13.403 2.552 1.00 97.56 172 ASN A CA 1
ATOM 1377 C C . ASN A 1 172 ? -20.354 11.954 2.808 1.00 97.56 172 ASN A C 1
ATOM 1379 O O . ASN A 1 172 ? -21.545 11.715 2.998 1.00 97.56 172 ASN A O 1
ATOM 1383 N N . LEU A 1 173 ? -19.422 10.996 2.744 1.00 98.06 173 LEU A N 1
ATOM 1384 C CA . LEU A 1 173 ? -19.673 9.558 2.857 1.00 98.06 173 LEU A CA 1
ATOM 1385 C C . LEU A 1 173 ? -20.636 9.021 1.785 1.00 98.06 173 LEU A C 1
ATOM 1387 O O . LEU A 1 173 ? -21.242 7.967 1.956 1.00 98.06 173 LEU A O 1
ATOM 1391 N N . LYS A 1 174 ? -20.795 9.730 0.657 1.00 98.38 174 LYS A N 1
ATOM 1392 C CA . LYS A 1 174 ? -21.606 9.230 -0.457 1.00 98.38 174 LYS A CA 1
ATOM 1393 C C . LYS A 1 174 ? -20.775 8.283 -1.305 1.00 98.38 174 LYS A C 1
ATOM 1395 O O . LYS A 1 174 ? -19.716 8.681 -1.798 1.00 98.38 174 LYS A O 1
ATOM 1400 N N . VAL A 1 175 ? -21.311 7.088 -1.541 1.00 98.50 175 VAL A N 1
ATOM 1401 C CA . VAL A 1 175 ? -20.724 6.067 -2.418 1.00 98.50 175 VAL A CA 1
ATOM 1402 C C . VAL A 1 175 ? -20.457 6.636 -3.808 1.00 98.50 175 VAL A C 1
ATOM 1404 O O . VAL A 1 175 ? -21.302 7.317 -4.398 1.00 98.50 175 VAL A O 1
ATOM 1407 N N . LYS A 1 176 ? -19.251 6.381 -4.312 1.00 98.38 176 LYS A N 1
ATOM 1408 C CA . LYS A 1 176 ? -18.806 6.751 -5.658 1.00 98.38 176 LYS A CA 1
ATOM 1409 C C . LYS A 1 176 ? -18.365 5.565 -6.499 1.00 98.38 176 LYS A C 1
ATOM 1411 O O . LYS A 1 176 ? -18.414 5.677 -7.719 1.00 98.38 176 LYS A O 1
ATOM 1416 N N . ILE A 1 177 ? -17.921 4.490 -5.859 1.00 98.44 177 ILE A N 1
ATOM 1417 C CA . ILE A 1 177 ? -17.584 3.219 -6.492 1.00 98.44 177 ILE A CA 1
ATOM 1418 C C . ILE A 1 177 ? -17.849 2.098 -5.479 1.00 98.44 177 ILE A C 1
ATOM 1420 O O . ILE A 1 177 ? -17.551 2.263 -4.298 1.00 98.44 177 ILE A O 1
ATOM 1424 N N . ASP A 1 178 ? -18.462 1.013 -5.932 1.00 98.12 178 ASP A N 1
ATOM 1425 C CA . ASP A 1 178 ? -18.643 -0.248 -5.204 1.00 98.12 178 ASP A CA 1
ATOM 1426 C C . ASP A 1 178 ? -18.743 -1.332 -6.272 1.00 98.12 178 ASP A C 1
ATOM 1428 O O . ASP A 1 178 ? -19.794 -1.515 -6.881 1.00 98.12 178 ASP A O 1
ATOM 1432 N N . GLU A 1 179 ? -17.609 -1.936 -6.600 1.00 98.25 179 GLU A N 1
ATOM 1433 C CA . GLU A 1 179 ? -17.496 -2.844 -7.738 1.00 98.25 179 GLU A CA 1
ATOM 1434 C C . GLU A 1 179 ? -16.830 -4.139 -7.294 1.00 98.25 179 GLU A C 1
ATOM 1436 O O . GLU A 1 179 ? -15.770 -4.118 -6.661 1.00 98.25 179 GLU A O 1
ATOM 1441 N N . VAL A 1 180 ? -17.435 -5.266 -7.666 1.00 98.25 180 VAL A N 1
ATOM 1442 C CA . VAL A 1 180 ? -16.801 -6.586 -7.591 1.00 98.25 180 VAL A CA 1
ATOM 1443 C C . VAL A 1 180 ? -15.970 -6.772 -8.854 1.00 98.25 180 VAL A C 1
ATOM 1445 O O . VAL A 1 180 ? -16.435 -6.487 -9.955 1.00 98.25 180 VAL A O 1
ATOM 1448 N N . VAL A 1 181 ? -14.732 -7.225 -8.701 1.00 97.94 181 VAL A N 1
ATOM 1449 C CA . VAL A 1 181 ? -13.724 -7.245 -9.760 1.00 97.94 181 VAL A CA 1
ATOM 1450 C C . VAL A 1 181 ? -13.327 -8.676 -10.071 1.00 97.94 181 VAL A C 1
ATOM 1452 O O . VAL A 1 181 ? -13.015 -9.462 -9.179 1.00 97.94 181 VAL A O 1
ATOM 1455 N N . ASN A 1 182 ? -13.289 -9.004 -11.356 1.00 96.75 182 ASN A N 1
ATOM 1456 C CA . ASN A 1 182 ? -12.712 -10.245 -11.831 1.00 96.75 182 ASN A CA 1
ATOM 1457 C C . ASN A 1 182 ? -11.178 -10.114 -11.869 1.00 96.75 182 ASN A C 1
ATOM 1459 O O . ASN A 1 182 ? -10.652 -9.304 -12.647 1.00 96.75 182 ASN A O 1
ATOM 1463 N N . PRO A 1 183 ? -10.437 -10.908 -11.073 1.00 92.38 183 PRO A N 1
ATOM 1464 C CA . PRO A 1 183 ? -8.983 -10.813 -11.019 1.00 92.38 183 PRO A CA 1
ATOM 1465 C C . PRO A 1 183 ? -8.293 -11.335 -12.291 1.00 92.38 183 PRO A C 1
ATOM 1467 O O . PRO A 1 183 ? -7.089 -11.135 -12.443 1.00 92.38 183 PRO A O 1
ATOM 1470 N N . ASN A 1 184 ? -9.021 -11.998 -13.204 1.00 91.44 184 ASN A N 1
ATOM 1471 C CA . ASN A 1 184 ? -8.495 -12.644 -14.414 1.00 91.44 184 ASN A CA 1
ATOM 1472 C C . ASN A 1 184 ? -7.330 -13.612 -14.133 1.00 91.44 184 ASN A C 1
ATOM 1474 O O . ASN A 1 184 ? -6.452 -13.817 -14.973 1.00 91.44 184 ASN A O 1
ATOM 1478 N N . LYS A 1 185 ? -7.316 -14.201 -12.933 1.00 92.75 185 LYS A N 1
ATOM 1479 C CA . LYS A 1 185 ? -6.301 -15.139 -12.457 1.00 92.75 185 LYS A CA 1
ATOM 1480 C C . LYS A 1 185 ? -6.942 -16.255 -11.625 1.00 92.75 185 LYS A C 1
ATOM 1482 O O . LYS A 1 185 ? -7.932 -15.989 -10.942 1.00 92.75 185 LYS A O 1
ATOM 1487 N N . PRO A 1 186 ? -6.368 -17.472 -11.629 1.00 94.81 186 PRO A N 1
ATOM 1488 C CA . PRO A 1 186 ? -6.767 -18.533 -10.709 1.00 94.81 186 PRO A CA 1
ATOM 1489 C C . PRO A 1 186 ? -6.545 -18.132 -9.245 1.00 94.81 186 PRO A C 1
ATOM 1491 O O . PRO A 1 186 ? -5.455 -17.689 -8.866 1.00 94.81 186 PRO A O 1
ATOM 1494 N N . ILE A 1 187 ? -7.582 -18.305 -8.426 1.00 95.88 187 ILE A N 1
ATOM 1495 C CA . ILE A 1 187 ? -7.580 -17.968 -6.999 1.00 95.88 187 ILE A CA 1
ATOM 1496 C C . ILE A 1 187 ? -7.222 -19.217 -6.193 1.00 95.88 187 ILE A C 1
ATOM 1498 O O . ILE A 1 187 ? -7.905 -20.233 -6.289 1.00 95.88 187 ILE A O 1
ATOM 1502 N N . ALA A 1 188 ? -6.183 -19.115 -5.364 1.00 92.62 188 ALA A N 1
ATOM 1503 C CA . ALA A 1 188 ? -5.779 -20.164 -4.432 1.00 92.62 188 ALA A CA 1
ATOM 1504 C C . ALA A 1 188 ? -6.539 -20.086 -3.102 1.00 92.62 188 ALA A C 1
ATOM 1506 O O . ALA A 1 188 ? -6.875 -21.116 -2.522 1.00 92.62 188 ALA A O 1
ATOM 1507 N N . ASP A 1 189 ? -6.788 -18.873 -2.602 1.00 92.00 189 ASP A N 1
ATOM 1508 C CA . ASP A 1 189 ? -7.493 -18.649 -1.340 1.00 92.00 189 ASP A CA 1
ATOM 1509 C C . ASP A 1 189 ? -8.275 -17.328 -1.378 1.00 92.00 189 ASP A C 1
ATOM 1511 O O . ASP A 1 189 ? -7.697 -16.245 -1.501 1.00 92.00 189 ASP A O 1
ATOM 1515 N N . TYR A 1 190 ? -9.600 -17.429 -1.241 1.00 91.69 190 TYR A N 1
ATOM 1516 C CA . TYR A 1 190 ? -10.526 -16.294 -1.194 1.00 91.69 190 TYR A CA 1
ATOM 1517 C C . TYR A 1 190 ? -10.421 -15.494 0.104 1.00 91.69 190 TYR A C 1
ATOM 1519 O O . TYR A 1 190 ? -10.891 -14.358 0.161 1.00 91.69 190 TYR A O 1
ATOM 1527 N N . ARG A 1 191 ? -9.823 -16.077 1.153 1.00 90.50 191 ARG A N 1
ATOM 1528 C CA . ARG A 1 191 ? -9.738 -15.490 2.493 1.00 90.50 191 ARG A CA 1
ATOM 1529 C C . ARG A 1 191 ? -11.116 -15.075 3.007 1.00 90.50 191 ARG A C 1
ATOM 1531 O O . ARG A 1 191 ? -11.242 -14.003 3.585 1.00 90.50 191 ARG A O 1
ATOM 1538 N N . SER A 1 192 ? -12.141 -15.901 2.786 1.00 89.12 192 SER A N 1
ATOM 1539 C CA . SER A 1 192 ? -13.552 -15.548 3.010 1.00 89.12 192 SER A CA 1
ATOM 1540 C C . SER A 1 192 ? -13.858 -15.062 4.431 1.00 89.12 192 SER A C 1
ATOM 1542 O O . SER A 1 192 ? -14.701 -14.189 4.601 1.00 89.12 192 SER A O 1
ATOM 1544 N N . ASP A 1 193 ? -13.136 -15.557 5.439 1.00 86.50 193 ASP A N 1
ATOM 1545 C CA . ASP A 1 193 ? -13.261 -15.093 6.831 1.00 86.50 193 ASP A CA 1
ATOM 1546 C C . ASP A 1 193 ? -12.832 -13.626 7.016 1.00 86.50 193 ASP A C 1
ATOM 1548 O O . ASP A 1 193 ? -13.231 -12.971 7.975 1.00 86.50 193 ASP A O 1
ATOM 1552 N N . ILE A 1 194 ? -11.998 -13.120 6.105 1.00 85.62 194 ILE A N 1
ATOM 1553 C CA . ILE A 1 194 ? -11.490 -11.749 6.078 1.00 85.62 194 ILE A CA 1
ATOM 1554 C C . ILE A 1 194 ? -12.243 -10.940 5.029 1.00 85.62 194 ILE A C 1
ATOM 1556 O O . ILE A 1 194 ? -12.784 -9.910 5.376 1.00 85.62 194 ILE A O 1
ATOM 1560 N N . THR A 1 195 ? -12.311 -11.383 3.776 1.00 88.62 195 THR A N 1
ATOM 1561 C CA . THR A 1 195 ? -12.846 -10.579 2.662 1.00 88.62 195 THR A CA 1
ATOM 1562 C C . THR A 1 195 ? -14.367 -10.631 2.542 1.00 88.62 195 THR A C 1
ATOM 1564 O O . THR A 1 195 ? -14.965 -9.845 1.814 1.00 88.62 195 THR A O 1
ATOM 1567 N N . GLY A 1 196 ? -15.004 -11.629 3.165 1.00 90.75 196 GLY A N 1
ATOM 1568 C CA . GLY A 1 196 ? -16.418 -11.936 2.952 1.00 90.75 196 GLY A CA 1
ATOM 1569 C C . GLY A 1 196 ? -16.745 -12.462 1.549 1.00 90.75 196 GLY A C 1
ATOM 1570 O O . GLY A 1 196 ? -17.919 -12.670 1.256 1.00 90.75 196 GLY A O 1
ATOM 1571 N N . MET A 1 197 ? -15.739 -12.690 0.695 1.00 94.00 197 MET A N 1
ATOM 1572 C CA . MET A 1 197 ? -15.908 -13.112 -0.698 1.00 94.00 197 MET A CA 1
ATOM 1573 C C . MET A 1 197 ? -15.848 -14.633 -0.843 1.00 94.00 197 MET A C 1
ATOM 1575 O O . MET A 1 197 ? -15.047 -15.310 -0.194 1.00 94.00 197 MET A O 1
ATOM 1579 N N . SER A 1 198 ? -16.647 -15.176 -1.755 1.00 93.12 198 SER A N 1
ATOM 1580 C CA . SER A 1 198 ? -16.648 -16.585 -2.144 1.00 93.12 198 SER A CA 1
ATOM 1581 C C . SER A 1 198 ? -16.541 -16.753 -3.661 1.00 93.12 198 SER A C 1
ATOM 1583 O O . SER A 1 198 ? -16.724 -15.812 -4.431 1.00 93.12 198 SER A O 1
ATOM 1585 N N . ALA A 1 199 ? -16.303 -17.988 -4.111 1.00 94.19 199 ALA A N 1
ATOM 1586 C CA . ALA A 1 199 ? -16.299 -18.319 -5.537 1.00 94.19 199 ALA A CA 1
ATOM 1587 C C . ALA A 1 199 ? -17.615 -17.945 -6.243 1.00 94.19 199 ALA A C 1
ATOM 1589 O O . ALA A 1 199 ? -17.595 -17.577 -7.412 1.00 94.19 199 ALA A O 1
ATOM 1590 N N . LYS A 1 200 ? -18.750 -18.009 -5.532 1.00 95.56 200 LYS A N 1
ATOM 1591 C CA . LYS A 1 200 ? -20.066 -17.657 -6.085 1.00 95.56 200 LYS A CA 1
ATOM 1592 C C . LYS A 1 200 ? -20.216 -16.157 -6.323 1.00 95.56 200 LYS A C 1
ATOM 1594 O O . LYS A 1 200 ? -20.898 -15.774 -7.261 1.00 95.56 200 LYS A O 1
ATOM 1599 N N . ASP A 1 201 ? -19.574 -15.330 -5.501 1.00 94.38 201 ASP A N 1
ATOM 1600 C CA . ASP A 1 201 ? -19.651 -13.870 -5.622 1.00 94.38 201 ASP A CA 1
ATOM 1601 C C . ASP A 1 201 ? -18.849 -13.348 -6.822 1.00 94.38 201 ASP A C 1
ATOM 1603 O O . ASP A 1 201 ? -19.102 -12.247 -7.301 1.00 94.38 201 ASP A O 1
ATOM 1607 N N . LEU A 1 202 ? -17.888 -14.139 -7.312 1.00 95.38 202 LEU A N 1
ATOM 1608 C CA . LEU A 1 202 ? -17.099 -13.836 -8.508 1.00 95.38 202 LEU A CA 1
ATOM 1609 C C . LEU A 1 202 ? -17.641 -14.497 -9.780 1.00 95.38 202 LEU A C 1
ATOM 1611 O O . LEU A 1 202 ? -17.151 -14.204 -10.873 1.00 95.38 202 LEU A O 1
ATOM 1615 N N . ASP A 1 203 ? -18.639 -15.373 -9.659 1.00 94.31 203 ASP A N 1
ATOM 1616 C CA . ASP A 1 203 ? -19.214 -16.060 -10.808 1.00 94.31 203 ASP A CA 1
ATOM 1617 C C . ASP A 1 203 ? -19.934 -15.062 -11.724 1.00 94.31 203 ASP A C 1
ATOM 1619 O O . ASP A 1 203 ? -20.750 -14.249 -11.289 1.00 94.31 203 ASP A O 1
ATOM 1623 N N . GLY A 1 204 ? -19.589 -15.082 -13.011 1.00 94.06 204 GLY A N 1
ATOM 1624 C CA . GLY A 1 204 ? -20.133 -14.153 -14.003 1.00 94.06 204 GLY A CA 1
ATOM 1625 C C . GLY A 1 204 ? -19.700 -12.685 -13.861 1.00 94.06 204 GLY A C 1
ATOM 1626 O O . GLY A 1 204 ? -20.171 -11.855 -14.640 1.00 94.06 204 GLY A O 1
ATOM 1627 N N . VAL A 1 205 ? -18.802 -12.333 -12.930 1.00 97.19 205 VAL A N 1
ATOM 1628 C CA . VAL A 1 205 ? -18.297 -10.956 -12.803 1.00 97.19 205 VAL A CA 1
ATOM 1629 C C . VAL A 1 205 ? -17.436 -10.597 -14.016 1.00 97.19 205 VAL A C 1
ATOM 1631 O O . VAL A 1 205 ? -16.435 -11.252 -14.317 1.00 97.19 205 VAL A O 1
ATOM 1634 N N . THR A 1 206 ? -17.815 -9.524 -14.713 1.00 96.75 206 THR A N 1
ATOM 1635 C CA . THR A 1 206 ? -17.121 -9.044 -15.921 1.00 96.75 206 THR A CA 1
ATOM 1636 C C . THR A 1 206 ? -16.285 -7.789 -15.696 1.00 96.75 206 THR A C 1
ATOM 1638 O O . THR A 1 206 ? -15.450 -7.469 -16.539 1.00 96.75 206 THR A O 1
ATOM 1641 N N . CYS A 1 207 ? -16.516 -7.055 -14.602 1.00 98.06 207 CYS A N 1
ATOM 1642 C CA . CYS A 1 207 ? -15.768 -5.840 -14.289 1.00 98.06 207 CYS A CA 1
ATOM 1643 C C . CYS A 1 207 ? -14.295 -6.192 -14.070 1.00 98.06 207 CYS A C 1
ATOM 1645 O O . CYS A 1 207 ? -13.964 -7.031 -13.234 1.00 98.06 207 CYS A O 1
ATOM 1647 N N . SER A 1 208 ? -13.405 -5.583 -14.848 1.00 97.44 208 SER A N 1
ATOM 1648 C CA . SER A 1 208 ? -11.973 -5.853 -14.788 1.00 97.44 208 SER A CA 1
ATOM 1649 C C . SER A 1 208 ? -11.233 -4.798 -13.968 1.00 97.44 208 SER A C 1
ATOM 1651 O O . SER A 1 208 ? -11.695 -3.669 -13.791 1.00 97.44 208 SER A O 1
ATOM 1653 N N . LEU A 1 209 ? -10.004 -5.121 -13.553 1.00 97.19 209 LEU A N 1
ATOM 1654 C CA . LEU A 1 209 ? -9.092 -4.142 -12.951 1.00 97.19 209 LEU A CA 1
ATOM 1655 C C . LEU A 1 209 ? -8.958 -2.871 -13.812 1.00 97.19 209 LEU A C 1
ATOM 1657 O O . LEU A 1 209 ? -8.905 -1.758 -13.290 1.00 97.19 209 LEU A O 1
ATOM 1661 N N . LYS A 1 210 ? -8.942 -3.022 -15.139 1.00 96.75 210 LYS A N 1
ATOM 1662 C CA . LYS A 1 210 ? -8.814 -1.903 -16.077 1.00 96.75 210 LYS A CA 1
ATOM 1663 C C . LYS A 1 210 ? -10.026 -0.968 -16.031 1.00 96.75 210 LYS A C 1
ATOM 1665 O O . LYS A 1 210 ? -9.848 0.248 -16.109 1.00 96.75 210 LYS A O 1
ATOM 1670 N N . ASP A 1 211 ? -11.232 -1.508 -15.870 1.00 97.81 211 ASP A N 1
ATOM 1671 C CA . ASP A 1 211 ? -12.464 -0.715 -15.759 1.00 97.81 211 ASP A CA 1
ATOM 1672 C C . ASP A 1 211 ? -12.449 0.129 -14.478 1.00 97.81 211 ASP A C 1
ATOM 1674 O O . ASP A 1 211 ? -12.694 1.342 -14.510 1.00 97.81 211 ASP A O 1
ATOM 1678 N N . VAL A 1 212 ? -12.034 -0.483 -13.366 1.00 98.06 212 VAL A N 1
ATOM 1679 C CA . VAL A 1 212 ? -11.820 0.206 -12.087 1.00 98.06 212 VAL A CA 1
ATOM 1680 C C . VAL A 1 212 ? -10.758 1.299 -12.212 1.00 98.06 212 VAL A C 1
ATOM 1682 O O . VAL A 1 212 ? -10.984 2.436 -11.792 1.00 98.06 212 VAL A O 1
ATOM 1685 N N . GLN A 1 213 ? -9.614 1.004 -12.835 1.00 97.50 213 GLN A N 1
ATOM 1686 C CA . GLN A 1 213 ? -8.541 1.979 -13.049 1.00 97.50 213 GLN A CA 1
ATOM 1687 C C . GLN A 1 213 ? -9.010 3.193 -13.862 1.00 97.50 213 GLN A C 1
ATOM 1689 O O . GLN A 1 213 ? -8.635 4.324 -13.546 1.00 97.50 213 GLN A O 1
ATOM 1694 N N . ILE A 1 214 ? -9.832 2.993 -14.899 1.00 96.44 214 ILE A N 1
ATOM 1695 C CA . ILE A 1 214 ? -10.405 4.086 -15.700 1.00 96.44 214 ILE A CA 1
ATOM 1696 C C . ILE A 1 214 ? -11.287 4.983 -14.823 1.00 96.44 214 ILE A C 1
ATOM 1698 O O . ILE A 1 214 ? -11.127 6.212 -14.838 1.00 96.44 214 ILE A O 1
ATOM 1702 N N . SER A 1 215 ? -12.173 4.379 -14.030 1.00 96.94 215 SER A N 1
ATOM 1703 C CA . SER A 1 215 ? -13.072 5.087 -13.115 1.00 96.94 215 SER A CA 1
ATOM 1704 C C . SER A 1 215 ? -12.299 5.875 -12.056 1.00 96.94 215 SER A C 1
ATOM 1706 O O . SER A 1 215 ? -12.459 7.097 -11.946 1.00 96.94 215 SER A O 1
ATOM 1708 N N . LEU A 1 216 ? -11.372 5.225 -11.349 1.00 97.06 216 LEU A N 1
ATOM 1709 C CA . LEU A 1 216 ? -10.56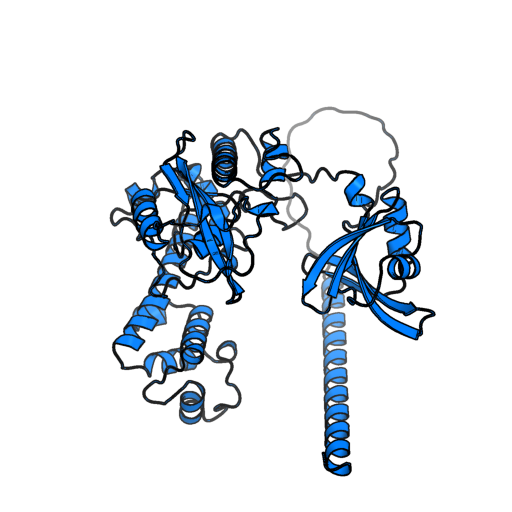3 5.862 -10.311 1.00 97.06 216 LEU A CA 1
ATOM 1710 C C . LEU A 1 216 ? -9.656 6.953 -10.872 1.00 97.06 216 LEU A C 1
ATOM 1712 O O . LEU A 1 216 ? -9.594 8.040 -10.304 1.00 97.06 216 LEU A O 1
ATOM 1716 N N . LYS A 1 217 ? -9.013 6.745 -12.027 1.00 94.81 217 LYS A N 1
ATOM 1717 C CA . LYS A 1 217 ? -8.192 7.781 -12.675 1.00 94.81 217 LYS A CA 1
ATOM 1718 C C . LYS A 1 217 ? -8.999 9.048 -12.956 1.00 94.81 217 LYS A C 1
ATOM 1720 O O . LYS A 1 217 ? -8.491 10.156 -12.773 1.00 94.81 217 LYS A O 1
ATOM 1725 N N . LYS A 1 218 ? -10.258 8.911 -13.387 1.00 93.75 218 LYS A N 1
ATOM 1726 C CA . LYS A 1 218 ? -11.159 10.052 -13.598 1.00 93.75 218 LYS A CA 1
ATOM 1727 C C . LYS A 1 218 ? -11.498 10.741 -12.276 1.00 93.75 218 LYS A C 1
ATOM 1729 O O . LYS A 1 218 ? -11.478 11.968 -12.221 1.00 93.75 218 LYS A O 1
ATOM 1734 N N . MET A 1 219 ? -11.761 9.991 -11.212 1.00 94.88 219 MET A N 1
ATOM 1735 C CA . MET A 1 219 ? -12.129 10.539 -9.899 1.00 94.88 219 MET A CA 1
ATOM 1736 C C . MET A 1 219 ? -10.949 11.205 -9.170 1.00 94.88 219 MET A C 1
ATOM 1738 O O . MET A 1 219 ? -11.111 12.261 -8.554 1.00 94.88 219 MET A O 1
ATOM 1742 N N . LEU A 1 220 ? -9.752 10.634 -9.307 1.00 93.12 220 LEU A N 1
ATOM 1743 C CA . LEU A 1 220 ? -8.499 11.119 -8.721 1.00 93.12 220 LEU A CA 1
ATOM 1744 C C . LEU A 1 220 ? -7.861 12.270 -9.511 1.00 93.12 220 LEU A C 1
ATOM 1746 O O . LEU A 1 220 ? -6.948 12.948 -9.034 1.00 93.12 220 LEU A O 1
ATOM 1750 N N . SER A 1 221 ? -8.357 12.528 -10.722 1.00 86.31 221 SER A N 1
ATOM 1751 C CA . SER A 1 221 ? -7.915 13.654 -11.539 1.00 86.31 221 SER A CA 1
ATOM 1752 C C . SER A 1 221 ? -8.153 15.009 -10.850 1.00 86.31 221 SER A C 1
ATOM 1754 O O . SER A 1 221 ? -8.922 15.142 -9.901 1.00 86.31 221 SER A O 1
ATOM 1756 N N . HIS A 1 222 ? -7.496 16.061 -11.348 1.00 85.06 222 HIS A N 1
ATOM 1757 C CA . HIS A 1 222 ? -7.644 17.436 -10.839 1.00 85.06 222 HIS A CA 1
ATOM 1758 C C . HIS A 1 222 ? -7.231 17.632 -9.367 1.00 85.06 222 HIS A C 1
ATOM 1760 O O . HIS A 1 222 ? -7.657 18.587 -8.716 1.00 85.06 222 HIS A O 1
ATOM 1766 N N . GLY A 1 223 ? -6.344 16.773 -8.862 1.00 86.19 223 GLY A N 1
ATOM 1767 C CA . GLY A 1 223 ? -5.718 16.938 -7.552 1.00 86.19 223 GLY A CA 1
ATOM 1768 C C . GLY A 1 223 ? -6.571 16.479 -6.373 1.00 86.19 223 GLY A C 1
ATOM 1769 O O . GLY A 1 223 ? -6.260 16.894 -5.255 1.00 86.19 223 GLY A O 1
ATOM 1770 N N . THR A 1 224 ? -7.606 15.664 -6.615 1.00 93.50 224 THR A N 1
ATOM 1771 C CA . THR A 1 224 ? -8.323 14.927 -5.564 1.00 93.50 224 THR A CA 1
ATOM 1772 C C . THR A 1 224 ? -7.322 14.161 -4.699 1.00 93.50 224 THR A C 1
ATOM 1774 O O . THR A 1 224 ? -6.356 13.580 -5.199 1.00 93.50 224 THR A O 1
ATOM 1777 N N . ILE A 1 225 ? -7.536 14.210 -3.393 1.00 95.50 225 ILE A N 1
ATOM 1778 C CA . ILE A 1 225 ? -6.717 13.540 -2.393 1.00 95.50 225 ILE A CA 1
ATOM 1779 C C . ILE A 1 225 ? -7.369 12.196 -2.087 1.00 95.50 225 ILE A C 1
ATOM 1781 O O . ILE A 1 225 ? -8.571 12.129 -1.822 1.00 95.50 225 ILE A O 1
ATOM 1785 N N . LEU A 1 226 ? -6.571 11.139 -2.162 1.00 97.94 226 LEU A N 1
ATOM 1786 C CA . LEU A 1 226 ? -6.986 9.798 -1.791 1.00 97.94 226 LEU A CA 1
ATOM 1787 C C . LEU A 1 226 ? -6.873 9.636 -0.276 1.00 97.94 226 LEU A C 1
ATOM 1789 O O . LEU A 1 226 ? -5.908 10.111 0.315 1.00 97.94 226 LEU A O 1
ATOM 1793 N N . VAL A 1 227 ? -7.843 8.980 0.340 1.00 98.75 227 VAL A N 1
ATOM 1794 C CA . VAL A 1 227 ? -7.872 8.689 1.775 1.00 98.75 227 VAL A CA 1
ATOM 1795 C C . VAL A 1 227 ? -8.040 7.180 1.957 1.00 98.75 227 VAL A C 1
ATOM 1797 O O . VAL A 1 227 ? -8.718 6.540 1.159 1.00 98.75 227 VAL A O 1
ATOM 1800 N N . GLY A 1 228 ? -7.442 6.601 2.989 1.00 98.50 228 GLY A N 1
ATOM 1801 C CA . GLY A 1 228 ? -7.659 5.195 3.335 1.00 98.50 228 GLY A CA 1
ATOM 1802 C C . GLY A 1 228 ? -6.773 4.764 4.498 1.00 98.50 228 GLY A C 1
ATOM 1803 O O . GLY A 1 228 ? -6.288 5.616 5.252 1.00 98.50 228 GLY A O 1
ATOM 1804 N N . HIS A 1 229 ? -6.562 3.462 4.666 1.00 98.31 229 HIS A N 1
ATOM 1805 C CA . HIS A 1 229 ? -5.774 2.907 5.765 1.00 98.31 229 HIS A CA 1
ATOM 1806 C C . HIS A 1 229 ? -4.787 1.846 5.266 1.00 98.31 229 HIS A C 1
ATOM 1808 O O . HIS A 1 229 ? -5.205 0.796 4.804 1.00 98.31 229 HIS A O 1
ATOM 1814 N N . SER A 1 230 ? -3.476 2.093 5.392 1.00 96.62 230 SER A N 1
ATOM 1815 C CA . SER A 1 230 ? -2.441 1.288 4.712 1.00 96.62 230 SER A CA 1
ATOM 1816 C C . SER A 1 230 ? -2.686 1.207 3.198 1.00 96.62 230 SER A C 1
ATOM 1818 O O . SER A 1 230 ? -2.640 0.138 2.585 1.00 96.62 230 SER A O 1
ATOM 1820 N N . VAL A 1 231 ? -2.920 2.384 2.611 1.00 97.38 231 VAL A N 1
ATOM 1821 C CA . VAL A 1 231 ? -3.384 2.617 1.232 1.00 97.38 231 VAL A CA 1
ATOM 1822 C C . VAL A 1 231 ? -2.412 2.069 0.192 1.00 97.38 231 VAL A C 1
ATOM 1824 O O . VAL A 1 231 ? -2.763 1.851 -0.967 1.00 97.38 231 VAL A O 1
ATOM 1827 N N . ASN A 1 232 ? -1.161 1.833 0.583 1.00 95.56 232 ASN A N 1
ATOM 1828 C CA . ASN A 1 232 ? -0.174 1.213 -0.281 1.00 95.56 232 ASN A CA 1
ATOM 1829 C C . ASN A 1 232 ? -0.595 -0.186 -0.759 1.00 95.56 232 ASN A C 1
ATOM 1831 O O . ASN A 1 232 ? -0.281 -0.547 -1.892 1.00 95.56 232 ASN A O 1
ATOM 1835 N N . ASN A 1 233 ? -1.322 -0.945 0.066 1.00 95.44 233 ASN A N 1
ATOM 1836 C CA . ASN A 1 233 ? -1.823 -2.266 -0.310 1.00 95.44 233 ASN A CA 1
ATOM 1837 C C . ASN A 1 233 ? -2.916 -2.153 -1.382 1.00 95.44 233 ASN A C 1
ATOM 1839 O O . ASN A 1 233 ? -2.861 -2.858 -2.391 1.00 95.44 233 ASN A O 1
ATOM 1843 N N . ASP A 1 234 ? -3.851 -1.216 -1.207 1.00 98.12 234 ASP A N 1
ATOM 1844 C CA . ASP A 1 234 ? -4.912 -0.932 -2.177 1.00 98.12 234 ASP A CA 1
ATOM 1845 C C . ASP A 1 234 ? -4.330 -0.468 -3.509 1.00 98.12 234 ASP A C 1
ATOM 1847 O O . ASP A 1 234 ? -4.658 -1.001 -4.565 1.00 98.12 234 ASP A O 1
ATOM 1851 N N . LEU A 1 235 ? -3.412 0.502 -3.474 1.00 97.06 235 LEU A N 1
ATOM 1852 C CA . LEU A 1 235 ? -2.761 1.040 -4.669 1.00 97.06 235 LEU A CA 1
ATOM 1853 C C . LEU A 1 235 ? -1.958 -0.024 -5.422 1.00 97.06 235 LEU A C 1
ATOM 1855 O O . LEU A 1 235 ? -1.959 -0.025 -6.655 1.00 97.06 235 LEU A O 1
ATOM 1859 N N . GLN A 1 236 ? -1.328 -0.955 -4.701 1.00 95.25 236 GLN A N 1
ATOM 1860 C CA . GLN A 1 236 ? -0.645 -2.102 -5.290 1.00 95.25 236 GLN A CA 1
ATOM 1861 C C . GLN A 1 236 ? -1.627 -3.044 -6.000 1.00 95.25 236 GLN A C 1
ATOM 1863 O O . GLN A 1 236 ? -1.387 -3.406 -7.153 1.00 95.25 236 GLN A O 1
ATOM 1868 N N . ALA A 1 237 ? -2.741 -3.405 -5.357 1.00 95.88 237 ALA A N 1
ATOM 1869 C CA . ALA A 1 237 ? -3.772 -4.260 -5.952 1.00 95.88 237 ALA A CA 1
ATOM 1870 C C . ALA A 1 237 ? -4.464 -3.587 -7.153 1.00 95.88 237 ALA A C 1
ATOM 1872 O O . ALA A 1 237 ? -4.743 -4.229 -8.166 1.00 95.88 237 ALA A O 1
ATOM 1873 N N . LEU A 1 238 ? -4.668 -2.270 -7.068 1.00 97.19 238 LEU A N 1
ATOM 1874 C CA . LEU A 1 238 ? -5.221 -1.426 -8.128 1.00 97.19 238 LEU A CA 1
ATOM 1875 C C . LEU A 1 238 ? -4.219 -1.131 -9.256 1.00 97.19 238 LEU A C 1
ATOM 1877 O O . LEU A 1 238 ? -4.606 -0.577 -10.291 1.00 97.19 238 LEU A O 1
ATOM 1881 N N . LYS A 1 239 ? -2.932 -1.455 -9.060 1.00 95.75 239 LYS A N 1
ATOM 1882 C CA . LYS A 1 239 ? -1.812 -1.043 -9.921 1.00 95.75 239 LYS A CA 1
ATOM 1883 C C . LYS A 1 239 ? -1.898 0.450 -10.266 1.00 95.75 239 LYS A C 1
ATOM 1885 O O . LYS A 1 239 ? -1.818 0.851 -11.429 1.00 95.75 239 LYS A O 1
ATOM 1890 N N . LEU A 1 240 ? -2.140 1.287 -9.259 1.00 94.31 240 LEU A N 1
ATOM 1891 C CA . LEU A 1 240 ? -2.359 2.721 -9.415 1.00 94.31 240 LEU A CA 1
ATOM 1892 C C . LEU A 1 240 ? -1.289 3.504 -8.650 1.00 94.31 240 LEU A C 1
ATOM 1894 O O . LEU A 1 240 ? -1.062 3.270 -7.471 1.00 94.31 240 LEU A O 1
ATOM 1898 N N . ASP A 1 241 ? -0.649 4.471 -9.308 1.00 91.25 241 ASP A N 1
ATOM 1899 C CA . ASP A 1 241 ? 0.330 5.356 -8.669 1.00 91.25 241 ASP A CA 1
ATOM 1900 C C . ASP A 1 241 ? -0.255 6.765 -8.521 1.00 91.25 241 ASP A C 1
ATOM 1902 O O . ASP A 1 241 ? -0.473 7.479 -9.511 1.00 91.25 241 ASP A O 1
ATOM 1906 N N . HIS A 1 242 ? -0.540 7.149 -7.276 1.00 90.94 242 HIS A N 1
ATOM 1907 C CA . HIS A 1 242 ? -1.107 8.442 -6.907 1.00 90.94 242 HIS A CA 1
ATOM 1908 C C . HIS A 1 242 ? -0.400 8.999 -5.673 1.00 90.94 242 HIS A C 1
ATOM 1910 O O . HIS A 1 242 ? -0.317 8.340 -4.644 1.00 90.94 242 HIS A O 1
ATOM 1916 N N . THR A 1 243 ? 0.094 10.234 -5.759 1.00 86.31 243 THR A N 1
ATOM 1917 C CA . THR A 1 243 ? 0.969 10.804 -4.719 1.00 86.31 243 THR A CA 1
ATOM 1918 C C . THR A 1 243 ? 0.231 11.605 -3.647 1.00 86.31 243 THR A C 1
ATOM 1920 O O . THR A 1 243 ? 0.792 11.861 -2.588 1.00 86.31 243 THR A O 1
ATOM 1923 N N . LYS A 1 244 ? -0.992 12.089 -3.914 1.00 90.81 244 LYS A N 1
ATOM 1924 C CA . LYS A 1 244 ? -1.752 12.908 -2.950 1.00 90.81 244 LYS A CA 1
ATOM 1925 C C . LYS A 1 244 ? -2.620 11.990 -2.092 1.00 90.81 244 LYS A C 1
ATOM 1927 O O . LYS A 1 244 ? -3.800 11.819 -2.395 1.00 90.81 244 LYS A O 1
ATOM 1932 N N . VAL A 1 245 ? -2.018 11.400 -1.065 1.00 94.50 245 VAL A N 1
ATOM 1933 C CA . VAL A 1 245 ? -2.642 10.398 -0.191 1.00 94.50 245 VAL A CA 1
ATOM 1934 C C . VAL A 1 245 ? -2.650 10.893 1.255 1.00 94.50 245 VAL A C 1
ATOM 1936 O O . VAL A 1 245 ? -1.670 11.475 1.709 1.00 94.50 245 VAL A O 1
ATOM 1939 N N . ILE A 1 246 ? -3.755 10.664 1.959 1.00 97.56 246 ILE A N 1
ATOM 1940 C CA . ILE A 1 246 ? -3.860 10.715 3.416 1.00 97.56 246 ILE A CA 1
ATOM 1941 C C . ILE A 1 246 ? -4.022 9.272 3.886 1.00 97.56 246 ILE A C 1
ATOM 1943 O O . ILE A 1 246 ? -5.090 8.679 3.723 1.00 97.56 246 ILE A O 1
ATOM 1947 N N . ASP A 1 247 ? -2.960 8.708 4.452 1.00 98.19 247 ASP A N 1
ATOM 1948 C CA . ASP A 1 247 ? -2.995 7.361 5.013 1.00 98.19 247 ASP A CA 1
ATOM 1949 C C . ASP A 1 247 ? -3.260 7.434 6.519 1.00 98.19 247 ASP A C 1
ATOM 1951 O O . ASP A 1 247 ? -2.431 7.905 7.302 1.00 98.19 247 ASP A O 1
ATOM 1955 N N . THR A 1 248 ? -4.431 6.961 6.941 1.00 98.12 248 THR A N 1
ATOM 1956 C CA . THR A 1 248 ? -4.817 6.967 8.357 1.00 98.12 248 THR A CA 1
ATOM 1957 C C . THR A 1 248 ? -3.911 6.088 9.222 1.00 98.12 248 THR A C 1
ATOM 1959 O O . THR A 1 248 ? -3.819 6.316 10.419 1.00 98.12 248 THR A O 1
ATOM 1962 N N . SER A 1 249 ? -3.174 5.136 8.649 1.00 95.94 249 SER A N 1
ATOM 1963 C CA . SER A 1 249 ? -2.182 4.354 9.395 1.00 95.94 249 SER A CA 1
ATOM 1964 C C . SER A 1 249 ? -0.876 5.119 9.669 1.00 95.94 249 SER A C 1
ATOM 1966 O O . SER A 1 249 ? -0.092 4.681 10.506 1.00 95.94 249 SER A O 1
ATOM 1968 N N . TYR A 1 250 ? -0.639 6.247 8.981 1.00 95.25 250 TYR A N 1
ATOM 1969 C CA . TYR A 1 250 ? 0.566 7.083 9.122 1.00 95.25 250 TYR A CA 1
ATOM 1970 C C . TYR A 1 250 ? 0.319 8.396 9.868 1.00 95.25 250 TYR A C 1
ATOM 1972 O O . TYR A 1 250 ? 1.228 8.924 10.503 1.00 95.25 250 TYR A O 1
ATOM 1980 N N . ILE A 1 251 ? -0.889 8.963 9.777 1.00 95.25 251 ILE A N 1
ATOM 1981 C CA . ILE A 1 251 ? -1.207 10.245 10.437 1.00 95.25 251 ILE A CA 1
ATOM 1982 C C . ILE A 1 251 ? -1.592 10.092 11.916 1.00 95.25 251 ILE A C 1
ATOM 1984 O O . ILE A 1 251 ? -1.816 11.109 12.578 1.00 95.25 251 ILE A O 1
ATOM 1988 N N . PHE A 1 252 ? -1.710 8.850 12.390 1.00 93.81 252 PHE A N 1
ATOM 1989 C CA . PHE A 1 252 ? -1.878 8.482 13.789 1.00 93.81 252 PHE A CA 1
ATOM 1990 C C . PHE A 1 252 ? -0.724 7.577 14.216 1.00 93.81 252 PHE A C 1
ATOM 1992 O O . PHE A 1 252 ? -0.251 6.760 13.426 1.00 93.81 252 PHE A O 1
ATOM 1999 N N . LYS A 1 253 ? -0.292 7.701 15.468 1.00 88.75 253 LYS A N 1
ATOM 2000 C CA . LYS A 1 253 ? 0.878 7.000 16.005 1.00 88.75 253 LYS A CA 1
ATOM 2001 C C . LYS A 1 253 ? 0.647 6.558 17.443 1.00 88.75 253 LYS A C 1
ATOM 2003 O O . LYS A 1 253 ? -0.138 7.162 18.170 1.00 88.75 253 LYS A O 1
ATOM 2008 N N . PHE A 1 254 ? 1.375 5.531 17.860 1.00 83.69 254 PHE A N 1
ATOM 2009 C CA . PHE A 1 254 ? 1.492 5.204 19.275 1.00 83.69 254 PHE A CA 1
ATOM 2010 C C . PHE A 1 254 ? 2.528 6.107 19.942 1.00 83.69 254 PHE A C 1
ATOM 2012 O O . PHE A 1 254 ? 3.538 6.449 19.329 1.00 83.69 254 PHE A O 1
ATOM 2019 N N . ALA A 1 255 ? 2.298 6.437 21.211 1.00 77.56 255 ALA A N 1
ATOM 2020 C CA . ALA A 1 255 ? 3.200 7.257 22.023 1.00 77.56 255 ALA A CA 1
ATOM 2021 C C . ALA A 1 255 ? 4.646 6.724 22.051 1.00 77.56 255 ALA A C 1
ATOM 2023 O O . ALA A 1 255 ? 5.616 7.478 21.985 1.00 77.56 255 ALA A O 1
ATOM 2024 N N . HIS A 1 256 ? 4.788 5.398 22.145 1.00 74.38 256 HIS A N 1
ATOM 2025 C CA . HIS A 1 256 ? 6.058 4.737 22.464 1.00 74.38 256 HIS A CA 1
ATOM 2026 C C . HIS A 1 256 ? 6.474 3.677 21.440 1.00 74.38 256 HIS A C 1
ATOM 2028 O O . HIS A 1 256 ? 7.419 2.929 21.676 1.00 74.38 256 HIS A O 1
ATOM 2034 N N . THR A 1 257 ? 5.779 3.573 20.301 1.00 74.69 257 THR A N 1
ATOM 2035 C CA . THR A 1 257 ? 6.087 2.550 19.292 1.00 74.69 257 THR A CA 1
ATOM 2036 C C . THR A 1 257 ? 5.952 3.093 17.873 1.00 74.69 257 THR A C 1
ATOM 2038 O O . THR A 1 257 ? 5.090 3.916 17.580 1.00 74.69 257 THR A O 1
ATOM 2041 N N . ASN A 1 258 ? 6.773 2.567 16.962 1.00 73.94 258 ASN A N 1
ATOM 2042 C CA . ASN A 1 258 ? 6.682 2.856 15.525 1.00 73.94 258 ASN A CA 1
ATOM 2043 C C . ASN A 1 258 ? 5.691 1.927 14.800 1.00 73.94 258 ASN A C 1
ATOM 2045 O O . ASN A 1 258 ? 5.758 1.767 13.580 1.00 73.94 258 ASN A O 1
ATOM 2049 N N . ARG A 1 259 ? 4.811 1.238 15.538 1.00 79.94 259 ARG A N 1
ATOM 2050 C CA . ARG A 1 259 ? 3.809 0.357 14.936 1.00 79.94 259 ARG A CA 1
ATOM 2051 C C . ARG A 1 259 ? 2.692 1.195 14.326 1.00 79.94 259 ARG A C 1
ATOM 2053 O O . ARG A 1 259 ? 2.285 2.210 14.881 1.00 79.94 259 ARG A O 1
ATOM 2060 N N . LYS A 1 260 ? 2.151 0.719 13.208 1.00 86.62 260 LYS A N 1
ATOM 2061 C CA . LYS A 1 260 ? 0.949 1.305 12.614 1.00 86.62 260 LYS A CA 1
ATOM 2062 C C . LYS A 1 260 ? -0.274 0.821 13.400 1.00 86.62 260 LYS A C 1
ATOM 2064 O O . LYS A 1 260 ? -0.401 -0.394 13.595 1.00 86.62 260 LYS A O 1
ATOM 2069 N N . PRO A 1 261 ? -1.153 1.714 13.877 1.00 90.38 261 PRO A N 1
ATOM 2070 C CA . PRO A 1 261 ? -2.399 1.301 14.511 1.00 90.38 261 PRO A CA 1
ATOM 2071 C C . PRO A 1 261 ? -3.327 0.662 13.478 1.00 90.38 261 PRO A C 1
ATOM 2073 O O . PRO A 1 261 ? -3.309 1.050 12.313 1.00 90.38 261 PRO A O 1
ATOM 2076 N N . SER A 1 262 ? -4.150 -0.303 13.894 1.00 92.50 262 SER A N 1
ATOM 2077 C CA . SER A 1 262 ? -5.173 -0.870 13.010 1.00 92.50 262 SER A CA 1
ATOM 2078 C C . SER A 1 262 ? -6.358 0.084 12.861 1.00 92.50 262 SER A C 1
ATOM 2080 O O . SER A 1 262 ? -6.674 0.845 13.779 1.00 92.50 262 SER A O 1
ATOM 2082 N N . LEU A 1 263 ? -7.072 -0.001 11.737 1.00 95.06 263 LEU A N 1
ATOM 2083 C CA . LEU A 1 263 ? -8.276 0.800 11.507 1.00 95.06 263 LEU A CA 1
ATOM 2084 C C . LEU A 1 263 ? -9.332 0.577 12.601 1.00 95.06 263 LEU A C 1
ATOM 2086 O O . LEU A 1 263 ? -9.889 1.535 13.125 1.00 95.06 263 LEU A O 1
ATOM 2090 N N . SER A 1 264 ? -9.548 -0.677 13.014 1.00 92.06 264 SER A N 1
ATOM 2091 C CA . SER A 1 264 ? -10.494 -1.001 14.089 1.00 92.06 264 SER A CA 1
ATOM 2092 C C . SER A 1 264 ? -10.103 -0.369 15.427 1.00 92.06 264 SER A C 1
ATOM 2094 O O . SER A 1 264 ? -10.982 0.089 16.157 1.00 92.06 264 SER A O 1
ATOM 2096 N N . LEU A 1 265 ? -8.805 -0.334 15.756 1.00 90.44 265 LEU A N 1
ATOM 2097 C CA . LEU A 1 265 ? -8.322 0.329 16.966 1.00 90.44 265 LEU A CA 1
ATOM 2098 C C . LEU A 1 265 ? -8.537 1.840 16.877 1.00 90.44 265 LEU A C 1
ATOM 2100 O O . LEU A 1 265 ? -9.018 2.436 17.835 1.00 90.44 265 LEU A O 1
ATOM 2104 N N . LEU A 1 266 ? -8.229 2.447 15.728 1.00 94.25 266 LEU A N 1
ATOM 2105 C CA . LEU A 1 266 ? -8.451 3.873 15.493 1.00 94.25 266 LEU A CA 1
ATOM 2106 C C . LEU A 1 266 ? -9.919 4.259 15.651 1.00 94.25 266 LEU A C 1
ATOM 2108 O O . LEU A 1 266 ? -10.219 5.233 16.335 1.00 94.25 266 LEU A O 1
ATOM 2112 N N . CYS A 1 267 ? -10.837 3.500 15.051 1.00 94.50 267 CYS A N 1
ATOM 2113 C CA . CYS A 1 267 ? -12.270 3.755 15.183 1.00 94.50 267 CYS A CA 1
ATOM 2114 C C . CYS A 1 267 ? -12.709 3.708 16.643 1.00 94.50 267 CYS A C 1
ATOM 2116 O O . CYS A 1 267 ? -13.331 4.655 17.122 1.00 94.50 267 CYS A O 1
ATOM 2118 N N . LYS A 1 268 ? -12.297 2.668 17.374 1.00 91.94 268 LYS A N 1
ATOM 2119 C CA . LYS A 1 268 ? -12.650 2.533 18.784 1.00 91.94 268 LYS A CA 1
ATOM 2120 C C . LYS A 1 268 ? -12.069 3.674 19.624 1.00 91.94 268 LYS A C 1
ATOM 2122 O O . LYS A 1 268 ? -12.805 4.325 20.355 1.00 91.94 268 LYS A O 1
ATOM 2127 N N . ALA A 1 269 ? -10.770 3.940 19.495 1.00 90.94 269 ALA A N 1
ATOM 2128 C CA . ALA A 1 269 ? -10.055 4.898 20.336 1.00 90.94 269 ALA A CA 1
ATOM 2129 C C . ALA A 1 269 ? -10.378 6.365 20.010 1.00 90.94 269 ALA A C 1
ATOM 2131 O O . ALA A 1 269 ? -10.347 7.210 20.900 1.00 90.94 269 ALA A O 1
ATOM 2132 N N . LYS A 1 270 ? -10.649 6.694 18.739 1.00 93.44 270 LYS A N 1
ATOM 2133 C CA . LYS A 1 270 ? -10.813 8.087 18.285 1.00 93.44 270 LYS A CA 1
ATOM 2134 C C . LYS A 1 270 ? -12.235 8.463 17.903 1.00 93.44 270 LYS A C 1
ATOM 2136 O O . LYS A 1 270 ? -12.575 9.637 17.999 1.00 93.44 270 LYS A O 1
ATOM 2141 N N . LEU A 1 271 ? -13.057 7.512 17.468 1.00 92.62 271 LEU A N 1
ATOM 2142 C CA . LEU A 1 271 ? -14.462 7.772 17.135 1.00 92.62 271 LEU A CA 1
ATOM 2143 C C . LEU A 1 271 ? -15.424 7.258 18.213 1.00 92.62 271 LEU A C 1
ATOM 2145 O O . LEU A 1 271 ? -16.579 7.665 18.211 1.00 92.62 271 LEU A O 1
ATOM 2149 N N . GLY A 1 272 ? -14.964 6.396 19.129 1.00 90.06 272 GLY A N 1
ATOM 2150 C CA . GLY A 1 272 ? -15.835 5.719 20.096 1.00 90.06 272 GLY A CA 1
ATOM 2151 C C . GLY A 1 272 ? -16.713 4.633 19.465 1.00 90.06 272 GLY A C 1
ATOM 2152 O O . GLY A 1 272 ? -17.599 4.106 20.132 1.00 90.06 272 GLY A O 1
ATOM 2153 N N . ASP A 1 273 ? -16.456 4.288 18.201 1.00 87.94 273 ASP A N 1
ATOM 2154 C CA . ASP A 1 273 ? -17.257 3.359 17.408 1.00 87.94 273 ASP A CA 1
ATOM 2155 C C . ASP A 1 273 ? -16.488 2.051 17.185 1.00 87.94 273 ASP A C 1
ATOM 2157 O O . ASP A 1 273 ? -15.345 2.047 16.715 1.00 87.94 273 ASP A O 1
ATOM 2161 N N . GLU A 1 274 ? -17.128 0.914 17.455 1.00 89.12 274 GLU A N 1
ATOM 2162 C CA . GLU A 1 274 ? -16.614 -0.382 17.015 1.00 89.12 274 GLU A CA 1
ATOM 2163 C C . GLU A 1 274 ? -16.869 -0.555 15.517 1.00 89.12 274 GLU A C 1
ATOM 2165 O O . GLU A 1 274 ? -18.011 -0.680 15.078 1.00 89.12 274 GLU A O 1
ATOM 2170 N N . LEU A 1 275 ? -15.789 -0.581 14.731 1.00 90.81 275 LEU A N 1
ATOM 2171 C CA . LEU A 1 275 ? -15.868 -0.710 13.275 1.00 90.81 275 LEU A CA 1
ATOM 2172 C C . LEU A 1 275 ? -16.563 -2.002 12.839 1.00 90.81 275 LEU A C 1
ATOM 2174 O O . LEU A 1 275 ? -17.337 -2.013 11.887 1.00 90.81 275 LEU A O 1
ATOM 2178 N N . ARG A 1 276 ? -16.270 -3.101 13.533 1.00 86.81 276 ARG A N 1
ATOM 2179 C CA . ARG A 1 276 ? -16.833 -4.418 13.252 1.00 86.81 276 ARG A CA 1
ATOM 2180 C C . ARG A 1 276 ? -16.860 -5.268 14.512 1.00 86.81 276 ARG A C 1
ATOM 2182 O O . ARG A 1 276 ? -16.014 -5.117 15.387 1.00 86.81 276 ARG A O 1
ATOM 2189 N N . LYS A 1 277 ? -17.833 -6.177 14.575 1.00 82.00 277 LYS A N 1
ATOM 2190 C CA . LYS A 1 277 ? -17.926 -7.190 15.634 1.00 82.00 277 LYS A CA 1
ATOM 2191 C C . LYS A 1 277 ? -16.890 -8.289 15.408 1.00 82.00 277 LYS A C 1
ATOM 2193 O O . LYS A 1 277 ? -16.601 -8.626 14.259 1.00 82.00 277 LYS A O 1
ATOM 2198 N N . ASP A 1 278 ? -16.407 -8.889 16.491 1.00 76.31 278 ASP A N 1
ATOM 2199 C CA . ASP A 1 278 ? -15.466 -10.009 16.422 1.00 76.31 278 ASP A CA 1
ATOM 2200 C C . ASP A 1 278 ? -16.009 -11.150 15.543 1.00 76.31 278 ASP A C 1
ATOM 2202 O O . ASP A 1 278 ? -17.180 -11.531 15.624 1.00 76.31 278 ASP A O 1
ATOM 2206 N N . GLY A 1 279 ? -15.147 -11.672 14.667 1.00 74.50 279 GLY A N 1
ATOM 2207 C CA . GLY A 1 279 ? -15.474 -12.759 13.740 1.00 74.50 279 GLY A CA 1
ATOM 2208 C C . GLY A 1 279 ? -16.309 -12.358 12.518 1.00 74.50 279 GLY A C 1
ATOM 2209 O O . GLY A 1 279 ? -16.661 -13.231 11.727 1.00 74.50 279 GLY A O 1
ATOM 2210 N N . ARG A 1 280 ? -16.642 -11.072 12.331 1.00 83.38 280 ARG A N 1
ATOM 2211 C CA . ARG A 1 280 ? -17.227 -10.597 11.068 1.00 83.38 280 ARG A CA 1
ATOM 2212 C C . ARG A 1 280 ? -16.131 -10.356 10.022 1.00 83.38 280 ARG A C 1
ATOM 2214 O O . ARG A 1 280 ? -15.096 -9.787 10.379 1.00 83.38 280 ARG A O 1
ATOM 2221 N N . PRO A 1 281 ? -16.374 -10.721 8.749 1.00 89.31 281 PRO A N 1
ATOM 2222 C CA . PRO A 1 281 ? -15.482 -10.340 7.666 1.00 89.31 281 PRO A CA 1
ATOM 2223 C C . PRO A 1 281 ? -15.441 -8.816 7.519 1.00 89.31 281 PRO A C 1
ATOM 2225 O O . PRO A 1 281 ? -16.338 -8.097 7.974 1.00 89.31 281 PRO A O 1
ATOM 2228 N N . HIS A 1 282 ? -14.379 -8.338 6.890 1.00 91.19 282 HIS A N 1
ATOM 2229 C CA . HIS A 1 282 ? -14.220 -6.964 6.456 1.00 91.19 282 HIS A CA 1
ATOM 2230 C C . HIS A 1 282 ? -15.272 -6.603 5.406 1.00 91.19 282 HIS A C 1
ATOM 2232 O O . HIS A 1 282 ? -15.892 -7.456 4.761 1.00 91.19 282 HIS A O 1
ATOM 2238 N N . ASN A 1 283 ? -15.516 -5.304 5.306 1.00 95.19 283 ASN A N 1
ATOM 2239 C CA . ASN A 1 283 ? -16.387 -4.730 4.309 1.00 95.19 283 ASN A CA 1
ATOM 2240 C C . ASN A 1 283 ? -15.738 -3.439 3.826 1.00 95.19 283 ASN A C 1
ATOM 2242 O O . ASN A 1 283 ? -15.751 -2.439 4.546 1.00 95.19 283 ASN A O 1
ATOM 2246 N N . CYS A 1 284 ? -15.232 -3.444 2.593 1.00 96.19 284 CYS A N 1
ATOM 2247 C CA . CYS A 1 284 ? -14.546 -2.273 2.056 1.00 96.19 284 CYS A CA 1
ATOM 2248 C C . CYS A 1 284 ? -15.342 -0.958 2.119 1.00 96.19 284 CYS A C 1
ATOM 2250 O O . CYS A 1 284 ? -14.760 0.126 2.163 1.00 96.19 284 CYS A O 1
ATOM 2252 N N . MET A 1 285 ? -16.678 -1.000 2.147 1.00 97.88 285 MET A N 1
ATOM 2253 C CA . MET A 1 285 ? -17.485 0.215 2.245 1.00 97.88 285 MET A CA 1
ATOM 2254 C C . MET A 1 285 ? -17.405 0.819 3.645 1.00 97.88 285 MET A C 1
ATOM 2256 O O . MET A 1 285 ? -17.211 2.030 3.786 1.00 97.88 285 MET A O 1
ATOM 2260 N N . ASP A 1 286 ? -17.538 -0.022 4.670 1.00 97.44 286 ASP A N 1
ATOM 2261 C CA . ASP A 1 286 ? -17.434 0.387 6.069 1.00 97.44 286 ASP A CA 1
ATOM 2262 C C . ASP A 1 286 ? -16.019 0.899 6.370 1.00 97.44 286 ASP A C 1
ATOM 2264 O O . ASP A 1 286 ? -15.861 1.944 7.005 1.00 97.44 286 ASP A O 1
ATOM 2268 N N . ASP A 1 287 ? -14.998 0.231 5.829 1.00 98.12 287 ASP A N 1
ATOM 2269 C CA . ASP A 1 287 ? -13.582 0.570 5.992 1.00 98.12 287 ASP A CA 1
ATOM 2270 C C . ASP A 1 287 ? -13.232 1.905 5.321 1.00 98.12 287 ASP A C 1
ATOM 2272 O O . ASP A 1 287 ? -12.660 2.797 5.961 1.00 98.12 287 ASP A O 1
ATOM 2276 N N . ALA A 1 288 ? -13.665 2.115 4.071 1.00 98.62 288 ALA A N 1
ATOM 2277 C CA . ALA A 1 288 ? -13.495 3.390 3.377 1.00 98.62 288 ALA A CA 1
ATOM 2278 C C . ALA A 1 288 ? -14.222 4.534 4.110 1.00 98.62 288 ALA A C 1
ATOM 2280 O O . ALA A 1 288 ? -13.679 5.636 4.267 1.00 98.62 288 ALA A O 1
ATOM 2281 N N . CYS A 1 289 ? -15.439 4.285 4.609 1.00 98.50 289 CYS A N 1
ATOM 2282 C CA . CYS A 1 289 ? -16.182 5.255 5.414 1.00 98.50 289 CYS A CA 1
ATOM 2283 C C . CYS A 1 289 ? -15.461 5.583 6.725 1.00 98.50 289 CYS A C 1
ATOM 2285 O O . CYS A 1 289 ? -15.382 6.751 7.110 1.00 98.50 289 CYS A O 1
ATOM 2287 N N . ALA A 1 290 ? -14.932 4.575 7.412 1.00 98.31 290 ALA A N 1
ATOM 2288 C CA . ALA A 1 290 ? -14.200 4.727 8.658 1.00 98.31 290 ALA A CA 1
ATOM 2289 C C . ALA A 1 290 ? -12.915 5.540 8.476 1.00 98.31 290 ALA A C 1
ATOM 2291 O O . ALA A 1 290 ? -12.684 6.503 9.214 1.00 98.31 290 ALA A O 1
ATOM 2292 N N . ALA A 1 291 ? -12.127 5.226 7.446 1.00 98.56 291 ALA A N 1
ATOM 2293 C CA . ALA A 1 291 ? -10.936 5.992 7.101 1.00 98.56 291 ALA A CA 1
ATOM 2294 C C . ALA A 1 291 ? -11.280 7.455 6.763 1.00 98.56 291 ALA A C 1
ATOM 2296 O O . ALA A 1 291 ? -10.602 8.374 7.233 1.00 98.56 291 ALA A O 1
ATOM 2297 N N . MET A 1 292 ? -12.372 7.695 6.021 1.00 98.69 292 MET A N 1
ATOM 2298 C CA . MET A 1 292 ? -12.862 9.052 5.753 1.00 98.69 292 MET A CA 1
ATOM 2299 C C . MET A 1 292 ? -13.243 9.784 7.046 1.00 98.69 292 MET A C 1
ATOM 2301 O O . MET A 1 292 ? -12.806 10.914 7.251 1.00 98.69 292 MET A O 1
ATOM 2305 N N . LYS A 1 293 ? -14.016 9.155 7.942 1.00 98.50 293 LYS A N 1
ATOM 2306 C CA . LYS A 1 293 ? -14.422 9.753 9.228 1.00 98.50 293 LYS A CA 1
ATOM 2307 C C . LYS A 1 293 ? -13.213 10.145 10.084 1.00 98.50 293 LYS A C 1
ATOM 2309 O O . LYS A 1 293 ? -13.180 11.260 10.598 1.00 98.50 293 LYS A O 1
ATOM 2314 N N . LEU A 1 294 ? -12.207 9.274 10.187 1.00 98.31 294 LEU A N 1
ATOM 2315 C CA . LEU A 1 294 ? -10.962 9.553 10.914 1.00 98.31 294 LEU A CA 1
ATOM 2316 C C . LEU A 1 294 ? -10.203 10.743 10.313 1.00 98.31 294 LEU A C 1
ATOM 2318 O O . LEU A 1 294 ? -9.778 11.642 11.041 1.00 98.31 294 LEU A O 1
ATOM 2322 N N . ALA A 1 295 ? -10.063 10.781 8.985 1.00 98.12 295 ALA A N 1
ATOM 2323 C CA . ALA A 1 295 ? -9.416 11.895 8.302 1.00 98.12 295 ALA A CA 1
ATOM 2324 C C . ALA A 1 295 ? -10.176 13.213 8.519 1.00 98.12 295 ALA A C 1
ATOM 2326 O O . ALA A 1 295 ? -9.559 14.229 8.829 1.00 98.12 295 ALA A O 1
ATOM 2327 N N . LEU A 1 296 ? -11.509 13.208 8.419 1.00 98.12 296 LEU A N 1
ATOM 2328 C CA . LEU A 1 296 ? -12.334 14.397 8.657 1.00 98.12 296 LEU A CA 1
ATOM 2329 C C . LEU A 1 296 ? -12.232 14.892 10.098 1.00 98.12 296 LEU A C 1
ATOM 2331 O O . LEU A 1 296 ? -12.021 16.083 10.308 1.00 98.12 296 LEU A O 1
ATOM 2335 N N . ALA A 1 297 ? -12.287 13.995 11.082 1.00 96.88 297 ALA A N 1
ATOM 2336 C CA . ALA A 1 297 ? -12.129 14.363 12.484 1.00 96.88 297 ALA A CA 1
ATOM 2337 C C . ALA A 1 297 ? -10.754 15.009 12.762 1.00 96.88 297 ALA A C 1
ATOM 2339 O O . ALA A 1 297 ? -10.675 15.986 13.510 1.00 96.88 297 ALA A O 1
ATOM 2340 N N . ARG A 1 298 ? -9.682 14.532 12.106 1.00 95.31 298 ARG A N 1
ATOM 2341 C CA . ARG A 1 298 ? -8.348 15.167 12.141 1.00 95.31 298 ARG A CA 1
ATOM 2342 C C . ARG A 1 298 ? -8.335 16.543 11.480 1.00 95.31 298 ARG A C 1
ATOM 2344 O O . ARG A 1 298 ? -7.745 17.469 12.028 1.00 95.31 298 ARG A O 1
ATOM 2351 N N . LEU A 1 299 ? -8.971 16.686 10.316 1.00 94.88 299 LEU A N 1
ATOM 2352 C CA . LEU A 1 299 ? -9.060 17.962 9.593 1.00 94.88 299 LEU A CA 1
ATOM 2353 C C . LEU A 1 299 ? -9.837 19.023 10.377 1.00 94.88 299 LEU A C 1
ATOM 2355 O O . LEU A 1 299 ? -9.505 20.202 10.309 1.00 94.88 299 LEU A O 1
ATOM 2359 N N . GLU A 1 300 ? -10.854 18.602 11.124 1.00 94.12 300 GLU A N 1
ATOM 2360 C CA . GLU A 1 300 ? -11.692 19.464 11.959 1.00 94.12 300 GLU A CA 1
ATOM 2361 C C . GLU A 1 300 ? -11.069 19.761 13.333 1.00 94.12 300 GLU A C 1
ATOM 2363 O O . GLU A 1 300 ? -11.647 20.515 14.110 1.00 94.12 300 GLU A O 1
ATOM 2368 N N . GLY A 1 301 ? -9.907 19.172 13.647 1.00 91.94 301 GLY A N 1
ATOM 2369 C CA . GLY A 1 301 ? -9.232 19.343 14.937 1.00 91.94 301 GLY A CA 1
ATOM 2370 C C . GLY A 1 301 ? -9.972 18.710 16.119 1.00 91.94 301 GLY A C 1
ATOM 2371 O O . GLY A 1 301 ? -9.711 19.070 17.261 1.00 91.94 301 GLY A O 1
ATOM 2372 N N . LYS A 1 302 ? -10.900 17.780 15.859 1.00 90.81 302 LYS A N 1
ATOM 2373 C CA . LYS A 1 302 ? -11.706 17.109 16.894 1.00 90.81 302 LYS A CA 1
ATOM 2374 C C . LYS A 1 302 ? -10.942 16.015 17.635 1.00 90.81 302 LYS A C 1
ATOM 2376 O O . LYS A 1 302 ? -11.329 15.661 18.741 1.00 90.81 302 LYS A O 1
ATOM 2381 N N . ILE A 1 303 ? -9.897 15.470 17.010 1.00 92.38 303 ILE A N 1
ATOM 2382 C CA . ILE A 1 303 ? -9.072 14.387 17.552 1.00 92.38 303 ILE A CA 1
ATOM 2383 C C . ILE A 1 303 ? -7.580 14.664 17.324 1.00 92.38 303 ILE A C 1
ATOM 2385 O O . ILE A 1 303 ? -7.175 15.197 16.281 1.00 92.38 303 ILE A O 1
ATOM 2389 N N . ASP A 1 304 ? -6.758 14.281 18.297 1.00 91.88 304 ASP A N 1
ATOM 2390 C CA . ASP A 1 304 ? -5.296 14.282 18.188 1.00 91.88 304 ASP A CA 1
ATOM 2391 C C . ASP A 1 304 ? -4.775 13.079 17.360 1.00 91.88 304 ASP A C 1
ATOM 2393 O O . ASP A 1 304 ? -5.551 12.260 16.861 1.00 91.88 304 ASP A O 1
ATOM 2397 N N . ASP A 1 305 ? -3.457 13.007 17.153 1.00 89.19 305 ASP A N 1
ATOM 2398 C CA . ASP A 1 305 ? -2.768 11.919 16.442 1.00 89.19 305 ASP A CA 1
ATOM 2399 C C . ASP A 1 305 ? -2.273 10.764 17.322 1.00 89.19 305 ASP A C 1
ATOM 2401 O O . ASP A 1 305 ? -1.823 9.756 16.778 1.00 89.19 305 ASP A O 1
ATOM 2405 N N . GLU A 1 306 ? -2.329 10.871 18.645 1.00 90.19 306 GLU A N 1
ATOM 2406 C CA . GLU A 1 306 ? -1.647 9.947 19.550 1.00 90.19 306 GLU A CA 1
ATOM 2407 C C . GLU A 1 306 ? -2.605 8.912 20.137 1.00 90.19 306 GLU A C 1
ATOM 2409 O O . GLU A 1 306 ? -3.657 9.236 20.677 1.00 90.19 306 GLU A O 1
ATOM 2414 N N . ILE A 1 307 ? -2.258 7.635 20.036 1.00 84.81 307 ILE A N 1
ATOM 2415 C CA . ILE A 1 307 ? -3.058 6.541 20.585 1.00 84.81 307 ILE A CA 1
ATOM 2416 C C . ILE A 1 307 ? -2.306 5.944 21.764 1.00 84.81 307 ILE A C 1
ATOM 2418 O O . ILE A 1 307 ? -1.154 5.525 21.633 1.00 84.81 307 ILE A O 1
ATOM 2422 N N . THR A 1 308 ? -2.988 5.846 22.894 1.00 77.31 308 THR A N 1
ATOM 2423 C CA . THR A 1 308 ? -2.615 4.966 23.997 1.00 77.31 308 THR A CA 1
ATOM 2424 C C . THR A 1 308 ? -3.144 3.565 23.693 1.00 77.31 308 THR A C 1
ATOM 2426 O O . THR A 1 308 ? -4.334 3.395 23.430 1.00 77.31 308 THR A O 1
ATOM 2429 N N . GLU A 1 309 ? -2.271 2.551 23.670 1.00 64.00 309 GLU A N 1
ATOM 2430 C CA . GLU A 1 309 ? -2.735 1.160 23.608 1.00 64.00 309 GLU A CA 1
ATOM 2431 C C . GLU A 1 309 ? -3.508 0.867 24.907 1.00 64.00 309 GLU A C 1
ATOM 2433 O O . GLU A 1 309 ? -2.921 0.732 25.976 1.00 64.00 309 GLU A O 1
ATOM 2438 N N . GLU A 1 310 ? -4.841 0.795 24.834 1.00 55.66 310 GLU A N 1
ATOM 2439 C CA . GLU A 1 310 ? -5.631 0.140 25.878 1.00 55.66 310 GLU A CA 1
ATOM 2440 C C . GLU A 1 310 ? -5.406 -1.362 25.744 1.00 55.66 310 GLU A C 1
ATOM 2442 O O . GLU A 1 310 ? -6.050 -2.054 24.946 1.00 55.66 310 GLU A O 1
ATOM 2447 N N . VAL A 1 311 ? -4.437 -1.869 26.495 1.00 51.78 311 VAL A N 1
ATOM 2448 C CA . VAL A 1 311 ? -4.139 -3.291 26.508 1.00 51.78 311 VAL A CA 1
ATOM 2449 C C . VAL A 1 311 ? -5.269 -4.000 27.246 1.00 51.78 311 VAL A C 1
ATOM 2451 O O . VAL A 1 311 ? -5.467 -3.814 28.446 1.00 51.78 311 VAL A O 1
ATOM 2454 N N . LYS A 1 312 ? -6.052 -4.819 26.533 1.00 52.28 312 LYS A N 1
ATOM 2455 C CA . LYS A 1 312 ? -6.978 -5.745 27.195 1.00 52.28 312 LYS A CA 1
ATOM 2456 C C . LYS A 1 312 ? -6.122 -6.679 28.061 1.00 52.28 312 LYS A C 1
ATOM 2458 O O . LYS A 1 312 ? -5.253 -7.350 27.514 1.00 52.28 312 LYS A O 1
ATOM 2463 N N . GLU A 1 313 ? -6.395 -6.784 29.364 1.00 46.03 313 GLU A N 1
ATOM 2464 C CA . GLU A 1 313 ? -5.685 -7.690 30.301 1.00 46.03 313 GLU A CA 1
ATOM 2465 C C . GLU A 1 313 ? -5.550 -9.138 29.780 1.00 46.03 313 GLU A C 1
ATOM 2467 O O . GLU A 1 313 ? -4.622 -9.868 30.117 1.00 46.03 313 GLU A O 1
ATOM 2472 N N . LEU A 1 314 ? -6.469 -9.572 28.912 1.00 48.16 314 LEU A N 1
ATOM 2473 C CA . LEU A 1 314 ? -6.440 -10.895 28.286 1.00 48.16 314 LEU A CA 1
ATOM 2474 C C . LEU A 1 314 ? -5.324 -11.073 27.245 1.00 48.16 314 LEU A C 1
ATOM 2476 O O . LEU A 1 314 ? -4.942 -12.208 26.980 1.00 48.16 314 LEU A O 1
ATOM 2480 N N . ASP A 1 315 ? -4.817 -10.001 26.631 1.00 57.91 315 ASP A N 1
ATOM 2481 C CA . ASP A 1 315 ? -3.703 -10.074 25.678 1.00 57.91 315 ASP A CA 1
ATOM 2482 C C . ASP A 1 315 ? -2.335 -9.966 26.363 1.00 57.91 315 ASP A C 1
ATOM 2484 O O . ASP A 1 315 ? -1.365 -10.515 25.834 1.00 57.91 315 ASP A O 1
ATOM 2488 N N . THR A 1 316 ? -2.258 -9.367 27.558 1.00 63.84 316 THR A N 1
ATOM 2489 C CA . THR A 1 316 ? -1.042 -9.407 28.388 1.00 63.84 316 THR A CA 1
ATOM 2490 C C . THR A 1 316 ? -0.828 -10.756 29.066 1.00 63.84 316 THR A C 1
ATOM 2492 O O . THR A 1 316 ? 0.306 -11.122 29.361 1.00 63.84 316 THR A O 1
ATOM 2495 N N . ALA A 1 317 ? -1.886 -11.550 29.241 1.00 79.31 317 ALA A N 1
ATOM 2496 C CA . ALA A 1 317 ? -1.810 -12.916 29.754 1.00 79.31 317 ALA A CA 1
ATOM 2497 C C . ALA A 1 317 ? -1.377 -13.960 28.700 1.00 79.31 317 ALA A C 1
A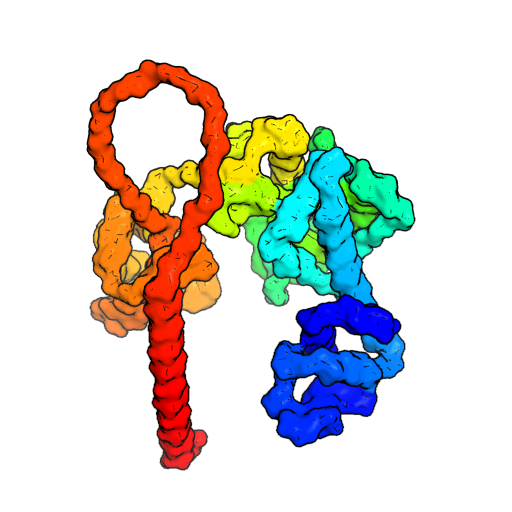TOM 2499 O O . ALA A 1 317 ? -1.586 -15.155 28.904 1.00 79.31 317 ALA A O 1
ATOM 2500 N N . LYS A 1 318 ? -0.815 -13.559 27.548 1.00 87.62 318 LYS A N 1
ATOM 2501 C CA . LYS A 1 318 ? -0.479 -14.477 26.445 1.00 87.62 318 LYS A CA 1
ATOM 2502 C C . LYS A 1 318 ? 0.990 -14.415 26.045 1.00 87.62 318 LYS A C 1
ATOM 2504 O O . LYS A 1 318 ? 1.533 -13.341 25.798 1.00 87.62 318 LYS A O 1
ATOM 2509 N N . LEU A 1 319 ? 1.589 -15.585 25.827 1.00 88.94 319 LEU A N 1
ATOM 2510 C CA . LEU A 1 319 ? 2.855 -15.726 25.108 1.00 88.94 319 LEU A CA 1
ATOM 2511 C C . LEU A 1 319 ? 2.595 -16.172 23.671 1.00 88.94 319 LEU A C 1
ATOM 2513 O O . LEU A 1 319 ? 1.797 -17.076 23.416 1.00 88.94 319 LEU A O 1
ATOM 2517 N N . PHE A 1 320 ? 3.276 -15.545 22.715 1.00 89.56 320 PHE A N 1
ATOM 2518 C CA . PHE A 1 320 ? 3.182 -15.933 21.310 1.00 89.56 320 PHE A CA 1
ATOM 2519 C C . PHE A 1 320 ? 4.287 -16.930 20.967 1.00 89.56 320 PHE A C 1
ATOM 2521 O O . PHE A 1 320 ? 5.466 -16.626 21.137 1.00 89.56 320 PHE A O 1
ATOM 2528 N N . VAL A 1 321 ? 3.911 -18.101 20.455 1.00 90.38 321 VAL A N 1
ATOM 2529 C CA . VAL A 1 321 ? 4.841 -19.175 20.092 1.00 90.38 321 VAL A CA 1
ATOM 2530 C C . VAL A 1 321 ? 4.809 -19.390 18.584 1.00 90.38 321 VAL A C 1
ATOM 2532 O O . VAL A 1 321 ? 3.747 -19.624 18.000 1.00 90.38 321 VAL A O 1
ATOM 2535 N N . HIS A 1 322 ? 5.967 -19.315 17.928 1.00 87.94 322 HIS A N 1
ATOM 2536 C CA . HIS A 1 322 ? 6.070 -19.466 16.474 1.00 87.94 322 HIS A CA 1
ATOM 2537 C C . HIS A 1 322 ? 7.232 -20.356 16.038 1.00 87.94 322 HIS A C 1
ATOM 2539 O O . HIS A 1 322 ? 8.130 -20.678 16.817 1.00 87.94 322 HIS A O 1
ATOM 2545 N N . ARG A 1 323 ? 7.168 -20.767 14.761 1.00 86.88 323 ARG A N 1
ATOM 2546 C CA . ARG A 1 323 ? 8.000 -21.816 14.145 1.00 86.88 323 ARG A CA 1
ATOM 2547 C C . ARG A 1 323 ? 7.869 -23.179 14.821 1.00 86.88 323 ARG A C 1
ATOM 2549 O O . ARG A 1 323 ? 8.837 -23.922 14.913 1.00 86.88 323 ARG A O 1
ATOM 2556 N N . ILE A 1 324 ? 6.661 -23.520 15.252 1.00 87.38 324 ILE A N 1
ATOM 2557 C CA . ILE A 1 324 ? 6.397 -24.817 15.866 1.00 87.38 324 ILE A CA 1
ATOM 2558 C C . ILE A 1 324 ? 6.364 -25.872 14.753 1.00 87.38 324 ILE A C 1
ATOM 2560 O O . ILE A 1 324 ? 5.575 -25.704 13.819 1.00 87.38 324 ILE A O 1
ATOM 2564 N N . PRO A 1 325 ? 7.208 -26.918 14.786 1.00 86.88 325 PRO A N 1
ATOM 2565 C CA . PRO A 1 325 ? 7.167 -27.985 13.786 1.00 86.88 325 PRO A CA 1
ATOM 2566 C C . PRO A 1 325 ? 5.798 -28.680 13.760 1.00 86.88 325 PRO A C 1
ATOM 2568 O O . PRO A 1 325 ? 5.177 -28.881 14.799 1.00 86.88 325 PRO A O 1
ATOM 2571 N N . THR A 1 326 ? 5.293 -29.038 12.576 1.00 83.38 326 THR A N 1
ATOM 2572 C CA . THR A 1 326 ? 3.932 -29.603 12.410 1.00 83.38 326 THR A CA 1
ATOM 2573 C C . THR A 1 326 ? 3.705 -30.958 13.082 1.00 83.38 326 THR A C 1
ATOM 2575 O O . THR A 1 326 ? 2.560 -31.383 13.212 1.00 83.38 326 THR A O 1
ATOM 2578 N N . ASP A 1 327 ? 4.775 -31.649 13.460 1.00 82.06 327 ASP A N 1
ATOM 2579 C CA . ASP A 1 327 ? 4.770 -32.925 14.172 1.00 82.06 327 ASP A CA 1
ATOM 2580 C C . ASP A 1 327 ? 4.806 -32.772 15.704 1.00 82.06 327 ASP A C 1
ATOM 2582 O O . ASP A 1 327 ? 4.809 -33.783 16.412 1.00 82.06 327 ASP A O 1
ATOM 2586 N N . ILE A 1 328 ? 4.827 -31.536 16.210 1.00 84.12 328 ILE A N 1
ATOM 2587 C CA . ILE A 1 328 ? 4.666 -31.188 17.625 1.00 84.12 328 ILE A CA 1
ATOM 2588 C C . ILE A 1 328 ? 3.195 -30.860 17.865 1.00 84.12 328 ILE A C 1
ATOM 2590 O O . ILE A 1 328 ? 2.603 -30.075 17.125 1.00 84.12 328 ILE A O 1
ATOM 2594 N N . PHE A 1 329 ? 2.587 -31.471 18.882 1.00 84.44 329 PHE A N 1
ATOM 2595 C CA . PHE A 1 329 ? 1.175 -31.266 19.201 1.00 84.44 329 PHE A CA 1
ATOM 2596 C C . PHE A 1 329 ? 0.993 -30.340 20.411 1.00 84.44 329 PHE A C 1
ATOM 2598 O O . PHE A 1 329 ? 1.933 -29.986 21.120 1.00 84.44 329 PHE A O 1
ATOM 2605 N N . THR A 1 330 ? -0.249 -29.935 20.680 1.00 83.44 330 THR A N 1
ATOM 2606 C CA . THR A 1 330 ? -0.584 -29.023 21.789 1.00 83.44 330 THR A CA 1
ATOM 2607 C C . THR A 1 330 ? -0.148 -29.545 23.159 1.00 83.44 330 THR A C 1
ATOM 2609 O O . THR A 1 330 ? 0.276 -28.754 23.996 1.00 83.44 330 THR A O 1
ATOM 2612 N N . ASN A 1 331 ? -0.198 -30.861 23.384 1.00 84.25 331 ASN A N 1
ATOM 2613 C CA . ASN A 1 331 ? 0.268 -31.473 24.633 1.00 84.25 331 ASN A CA 1
ATOM 2614 C C . ASN A 1 331 ? 1.791 -31.383 24.792 1.00 84.25 331 ASN A C 1
ATOM 2616 O O . ASN A 1 331 ? 2.273 -31.174 25.900 1.00 84.25 331 ASN A O 1
ATOM 2620 N N . ASP A 1 332 ? 2.541 -31.479 23.694 1.00 85.44 332 ASP A N 1
ATOM 2621 C CA . ASP A 1 332 ? 3.995 -31.329 23.714 1.00 85.44 332 ASP A CA 1
ATOM 2622 C C . ASP A 1 332 ? 4.386 -29.884 24.046 1.00 85.44 332 ASP A C 1
ATOM 2624 O O . ASP A 1 332 ? 5.283 -29.649 24.850 1.00 85.44 332 ASP A O 1
ATOM 2628 N N . LEU A 1 333 ? 3.652 -28.903 23.508 1.00 84.75 333 LEU A N 1
ATOM 2629 C CA . LEU A 1 333 ? 3.855 -27.484 23.824 1.00 84.75 333 LEU A CA 1
ATOM 2630 C C . LEU A 1 333 ? 3.637 -27.163 25.305 1.00 84.75 333 LEU A C 1
ATOM 2632 O O . LEU A 1 333 ? 4.372 -26.344 25.849 1.00 84.75 333 LEU A O 1
ATOM 2636 N N . LYS A 1 334 ? 2.685 -27.828 25.970 1.00 85.38 334 LYS A N 1
ATOM 2637 C CA . LYS A 1 334 ? 2.490 -27.688 27.423 1.00 85.38 334 LYS A CA 1
ATOM 2638 C C . LYS A 1 334 ? 3.672 -28.213 28.240 1.00 85.38 334 LYS A C 1
ATOM 2640 O O . LYS A 1 334 ? 3.885 -27.743 29.346 1.00 85.38 334 LYS A O 1
ATOM 2645 N N . ASN A 1 335 ? 4.442 -29.161 27.704 1.00 84.62 335 ASN A N 1
ATOM 2646 C CA . ASN A 1 335 ? 5.662 -29.644 28.355 1.00 84.62 335 ASN A CA 1
ATOM 2647 C C . ASN A 1 335 ? 6.862 -28.720 28.095 1.00 84.62 335 ASN A C 1
ATOM 2649 O O . ASN A 1 335 ? 7.801 -28.694 28.886 1.00 84.62 335 ASN A O 1
ATOM 2653 N N . ILE A 1 336 ? 6.842 -27.977 26.984 1.00 86.06 336 ILE A N 1
ATOM 2654 C CA . ILE A 1 336 ? 7.896 -27.022 26.611 1.00 86.06 336 ILE A CA 1
ATOM 2655 C C . ILE A 1 336 ? 7.739 -25.705 27.383 1.00 86.06 336 ILE A C 1
ATOM 2657 O O . ILE A 1 336 ? 8.732 -25.098 27.784 1.00 86.06 336 ILE A O 1
ATOM 2661 N N . LEU A 1 337 ? 6.501 -25.246 27.575 1.00 89.00 337 LEU A N 1
ATOM 2662 C CA . LEU A 1 337 ? 6.202 -23.983 28.239 1.00 89.00 337 LEU A CA 1
ATOM 2663 C C . LEU A 1 337 ? 6.004 -24.193 29.747 1.00 89.00 337 LEU A C 1
ATOM 2665 O O . LEU A 1 337 ? 5.180 -25.014 30.141 1.00 89.00 337 LEU A O 1
ATOM 2669 N N . PRO A 1 338 ? 6.717 -23.452 30.610 1.00 85.88 338 PRO A N 1
ATOM 2670 C CA . PRO A 1 338 ? 6.526 -23.544 32.049 1.00 85.88 338 PRO A CA 1
ATOM 2671 C C . PRO A 1 338 ? 5.197 -22.902 32.469 1.00 85.88 338 PRO A C 1
ATOM 2673 O O . PRO A 1 338 ? 4.821 -21.845 31.969 1.00 85.88 338 PRO A O 1
ATOM 2676 N N . GLY A 1 339 ? 4.534 -23.508 33.455 1.00 86.62 339 GLY A N 1
ATOM 2677 C CA . GLY A 1 339 ? 3.267 -23.019 34.010 1.00 86.62 339 GLY A CA 1
ATOM 2678 C C . GLY A 1 339 ? 2.029 -23.645 33.363 1.00 86.62 339 GLY A C 1
ATOM 2679 O O . GLY A 1 339 ? 2.112 -24.329 32.345 1.00 86.62 339 GLY A O 1
ATOM 2680 N N . ASP A 1 340 ? 0.869 -23.433 33.987 1.00 87.44 340 ASP A N 1
ATOM 2681 C CA . ASP A 1 340 ? -0.405 -23.904 33.443 1.00 87.44 340 ASP A CA 1
ATOM 2682 C C . ASP A 1 340 ? -0.902 -22.917 32.383 1.00 87.44 340 ASP A C 1
ATOM 2684 O O . ASP A 1 340 ? -1.136 -21.740 32.664 1.00 87.44 340 ASP A O 1
ATOM 2688 N N . CYS A 1 341 ? -1.018 -23.385 31.143 1.00 88.94 341 CYS A N 1
ATOM 2689 C CA . CYS A 1 341 ? -1.460 -22.562 30.029 1.00 88.94 341 CYS A CA 1
ATOM 2690 C C . CYS A 1 341 ? -2.377 -23.329 29.074 1.00 88.94 341 CYS A C 1
ATOM 2692 O O . CYS A 1 341 ? -2.276 -24.545 28.865 1.00 88.94 341 CYS A O 1
ATOM 2694 N N . THR A 1 342 ? -3.285 -22.585 28.450 1.00 90.25 342 THR A N 1
ATOM 2695 C CA . THR A 1 342 ? -4.132 -23.081 27.365 1.00 90.25 342 THR A CA 1
ATOM 2696 C C . THR A 1 342 ? -3.496 -22.726 26.030 1.00 90.25 342 THR A C 1
ATOM 2698 O O . THR A 1 342 ? -3.147 -21.573 25.796 1.00 90.25 342 THR A O 1
ATOM 2701 N N . ILE A 1 343 ? -3.343 -23.711 25.143 1.00 90.00 343 ILE A N 1
ATOM 2702 C CA . ILE A 1 343 ? -2.737 -23.506 23.825 1.00 90.00 343 ILE A CA 1
ATOM 2703 C C . ILE A 1 343 ? -3.835 -23.290 22.784 1.00 90.00 343 ILE A C 1
ATOM 2705 O O . ILE A 1 343 ? -4.631 -24.189 22.520 1.00 90.00 343 ILE A O 1
ATOM 2709 N N . GLU A 1 344 ? -3.834 -22.118 22.159 1.00 87.19 344 GLU A N 1
ATOM 2710 C CA . GLU A 1 344 ? -4.719 -21.753 21.054 1.00 87.19 344 GLU A CA 1
ATOM 2711 C C . GLU A 1 344 ? -3.911 -21.685 19.751 1.00 87.19 344 GLU A C 1
ATOM 2713 O O . GLU A 1 344 ? -3.007 -20.862 19.604 1.00 87.19 344 GLU A O 1
ATOM 2718 N N . VAL A 1 345 ? -4.207 -22.554 18.784 1.00 84.94 345 VAL A N 1
ATOM 2719 C CA . VAL A 1 345 ? -3.499 -22.578 17.493 1.00 84.94 345 VAL A CA 1
ATOM 2720 C C . VAL A 1 345 ? -4.036 -21.469 16.588 1.00 84.94 345 VAL A C 1
ATOM 2722 O O . VAL A 1 345 ? -5.223 -21.437 16.292 1.00 84.94 345 VAL A O 1
ATOM 2725 N N . ILE A 1 346 ? -3.155 -20.583 16.113 1.00 72.12 346 ILE A N 1
ATOM 2726 C CA . ILE A 1 346 ? -3.547 -19.362 15.389 1.00 72.12 346 ILE A CA 1
ATOM 2727 C C . ILE A 1 346 ? -3.686 -19.636 13.886 1.00 72.12 346 ILE A C 1
ATOM 2729 O O . ILE A 1 346 ? -4.700 -19.288 13.293 1.00 72.12 346 ILE A O 1
ATOM 2733 N N . LYS A 1 347 ? -2.671 -20.251 13.254 1.00 62.91 347 LYS A N 1
ATOM 2734 C CA . LYS A 1 347 ? -2.661 -20.659 11.830 1.00 62.91 347 LYS A CA 1
ATOM 2735 C C . LYS A 1 347 ? -1.613 -21.754 11.577 1.00 62.91 347 LYS A C 1
ATOM 2737 O O . LYS A 1 347 ? -0.510 -21.688 12.122 1.00 62.91 347 LYS A O 1
ATOM 2742 N N . LYS A 1 348 ? -1.903 -22.703 10.674 1.00 53.59 348 LYS A N 1
ATOM 2743 C CA . LYS A 1 348 ? -0.891 -23.577 10.041 1.00 53.59 348 LYS A CA 1
ATOM 2744 C C . LYS A 1 348 ? -0.265 -22.827 8.861 1.00 53.59 348 LYS A C 1
ATOM 2746 O O . LYS A 1 348 ? -0.840 -22.791 7.778 1.00 53.59 348 LYS A O 1
ATOM 2751 N N . ALA A 1 349 ? 0.870 -22.167 9.072 1.00 47.66 349 ALA A N 1
ATOM 2752 C CA . ALA A 1 349 ? 1.547 -21.401 8.028 1.00 47.66 349 ALA A CA 1
ATOM 2753 C C . ALA A 1 349 ? 2.691 -22.221 7.408 1.00 47.66 349 ALA A C 1
ATOM 2755 O O . ALA A 1 349 ? 3.731 -22.403 8.034 1.00 47.66 349 ALA A O 1
ATOM 2756 N N . LYS A 1 350 ? 2.526 -22.612 6.133 1.00 52.59 350 LYS A N 1
ATOM 2757 C CA . LYS A 1 350 ? 3.430 -23.476 5.336 1.00 52.59 350 LYS A CA 1
ATOM 2758 C C . LYS A 1 350 ? 3.429 -24.937 5.808 1.00 52.59 350 LYS A C 1
ATOM 2760 O O . LYS A 1 350 ? 3.256 -25.219 6.984 1.00 52.59 350 LYS A O 1
ATOM 2765 N N . LYS A 1 351 ? 3.647 -25.884 4.883 1.00 58.59 351 LYS A N 1
ATOM 2766 C CA . LYS A 1 351 ? 3.604 -27.347 5.127 1.00 58.59 351 LYS A CA 1
ATOM 2767 C C . LYS A 1 351 ? 4.509 -27.855 6.273 1.00 58.59 351 LYS A C 1
ATOM 2769 O O . LYS A 1 351 ? 4.406 -29.026 6.606 1.00 58.59 351 LYS A O 1
ATOM 2774 N N . THR A 1 352 ? 5.379 -27.022 6.850 1.00 73.94 352 THR A N 1
ATOM 2775 C CA . THR A 1 352 ? 6.411 -27.428 7.817 1.00 73.94 352 THR A CA 1
ATOM 2776 C C . THR A 1 352 ? 6.254 -26.845 9.226 1.00 73.94 352 THR A C 1
ATOM 2778 O O . THR A 1 352 ? 6.797 -27.434 10.155 1.00 73.94 352 THR A O 1
ATOM 2781 N N . TYR A 1 353 ? 5.544 -25.720 9.421 1.00 83.12 353 TYR A N 1
ATOM 2782 C CA . TYR A 1 353 ? 5.448 -25.059 10.735 1.00 83.12 353 TYR A CA 1
ATOM 2783 C C . TYR A 1 353 ? 4.058 -24.461 11.022 1.00 83.12 353 TYR A C 1
ATOM 2785 O O . TYR A 1 353 ? 3.245 -24.246 10.125 1.00 83.12 353 TYR A O 1
ATOM 2793 N N . TYR A 1 354 ? 3.778 -24.152 12.287 1.00 83.44 354 TYR A N 1
ATOM 2794 C CA . TYR A 1 354 ? 2.596 -23.400 12.715 1.00 83.44 354 TYR A CA 1
ATOM 2795 C C . TYR A 1 354 ? 2.907 -22.448 13.883 1.00 83.44 354 TYR A C 1
ATOM 2797 O O . TYR A 1 354 ? 4.027 -22.426 14.405 1.00 83.44 354 TYR A O 1
ATOM 2805 N N . SER A 1 355 ? 1.916 -21.635 14.261 1.00 88.94 355 SER A N 1
ATOM 2806 C CA . SER A 1 355 ? 1.999 -20.708 15.399 1.00 88.94 355 SER A CA 1
ATOM 2807 C C . SER A 1 355 ? 0.818 -20.881 16.354 1.00 88.94 355 SER A C 1
ATOM 2809 O O . SER A 1 355 ? -0.288 -21.222 15.922 1.00 88.94 355 SER A O 1
ATOM 2811 N N . ALA A 1 356 ? 1.039 -20.606 17.639 1.00 88.94 356 ALA A N 1
ATOM 2812 C CA . ALA A 1 356 ? 0.040 -20.712 18.700 1.00 88.94 356 ALA A CA 1
ATOM 2813 C C . ALA A 1 356 ? 0.192 -19.596 19.751 1.00 88.94 356 ALA A C 1
ATOM 2815 O O . ALA A 1 356 ? 1.280 -19.053 19.934 1.00 88.94 356 ALA A O 1
ATOM 2816 N N . ASN A 1 357 ? -0.894 -19.262 20.448 1.00 90.25 357 ASN A N 1
ATOM 2817 C CA . ASN A 1 357 ? -0.862 -18.477 21.679 1.00 90.25 357 ASN A CA 1
ATOM 2818 C C . ASN A 1 357 ? -0.883 -19.441 22.870 1.00 90.25 357 ASN A C 1
ATOM 2820 O O . ASN A 1 357 ? -1.722 -20.339 22.921 1.00 90.25 357 ASN A O 1
ATOM 2824 N N . ALA A 1 358 ? -0.000 -19.224 23.838 1.00 90.50 358 ALA A N 1
ATOM 2825 C CA . ALA A 1 358 ? -0.105 -19.819 25.160 1.00 90.50 358 ALA A CA 1
ATOM 2826 C C . ALA A 1 358 ? -0.771 -18.811 26.093 1.00 90.50 358 ALA A C 1
ATOM 2828 O O . ALA A 1 358 ? -0.220 -17.741 26.343 1.00 90.50 358 ALA A O 1
ATOM 2829 N N . ILE A 1 359 ? -1.979 -19.136 26.538 1.00 88.50 359 ILE A N 1
ATOM 2830 C CA . ILE A 1 359 ? -2.849 -18.271 27.330 1.00 88.50 359 ILE A CA 1
ATOM 2831 C C . ILE A 1 359 ? -2.730 -18.681 28.796 1.00 88.50 359 ILE A C 1
ATOM 2833 O O . ILE A 1 359 ? -3.043 -19.819 29.150 1.00 88.50 359 ILE A O 1
ATOM 2837 N N . PHE A 1 360 ? -2.286 -17.748 29.626 1.00 88.06 360 PHE A N 1
ATOM 2838 C CA . PHE A 1 360 ? -2.150 -17.871 31.072 1.00 88.06 360 PHE A CA 1
ATOM 2839 C C . PHE A 1 360 ? -3.326 -17.192 31.771 1.00 88.06 360 PHE A C 1
ATOM 2841 O O . PHE A 1 360 ? -4.129 -16.490 31.152 1.00 88.06 360 PHE A O 1
ATOM 2848 N N . LYS A 1 361 ? -3.437 -17.394 33.084 1.00 83.44 361 LYS A N 1
ATOM 2849 C CA . LYS A 1 361 ? -4.515 -16.807 33.884 1.00 83.44 361 LYS A CA 1
ATOM 2850 C C . LYS A 1 361 ? -4.432 -15.278 33.963 1.00 83.44 361 LYS A C 1
ATOM 2852 O O . LYS A 1 361 ? -5.459 -14.618 34.082 1.00 83.44 361 LYS A O 1
ATOM 2857 N N . ASN A 1 362 ? -3.221 -14.728 33.956 1.00 80.81 362 ASN A N 1
ATOM 2858 C CA . ASN A 1 362 ? -2.939 -13.298 34.069 1.00 80.81 362 ASN A CA 1
ATOM 2859 C C . ASN A 1 362 ? -1.552 -12.971 33.482 1.00 80.81 362 ASN A C 1
ATOM 2861 O O . ASN A 1 362 ? -0.770 -13.867 33.153 1.00 80.81 362 ASN A O 1
ATOM 2865 N N . GLN A 1 363 ? -1.248 -11.677 33.360 1.00 81.62 363 GLN A N 1
ATOM 2866 C CA . GLN A 1 363 ? 0.027 -11.173 32.840 1.00 81.62 363 GLN A CA 1
ATOM 2867 C C . GLN A 1 363 ? 1.242 -11.630 33.652 1.00 81.62 363 GLN A C 1
ATOM 2869 O O . GLN A 1 363 ? 2.275 -11.958 33.072 1.00 81.62 363 GLN A O 1
ATOM 2874 N N . GLN A 1 364 ? 1.121 -11.669 34.980 1.00 81.94 364 GLN A N 1
ATOM 2875 C CA . GLN A 1 364 ? 2.221 -12.043 35.866 1.00 81.94 364 GLN A CA 1
ATOM 2876 C C . GLN A 1 364 ? 2.661 -13.490 35.615 1.00 81.94 364 GLN A C 1
ATOM 2878 O O . GLN A 1 364 ? 3.848 -13.758 35.462 1.00 81.94 364 GLN A O 1
ATOM 2883 N N . GLU A 1 365 ? 1.709 -14.416 35.487 1.00 87.12 365 GLU A N 1
ATOM 2884 C CA . GLU A 1 365 ? 1.994 -15.817 35.169 1.00 87.12 365 GLU A CA 1
ATOM 2885 C C . GLU A 1 365 ? 2.616 -15.983 33.776 1.00 87.12 365 GLU A C 1
ATOM 2887 O O . GLU A 1 365 ? 3.554 -16.765 33.619 1.00 87.12 365 GLU A O 1
ATOM 2892 N N . ALA A 1 366 ? 2.157 -15.218 32.778 1.00 86.88 366 ALA A N 1
ATOM 2893 C CA . ALA A 1 366 ? 2.761 -15.221 31.444 1.00 86.88 366 ALA A CA 1
ATOM 2894 C C . ALA A 1 366 ? 4.212 -14.708 31.471 1.00 86.88 366 ALA A C 1
ATOM 2896 O O . ALA A 1 366 ? 5.091 -15.293 30.836 1.00 86.88 366 ALA A O 1
ATOM 2897 N N . PHE A 1 367 ? 4.481 -13.644 32.233 1.00 86.88 367 PHE A N 1
ATOM 2898 C CA . PHE A 1 367 ? 5.827 -13.100 32.393 1.00 86.88 367 PHE A CA 1
ATOM 2899 C C . PHE A 1 367 ? 6.751 -14.065 33.139 1.00 86.88 367 PHE A C 1
ATOM 2901 O O . PHE A 1 367 ? 7.846 -14.361 32.671 1.00 86.88 367 PHE A O 1
ATOM 2908 N N . GLU A 1 368 ? 6.295 -14.637 34.253 1.00 88.00 368 GLU A N 1
ATOM 2909 C CA . GLU A 1 368 ? 7.060 -15.644 34.988 1.00 88.00 368 GLU A CA 1
ATOM 2910 C C . GLU A 1 368 ? 7.358 -16.879 34.141 1.00 88.00 368 GLU A C 1
ATOM 2912 O O . GLU A 1 368 ? 8.450 -17.444 34.234 1.00 88.00 368 GLU A O 1
ATOM 2917 N N . ALA A 1 369 ? 6.399 -17.308 33.317 1.00 90.06 369 ALA A N 1
ATOM 2918 C CA . ALA A 1 369 ? 6.609 -18.389 32.372 1.00 90.06 369 ALA A CA 1
ATOM 2919 C C . ALA A 1 369 ? 7.698 -18.022 31.357 1.00 90.06 369 ALA A C 1
ATOM 2921 O O . ALA A 1 369 ? 8.621 -18.805 31.132 1.00 90.06 369 ALA A O 1
ATOM 2922 N N . PHE A 1 370 ? 7.650 -16.813 30.796 1.00 90.62 370 PHE A N 1
ATOM 2923 C CA . PHE A 1 370 ? 8.683 -16.340 29.883 1.00 90.62 370 PHE A CA 1
ATOM 2924 C C . PHE A 1 370 ? 10.064 -16.261 30.541 1.00 90.62 370 PHE A C 1
ATOM 2926 O O . PHE A 1 370 ? 11.051 -16.694 29.948 1.00 90.62 370 PHE A O 1
ATOM 2933 N N . GLU A 1 371 ? 10.157 -15.763 31.772 1.00 88.25 371 GLU A N 1
ATOM 2934 C CA . GLU A 1 371 ? 11.418 -15.664 32.511 1.00 88.25 371 GLU A CA 1
ATOM 2935 C C . GLU A 1 371 ? 12.029 -17.037 32.801 1.00 88.25 371 GLU A C 1
ATOM 2937 O O . GLU A 1 371 ? 13.225 -17.238 32.585 1.00 88.25 371 GLU A O 1
ATOM 2942 N N . LYS A 1 372 ? 11.199 -18.014 33.183 1.00 89.62 372 LYS A N 1
ATOM 2943 C CA . LYS A 1 372 ? 11.624 -19.395 33.469 1.00 89.62 372 LYS A CA 1
ATOM 2944 C C . LYS A 1 372 ? 12.066 -20.174 32.225 1.00 89.62 372 LYS A C 1
ATOM 2946 O O . LYS A 1 372 ? 12.730 -21.204 32.372 1.00 89.62 372 LYS A O 1
ATOM 2951 N N . LEU A 1 373 ? 11.718 -19.726 31.014 1.00 89.38 373 LEU A N 1
ATOM 2952 C CA . LEU A 1 373 ? 12.170 -20.370 29.780 1.00 89.38 373 LEU A CA 1
ATOM 2953 C C . LEU A 1 373 ? 13.689 -20.262 29.629 1.00 89.38 373 LEU A C 1
ATOM 2955 O O . LEU A 1 373 ? 14.262 -19.170 29.611 1.00 89.38 373 LEU A O 1
ATOM 2959 N N . LYS A 1 374 ? 14.331 -21.419 29.451 1.00 82.94 374 LYS A N 1
ATOM 2960 C CA . LYS A 1 374 ? 15.749 -21.514 29.101 1.00 82.94 374 LYS A CA 1
ATOM 2961 C C . LYS A 1 374 ? 15.910 -21.269 27.603 1.00 82.94 374 LYS A C 1
ATOM 2963 O O . LYS A 1 374 ? 15.484 -22.090 26.794 1.00 82.94 374 LYS A O 1
ATOM 2968 N N . GLY A 1 375 ? 16.520 -20.147 27.248 1.00 81.69 375 GLY A N 1
ATOM 2969 C CA . GLY A 1 375 ? 16.763 -19.760 25.865 1.00 81.69 375 GLY A CA 1
ATOM 2970 C C . GLY A 1 375 ? 17.481 -18.421 25.774 1.00 81.69 375 GLY A C 1
ATOM 2971 O O . GLY A 1 375 ? 17.419 -17.624 26.712 1.00 81.69 375 GLY A O 1
ATOM 2972 N N . ASP A 1 376 ? 18.147 -18.183 24.650 1.00 78.56 376 ASP A N 1
ATOM 2973 C CA . ASP A 1 376 ? 18.835 -16.919 24.400 1.00 78.56 376 ASP A CA 1
ATOM 2974 C C . ASP A 1 376 ? 17.803 -15.809 24.171 1.00 78.56 376 ASP A C 1
ATOM 2976 O O . ASP A 1 376 ? 16.874 -15.973 23.373 1.00 78.56 376 ASP A O 1
ATOM 2980 N N . LEU A 1 377 ? 17.943 -14.702 24.909 1.00 84.31 377 LEU A N 1
ATOM 2981 C CA . LEU A 1 377 ? 17.073 -13.537 24.783 1.00 84.31 377 LEU A CA 1
ATOM 2982 C C . LEU A 1 377 ? 17.483 -12.719 23.553 1.00 84.31 377 LEU A C 1
ATOM 2984 O O . LEU A 1 377 ? 18.570 -12.150 23.490 1.00 84.31 377 LEU A O 1
ATOM 2988 N N . GLU A 1 378 ? 16.573 -12.634 22.598 1.00 83.94 378 GLU A N 1
ATOM 2989 C CA . GLU A 1 378 ? 16.677 -11.881 21.358 1.00 83.94 378 GLU A CA 1
ATOM 2990 C C . GLU A 1 378 ? 15.531 -10.864 21.254 1.00 83.94 378 GLU A C 1
ATOM 2992 O O . GLU A 1 378 ? 14.598 -10.846 22.062 1.00 83.94 378 GLU A O 1
ATOM 2997 N N . LYS A 1 379 ? 15.592 -10.007 20.232 1.00 77.69 379 LYS A N 1
ATOM 2998 C CA . LYS A 1 379 ? 14.476 -9.142 19.842 1.00 77.69 379 LYS A CA 1
ATOM 2999 C C . LYS A 1 379 ? 13.914 -9.590 18.501 1.00 77.69 379 LYS A C 1
ATOM 3001 O O . LYS A 1 379 ? 14.673 -9.885 17.578 1.00 77.69 379 LYS A O 1
ATOM 3006 N N . ASP A 1 380 ? 12.590 -9.610 18.375 1.00 70.12 380 ASP A N 1
ATOM 3007 C CA . ASP A 1 380 ? 11.940 -9.907 17.100 1.00 70.12 380 ASP A CA 1
ATOM 3008 C C . ASP A 1 380 ? 12.114 -8.754 16.084 1.00 70.12 380 ASP A C 1
ATOM 3010 O O . ASP A 1 380 ? 12.679 -7.700 16.381 1.00 70.12 380 ASP A O 1
ATOM 3014 N N . LYS A 1 381 ? 11.598 -8.922 14.857 1.00 57.78 381 LYS A N 1
ATOM 3015 C CA . LYS A 1 381 ? 11.677 -7.896 13.790 1.00 57.78 381 LYS A CA 1
ATOM 3016 C C . LYS A 1 381 ? 11.024 -6.553 14.151 1.00 57.78 381 LYS A C 1
ATOM 3018 O O . LYS A 1 381 ? 11.234 -5.578 13.437 1.00 57.78 381 LYS A O 1
ATOM 3023 N N . ILE A 1 382 ? 10.198 -6.529 15.193 1.00 57.09 382 ILE A N 1
ATOM 3024 C CA . ILE A 1 382 ? 9.446 -5.369 15.677 1.00 57.09 382 ILE A CA 1
ATOM 3025 C C . ILE A 1 382 ? 10.050 -4.873 17.013 1.00 57.09 382 ILE A C 1
ATOM 3027 O O . ILE A 1 382 ? 9.577 -3.895 17.579 1.00 57.09 382 ILE A O 1
ATOM 3031 N N . GLY A 1 383 ? 11.132 -5.498 17.498 1.00 59.69 383 GLY A N 1
ATOM 3032 C CA . GLY A 1 383 ? 11.873 -5.101 18.693 1.00 59.69 383 GLY A CA 1
ATOM 3033 C C . GLY A 1 383 ? 11.419 -5.754 20.002 1.00 59.69 383 GLY A C 1
ATOM 3034 O O . GLY A 1 383 ? 11.939 -5.371 21.047 1.00 59.69 383 GLY A O 1
ATOM 3035 N N . ARG A 1 384 ? 10.488 -6.719 19.976 1.00 73.69 384 ARG A N 1
ATOM 3036 C CA . ARG A 1 384 ? 9.929 -7.345 21.192 1.00 73.69 384 ARG A CA 1
ATOM 3037 C C . ARG A 1 384 ? 10.840 -8.428 21.772 1.00 73.69 384 ARG A C 1
ATOM 3039 O O . ARG A 1 384 ? 11.432 -9.160 20.976 1.00 73.69 384 ARG A O 1
ATOM 3046 N N . PRO A 1 385 ? 10.882 -8.615 23.106 1.00 80.06 385 PRO A N 1
ATOM 3047 C CA . PRO A 1 385 ? 11.623 -9.708 23.728 1.00 80.06 385 PRO A CA 1
ATOM 3048 C C . PRO A 1 385 ? 11.145 -11.077 23.240 1.00 80.06 385 PRO A C 1
ATOM 3050 O O . PRO A 1 385 ? 9.956 -11.410 23.263 1.00 80.06 385 PRO A O 1
ATOM 3053 N N . GLN A 1 386 ? 12.098 -11.892 22.817 1.00 89.19 386 GLN A N 1
ATOM 3054 C CA . GLN A 1 386 ? 11.885 -13.216 22.262 1.00 89.19 386 GLN A CA 1
ATOM 3055 C C . GLN A 1 386 ? 12.950 -14.161 22.812 1.00 89.19 386 GLN A C 1
ATOM 3057 O O . GLN A 1 386 ? 14.104 -13.779 22.921 1.00 89.19 386 GLN A O 1
ATOM 3062 N N . LYS A 1 387 ? 12.589 -15.402 23.132 1.00 91.75 387 LYS A N 1
ATOM 3063 C CA . LYS A 1 387 ? 13.544 -16.452 23.500 1.00 91.75 387 LYS A CA 1
ATOM 3064 C C . LYS A 1 387 ? 13.516 -17.575 22.474 1.00 91.75 387 LYS A C 1
ATOM 3066 O O . LYS A 1 387 ? 12.438 -18.037 22.086 1.00 91.75 387 LYS A O 1
ATOM 3071 N N . LEU A 1 388 ? 14.697 -18.019 22.048 1.00 89.81 388 LEU A N 1
ATOM 3072 C CA . LEU A 1 388 ? 14.866 -19.272 21.313 1.00 89.81 388 LEU A CA 1
ATOM 3073 C C . LEU A 1 388 ? 14.920 -20.423 22.321 1.00 89.81 388 LEU A C 1
ATOM 3075 O O . LEU A 1 388 ? 15.897 -20.573 23.050 1.00 89.81 388 LEU A O 1
ATOM 3079 N N . VAL A 1 389 ? 13.869 -21.236 22.365 1.00 89.88 389 VAL A N 1
ATOM 3080 C CA . VAL A 1 389 ? 13.730 -22.334 23.325 1.00 89.88 389 VAL A CA 1
ATOM 3081 C C . VAL A 1 389 ? 14.016 -23.648 22.619 1.00 89.88 389 VAL A C 1
ATOM 3083 O O . VAL A 1 389 ? 13.241 -24.084 21.766 1.00 89.88 389 VAL A O 1
ATOM 3086 N N . ASN A 1 390 ? 15.122 -24.287 22.992 1.00 88.38 390 ASN A N 1
ATOM 3087 C CA . ASN A 1 390 ? 15.429 -25.649 22.570 1.00 88.38 390 ASN A CA 1
ATOM 3088 C C . ASN A 1 390 ? 14.676 -26.639 23.462 1.00 88.38 390 ASN A C 1
ATOM 3090 O O . ASN A 1 390 ? 14.636 -26.467 24.680 1.00 88.38 390 ASN A O 1
ATOM 3094 N N . PHE A 1 391 ? 14.105 -27.682 22.867 1.00 86.81 391 PHE A N 1
ATOM 3095 C CA . PHE A 1 391 ? 13.371 -28.709 23.597 1.00 86.81 391 PHE A CA 1
ATOM 3096 C C . PHE A 1 391 ? 13.821 -30.115 23.202 1.00 86.81 391 PHE A C 1
ATOM 3098 O O . PHE A 1 391 ? 14.230 -30.362 22.065 1.00 86.81 391 PHE A O 1
ATOM 3105 N N . ASP A 1 392 ? 13.692 -31.029 24.159 1.00 85.38 392 ASP A N 1
ATOM 3106 C CA . ASP A 1 392 ? 13.831 -32.469 23.983 1.00 85.38 392 ASP A CA 1
ATOM 3107 C C . ASP A 1 392 ? 12.623 -33.134 24.646 1.00 85.38 392 ASP A C 1
ATOM 3109 O O . ASP A 1 392 ? 12.410 -33.015 25.855 1.00 85.38 392 ASP A O 1
ATOM 3113 N N . LEU A 1 393 ? 11.766 -33.748 23.836 1.00 79.62 393 LEU A N 1
ATOM 3114 C CA . LEU A 1 393 ? 10.577 -34.439 24.317 1.00 79.62 393 LEU A CA 1
ATOM 3115 C C . LEU A 1 393 ? 10.936 -35.884 24.641 1.00 79.62 393 LEU A C 1
ATOM 3117 O O . LEU A 1 393 ? 11.644 -36.532 23.877 1.00 79.62 393 LEU A O 1
ATOM 3121 N N . GLY A 1 394 ? 10.334 -36.450 25.692 1.00 68.75 394 GLY A N 1
ATOM 3122 C CA . GLY A 1 394 ? 10.526 -37.860 26.076 1.00 68.75 394 GLY A CA 1
ATOM 3123 C C . GLY A 1 394 ? 10.194 -38.888 24.978 1.00 68.75 394 GLY A C 1
ATOM 3124 O O . GLY A 1 394 ? 10.527 -40.060 25.114 1.00 68.75 394 GLY A O 1
ATOM 3125 N N . SER A 1 395 ? 9.580 -38.457 23.871 1.00 71.44 395 SER A N 1
ATOM 3126 C CA . SER A 1 395 ? 9.413 -39.228 22.635 1.00 71.44 395 SER A CA 1
ATOM 3127 C C . SER A 1 395 ? 10.670 -39.288 21.743 1.00 71.44 395 SER A C 1
ATOM 3129 O O . SER A 1 395 ? 10.585 -39.812 20.636 1.00 71.44 395 SER A O 1
ATOM 3131 N N . GLY A 1 396 ? 11.799 -38.700 22.160 1.00 73.00 396 GLY A N 1
ATOM 3132 C CA . GLY A 1 396 ? 13.043 -38.579 21.385 1.00 73.00 396 GLY A CA 1
ATOM 3133 C C . GLY A 1 396 ? 13.023 -37.483 20.313 1.00 73.00 396 GLY A C 1
ATOM 3134 O O . GLY A 1 396 ? 13.864 -37.485 19.414 1.00 73.00 396 GLY A O 1
ATOM 3135 N N . LYS A 1 397 ? 12.042 -36.571 20.361 1.00 79.38 397 LYS A N 1
ATOM 3136 C CA . LYS A 1 397 ? 11.925 -35.461 19.406 1.00 79.38 397 LYS A CA 1
ATOM 3137 C C . LYS A 1 397 ? 12.644 -34.239 19.957 1.00 79.38 397 LYS A C 1
ATOM 3139 O O . LYS A 1 397 ? 12.242 -33.711 20.992 1.00 79.38 397 LYS A O 1
ATOM 3144 N N . THR A 1 398 ? 13.634 -33.756 19.220 1.00 84.12 398 THR A N 1
ATOM 3145 C CA . THR A 1 398 ? 14.369 -32.535 19.546 1.00 84.12 398 THR A CA 1
ATOM 3146 C C . THR A 1 398 ? 14.086 -31.442 18.526 1.00 84.12 398 THR A C 1
ATOM 3148 O O . THR A 1 398 ? 13.832 -31.705 17.348 1.00 84.12 398 THR A O 1
ATOM 3151 N N . GLY A 1 399 ? 14.106 -30.192 18.973 1.00 85.81 399 GLY A N 1
ATOM 3152 C CA . GLY A 1 399 ? 13.855 -29.052 18.105 1.00 85.81 399 GLY A CA 1
ATOM 3153 C C . GLY A 1 399 ? 13.959 -27.731 18.843 1.00 85.81 399 GLY A C 1
ATOM 3154 O O . GLY A 1 399 ? 14.422 -27.667 19.982 1.00 85.81 399 GLY A O 1
ATOM 3155 N N . TYR A 1 400 ? 13.514 -26.669 18.180 1.00 88.62 400 TYR A N 1
ATOM 3156 C CA . TYR A 1 400 ? 13.441 -25.344 18.773 1.00 88.62 400 TYR A CA 1
ATOM 3157 C C . TYR A 1 400 ? 12.116 -24.667 18.435 1.00 88.62 400 TYR A C 1
ATOM 3159 O O . TYR A 1 400 ? 11.539 -24.886 17.367 1.00 88.62 400 TYR A O 1
ATOM 3167 N N . VAL A 1 401 ? 11.650 -23.821 19.345 1.00 90.50 401 VAL A N 1
ATOM 3168 C CA . VAL A 1 401 ? 10.548 -22.884 19.122 1.00 90.50 401 VAL A CA 1
ATOM 3169 C C . VAL A 1 401 ? 10.980 -21.492 19.539 1.00 90.50 401 VAL A C 1
ATOM 3171 O O . VAL A 1 401 ? 11.891 -21.317 20.345 1.00 90.50 401 VAL A O 1
ATOM 3174 N N . PHE A 1 402 ? 10.300 -20.489 19.007 1.00 89.62 402 PHE A N 1
ATOM 3175 C CA . PHE A 1 402 ? 10.460 -19.130 19.483 1.00 89.62 402 PHE A CA 1
ATOM 3176 C C . PHE A 1 402 ? 9.259 -18.727 20.319 1.00 89.62 402 PHE A C 1
ATOM 3178 O O . PHE A 1 402 ? 8.123 -18.857 19.863 1.00 89.62 402 PHE A O 1
ATOM 3185 N N . VAL A 1 403 ? 9.523 -18.196 21.508 1.00 90.69 403 VAL A N 1
ATOM 3186 C CA . VAL A 1 403 ? 8.499 -17.673 22.412 1.00 90.69 403 VAL A CA 1
ATOM 3187 C C . VAL A 1 403 ? 8.713 -16.175 22.554 1.00 90.69 403 VAL A C 1
ATOM 3189 O O . VAL A 1 403 ? 9.832 -15.744 22.807 1.00 90.69 403 VAL A O 1
ATOM 3192 N N . CYS A 1 404 ? 7.668 -15.377 22.364 1.00 87.62 404 CYS A N 1
ATOM 3193 C CA . CYS A 1 404 ? 7.716 -13.920 22.436 1.00 87.62 404 CYS A CA 1
ATOM 3194 C C . CYS A 1 404 ? 6.786 -13.408 23.535 1.00 87.62 404 CYS A C 1
ATOM 3196 O O . CYS A 1 404 ? 5.620 -13.820 23.600 1.00 87.62 404 CYS A O 1
ATOM 3198 N N . LEU A 1 405 ? 7.279 -12.451 24.324 1.00 81.62 405 LEU A N 1
ATOM 3199 C CA . LEU A 1 405 ? 6.427 -11.592 25.138 1.00 81.62 405 LEU A CA 1
ATOM 3200 C C . LEU A 1 405 ? 5.675 -10.627 24.222 1.00 81.62 405 LEU A C 1
ATOM 3202 O O . LEU A 1 405 ? 6.232 -10.098 23.255 1.00 81.62 405 LEU A O 1
ATOM 3206 N N . ARG A 1 406 ? 4.388 -10.403 24.506 1.00 67.62 406 ARG A N 1
ATOM 3207 C CA . ARG A 1 406 ? 3.629 -9.381 23.780 1.00 67.62 406 ARG A CA 1
ATOM 3208 C C . ARG A 1 406 ? 3.940 -7.957 24.259 1.00 67.62 406 ARG A C 1
ATOM 3210 O O . ARG A 1 406 ? 3.755 -7.062 23.440 1.00 67.62 406 ARG A O 1
ATOM 3217 N N . GLU A 1 407 ? 4.509 -7.777 25.459 1.00 60.09 407 GLU A N 1
ATOM 3218 C CA . GLU A 1 407 ? 5.015 -6.496 25.994 1.00 60.09 407 GLU A CA 1
ATOM 3219 C C . GLU A 1 407 ? 6.234 -6.660 26.927 1.00 60.09 407 GLU A C 1
ATOM 3221 O O . GLU A 1 407 ? 6.424 -7.726 27.516 1.00 60.09 407 GLU A O 1
ATOM 3226 N N . ASP A 1 408 ? 7.030 -5.589 27.067 1.00 42.16 408 ASP A N 1
ATOM 3227 C CA . ASP A 1 408 ? 8.061 -5.424 28.107 1.00 42.16 408 ASP A CA 1
ATOM 3228 C C . ASP A 1 408 ? 7.403 -5.107 29.469 1.00 42.16 408 ASP A C 1
ATOM 3230 O O . ASP A 1 408 ? 6.418 -4.365 29.505 1.00 42.16 408 ASP A O 1
ATOM 3234 N N . PRO A 1 409 ? 7.918 -5.608 30.608 1.00 37.66 409 PRO A N 1
ATOM 3235 C CA . PRO A 1 409 ? 7.397 -5.242 31.922 1.00 37.66 409 PRO A CA 1
ATOM 3236 C C . PRO A 1 409 ? 7.602 -3.751 32.179 1.00 37.66 409 PRO A C 1
ATOM 3238 O O . PRO A 1 409 ? 8.730 -3.257 32.181 1.00 37.66 409 PRO A O 1
ATOM 3241 N N . VAL A 1 410 ? 6.515 -3.032 32.443 1.00 34.38 410 VAL A N 1
ATOM 3242 C CA . VAL A 1 410 ? 6.589 -1.669 32.969 1.00 34.38 410 VAL A CA 1
ATOM 3243 C C . VAL A 1 410 ? 7.112 -1.753 34.405 1.00 34.38 410 VAL A C 1
ATOM 3245 O O . VAL A 1 410 ? 6.433 -2.280 35.286 1.00 34.38 410 VAL A O 1
ATOM 3248 N N . GLU A 1 411 ? 8.314 -1.233 34.664 1.00 28.66 411 GLU A N 1
ATOM 3249 C CA . GLU A 1 411 ? 8.800 -1.023 36.030 1.00 28.66 411 GLU A CA 1
ATOM 3250 C C . GLU A 1 411 ? 7.892 -0.004 36.737 1.00 28.66 411 GLU A C 1
ATOM 3252 O O . GLU A 1 411 ? 7.995 1.210 36.554 1.00 28.66 411 GLU A O 1
ATOM 3257 N N . HIS A 1 412 ? 6.969 -0.486 37.567 1.00 29.17 412 HIS A N 1
ATOM 3258 C CA . HIS A 1 412 ? 6.227 0.367 38.485 1.00 29.17 412 HIS A CA 1
ATOM 3259 C C . HIS A 1 412 ? 7.118 0.748 39.670 1.00 29.17 412 HIS A C 1
ATOM 3261 O O . HIS A 1 412 ? 7.139 0.085 40.706 1.00 29.17 412 HIS A O 1
ATOM 3267 N N . GLY A 1 413 ? 7.847 1.853 39.503 1.00 27.14 413 GLY A N 1
ATOM 3268 C CA . GLY A 1 413 ? 8.518 2.556 40.588 1.00 27.14 413 GLY A CA 1
ATOM 3269 C C . GLY A 1 413 ? 7.526 2.936 41.691 1.00 27.14 413 GLY A C 1
ATOM 3270 O O . GLY A 1 413 ? 6.497 3.573 41.462 1.00 27.14 413 GLY A O 1
ATOM 3271 N N . THR A 1 414 ? 7.837 2.504 42.905 1.00 26.00 414 THR A N 1
ATOM 3272 C CA . THR A 1 414 ? 7.048 2.669 44.121 1.00 26.00 414 THR A CA 1
ATOM 3273 C C . THR A 1 414 ? 6.813 4.145 44.457 1.00 26.00 414 THR A C 1
ATOM 3275 O O . THR A 1 414 ? 7.749 4.914 44.672 1.00 26.00 414 THR A O 1
ATOM 3278 N N . LYS A 1 415 ? 5.534 4.524 44.581 1.00 24.77 415 LYS A N 1
ATOM 3279 C CA . LYS A 1 415 ? 5.070 5.775 45.203 1.00 24.77 415 LYS A CA 1
ATOM 3280 C C . LYS A 1 415 ? 5.671 5.957 46.605 1.00 24.77 415 LYS A C 1
ATOM 3282 O O . LYS A 1 415 ? 5.532 5.078 47.455 1.00 24.77 415 LYS A O 1
ATOM 3287 N N . ARG A 1 416 ? 6.190 7.155 46.885 1.00 24.91 416 ARG A N 1
ATOM 3288 C CA . ARG A 1 416 ? 6.180 7.763 48.226 1.00 24.91 416 ARG A CA 1
ATOM 3289 C C . ARG A 1 416 ? 5.441 9.110 48.167 1.00 24.91 416 ARG A C 1
ATOM 3291 O O . ARG A 1 416 ? 5.630 9.880 47.233 1.00 24.91 416 ARG A O 1
ATOM 3298 N N . SER A 1 417 ? 4.554 9.283 49.146 1.00 24.55 417 SER A N 1
ATOM 3299 C CA . SER A 1 417 ? 3.721 10.433 49.568 1.00 24.55 417 SER A CA 1
ATOM 3300 C C . SER A 1 417 ? 4.476 11.776 49.598 1.00 24.55 417 SER A C 1
ATOM 3302 O O . SER A 1 417 ? 5.641 11.764 49.979 1.00 24.55 417 SER A O 1
ATOM 3304 N N . ALA A 1 418 ? 3.963 12.896 49.066 1.00 23.41 418 ALA A N 1
ATOM 3305 C CA . ALA A 1 418 ? 2.831 13.779 49.446 1.00 23.41 418 ALA A CA 1
ATOM 3306 C C . ALA A 1 418 ? 3.190 14.882 50.475 1.00 23.41 418 ALA A C 1
ATOM 3308 O O . ALA A 1 418 ? 3.868 14.579 51.450 1.00 23.41 418 ALA A O 1
ATOM 3309 N N . GLU A 1 419 ? 2.636 16.086 50.218 1.00 23.47 419 GLU A N 1
ATOM 3310 C CA . GLU A 1 419 ? 2.640 17.376 50.969 1.00 23.47 419 GLU A CA 1
ATOM 3311 C C . GLU A 1 419 ? 3.814 18.336 50.653 1.00 23.47 419 GLU A C 1
ATOM 3313 O O . GLU A 1 419 ? 4.962 17.908 50.619 1.00 23.47 419 GLU A O 1
ATOM 3318 N N . ASP A 1 420 ? 3.661 19.646 50.408 1.00 23.53 420 ASP A N 1
ATOM 3319 C CA . ASP A 1 420 ? 2.527 20.561 50.153 1.00 23.53 420 ASP A CA 1
ATOM 3320 C C . ASP A 1 420 ? 3.109 21.906 49.608 1.00 23.53 420 ASP A C 1
ATOM 3322 O O . ASP A 1 420 ? 4.328 22.092 49.599 1.00 23.53 420 ASP A O 1
ATOM 3326 N N . ASP A 1 421 ? 2.229 22.832 49.215 1.00 23.05 421 ASP A N 1
ATOM 3327 C CA . ASP A 1 421 ? 2.403 24.287 49.001 1.00 23.05 421 ASP A CA 1
ATOM 3328 C C . ASP A 1 421 ? 2.794 24.869 47.616 1.00 23.05 421 ASP A C 1
ATOM 3330 O O . ASP A 1 421 ? 3.895 24.761 47.081 1.00 23.05 421 ASP A O 1
ATOM 3334 N N . THR A 1 422 ? 1.842 25.648 47.086 1.00 21.62 422 THR A N 1
ATOM 3335 C CA . THR A 1 422 ? 1.936 26.699 46.040 1.00 21.62 422 THR A CA 1
ATOM 3336 C C . THR A 1 422 ? 1.505 28.013 46.750 1.00 21.62 422 THR A C 1
ATOM 3338 O O . THR A 1 422 ? 0.671 27.873 47.647 1.00 21.62 422 THR A O 1
ATOM 3341 N N . PRO A 1 423 ? 1.900 29.277 46.396 1.00 32.03 423 PRO A N 1
ATOM 3342 C CA . PRO A 1 423 ? 1.873 29.765 45.008 1.00 32.03 423 PRO A CA 1
ATOM 3343 C C . PRO A 1 423 ? 2.742 30.987 44.563 1.00 32.03 423 PRO A C 1
ATOM 3345 O O . PRO A 1 423 ? 3.168 31.832 45.340 1.00 32.03 423 PRO A O 1
ATOM 3348 N N . CYS A 1 424 ? 2.790 31.147 43.228 1.00 20.55 424 CYS A N 1
ATOM 3349 C CA . CYS A 1 424 ? 2.857 32.395 42.429 1.00 20.55 424 CYS A CA 1
ATOM 3350 C C . CYS A 1 424 ? 4.213 33.102 42.146 1.00 20.55 424 CYS A C 1
ATOM 3352 O O . CYS A 1 424 ? 4.940 33.497 43.049 1.00 20.55 424 CYS A O 1
ATOM 3354 N N . GLY A 1 425 ? 4.471 33.391 40.853 1.00 21.81 425 GLY A N 1
ATOM 3355 C CA . GLY A 1 425 ? 5.465 34.373 40.374 1.00 21.81 425 GLY A CA 1
ATOM 3356 C C . GLY A 1 425 ? 5.988 34.135 38.940 1.00 21.81 425 GLY A C 1
ATOM 3357 O O . GLY A 1 425 ? 6.660 33.147 38.678 1.00 21.81 425 GLY A O 1
ATOM 3358 N N . ILE A 1 426 ? 5.691 35.049 38.006 1.00 22.83 426 ILE A N 1
ATOM 3359 C CA . ILE A 1 426 ? 6.012 35.014 36.554 1.00 22.83 426 ILE A CA 1
ATOM 3360 C C . ILE A 1 426 ? 7.513 35.368 36.259 1.00 22.83 426 ILE A C 1
ATOM 3362 O O . ILE A 1 426 ? 8.250 35.715 37.178 1.00 22.83 426 ILE A O 1
ATOM 3366 N N . PRO A 1 427 ? 8.002 35.358 34.996 1.00 31.31 427 PRO A N 1
ATOM 3367 C CA . PRO A 1 427 ? 8.891 34.365 34.384 1.00 31.31 427 PRO A CA 1
ATOM 3368 C C 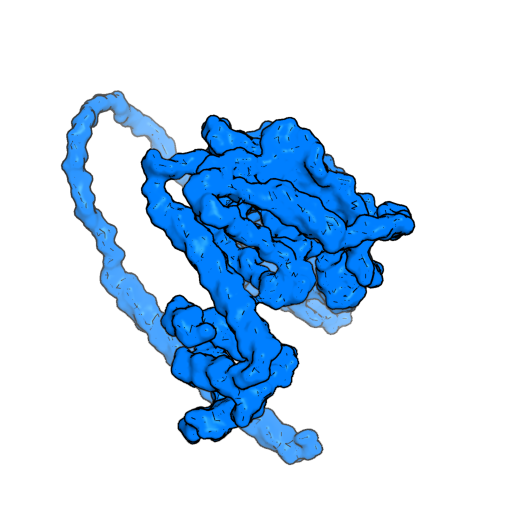. PRO A 1 427 ? 10.360 34.835 34.240 1.00 31.31 427 PRO A C 1
ATOM 3370 O O . PRO A 1 427 ? 10.629 36.004 33.958 1.00 31.31 427 PRO A O 1
ATOM 3373 N N . LYS A 1 428 ? 11.343 33.925 34.303 1.00 24.25 428 LYS A N 1
ATOM 3374 C CA . LYS A 1 428 ? 12.738 34.245 33.933 1.00 24.25 428 LYS A CA 1
ATOM 3375 C C . LYS A 1 428 ? 13.355 33.198 33.006 1.00 24.25 428 LYS A C 1
ATOM 3377 O O . LYS A 1 428 ? 13.533 32.047 33.375 1.00 24.25 428 LYS A O 1
ATOM 3382 N N . LYS A 1 429 ? 13.715 33.662 31.803 1.00 27.48 429 LYS A N 1
ATOM 3383 C CA . LYS A 1 429 ? 14.677 33.045 30.875 1.00 27.48 429 LYS A CA 1
ATOM 3384 C C . LYS A 1 429 ? 15.978 32.672 31.588 1.00 27.48 429 LYS A C 1
ATOM 3386 O O . LYS A 1 429 ? 16.519 33.545 32.251 1.00 27.48 429 LYS A O 1
ATOM 3391 N N . PHE A 1 430 ? 16.493 31.472 31.325 1.00 22.34 430 PHE A N 1
ATOM 3392 C CA . PHE A 1 430 ? 17.893 30.988 31.342 1.00 22.34 430 PHE A CA 1
ATOM 3393 C C . PHE A 1 430 ? 17.800 29.465 31.060 1.00 22.34 430 PHE A C 1
ATOM 3395 O O . PHE A 1 430 ? 16.797 28.875 31.433 1.00 22.34 430 PHE A O 1
ATOM 3402 N N . LYS A 1 431 ? 18.717 28.718 30.446 1.00 24.20 431 LYS A N 1
ATOM 3403 C CA . LYS A 1 431 ? 19.937 28.915 29.650 1.00 24.20 431 LYS A CA 1
ATOM 3404 C C . LYS A 1 431 ? 20.222 27.528 29.024 1.00 24.20 431 LYS A C 1
ATOM 3406 O O . LYS A 1 431 ? 19.765 26.523 29.554 1.00 24.20 431 LYS A O 1
ATOM 3411 N N . THR A 1 432 ? 20.929 27.501 27.906 1.00 29.00 432 THR A N 1
ATOM 3412 C CA . THR A 1 432 ? 21.433 26.309 27.201 1.00 29.00 432 THR A CA 1
ATOM 3413 C C . THR A 1 432 ? 22.461 25.517 28.038 1.00 29.00 432 THR A C 1
ATOM 3415 O O . THR A 1 432 ? 23.108 26.137 28.879 1.00 29.00 432 THR A O 1
ATOM 3418 N N . GLU A 1 433 ? 22.648 24.229 27.681 1.00 33.38 433 GLU A N 1
ATOM 3419 C CA . GLU A 1 433 ? 23.667 23.213 28.094 1.00 33.38 433 GLU A CA 1
ATOM 3420 C C . GLU A 1 433 ? 23.187 22.227 29.184 1.00 33.38 433 GLU A C 1
ATOM 3422 O O . GLU A 1 433 ? 22.450 22.625 30.075 1.00 33.38 433 GLU A O 1
ATOM 3427 N N . GLU A 1 434 ? 23.424 20.905 29.114 1.00 30.19 434 GLU A N 1
ATOM 3428 C CA . GLU A 1 434 ? 24.662 20.139 28.814 1.00 30.19 434 GLU A CA 1
ATOM 3429 C C . GLU A 1 434 ? 24.353 18.870 27.963 1.00 30.19 434 GLU A C 1
ATOM 3431 O O . GLU A 1 434 ? 23.315 18.244 28.152 1.00 30.19 434 GLU A O 1
ATOM 3436 N N . LEU A 1 435 ? 25.049 18.552 26.857 1.00 34.41 435 LEU A N 1
ATOM 3437 C CA . LEU A 1 435 ? 26.404 17.971 26.702 1.00 34.41 435 LEU A CA 1
ATOM 3438 C C . LEU A 1 435 ? 26.539 16.552 27.293 1.00 34.41 435 LEU A C 1
ATOM 3440 O O . LEU A 1 435 ? 26.750 16.376 28.486 1.00 34.41 435 LEU A O 1
ATOM 3444 N N . GLU A 1 436 ? 26.422 15.553 26.409 1.00 40.66 436 GLU A N 1
ATOM 3445 C CA . GLU A 1 436 ? 26.697 14.133 26.666 1.00 40.66 436 GLU A CA 1
ATOM 3446 C C . GLU A 1 436 ? 28.134 13.929 27.182 1.00 40.66 436 GLU A C 1
ATOM 3448 O O . GLU A 1 436 ? 29.089 14.491 26.639 1.00 40.66 436 GLU A O 1
ATOM 3453 N N . ASP A 1 437 ? 28.272 13.114 28.231 1.00 38.97 437 ASP A N 1
ATOM 3454 C CA . ASP A 1 437 ? 29.530 12.780 28.901 1.00 38.97 437 ASP A CA 1
ATOM 3455 C C . ASP A 1 437 ? 30.556 12.175 27.907 1.00 38.97 437 ASP A C 1
ATOM 3457 O O . ASP A 1 437 ? 30.330 11.080 27.371 1.00 38.97 437 ASP A O 1
ATOM 3461 N N . PRO A 1 438 ? 31.709 12.832 27.658 1.00 41.06 438 PRO A N 1
ATOM 3462 C CA . PRO A 1 438 ? 32.749 12.345 26.745 1.00 41.06 438 PRO A CA 1
ATOM 3463 C C . PRO A 1 438 ? 33.266 10.942 27.091 1.00 41.06 438 PRO A C 1
ATOM 3465 O O . PRO A 1 438 ? 33.742 10.218 26.213 1.00 41.06 438 PRO A O 1
ATOM 3468 N N . ASN A 1 439 ? 33.150 10.539 28.358 1.00 49.62 439 ASN A N 1
ATOM 3469 C CA . ASN A 1 439 ? 33.659 9.266 28.854 1.00 49.62 439 ASN A CA 1
ATOM 3470 C C . ASN A 1 439 ? 32.804 8.070 28.387 1.00 49.62 439 ASN A C 1
ATOM 3472 O O . ASN A 1 439 ? 33.309 6.955 28.232 1.00 49.62 439 ASN A O 1
ATOM 3476 N N . GLN A 1 440 ? 31.516 8.295 28.099 1.00 47.31 440 GLN A N 1
ATOM 3477 C CA . GLN A 1 440 ? 30.598 7.254 27.629 1.00 47.31 440 GLN A CA 1
ATOM 3478 C C . GLN A 1 440 ? 30.822 6.938 26.141 1.00 47.31 440 GLN A C 1
ATOM 3480 O O . GLN A 1 440 ? 30.866 5.771 25.747 1.00 47.31 440 GLN A O 1
ATOM 3485 N N . CYS A 1 441 ? 31.084 7.960 25.321 1.00 48.28 441 CYS A N 1
ATOM 3486 C CA . CYS A 1 441 ? 31.455 7.791 23.912 1.00 48.28 441 CYS A CA 1
ATOM 3487 C C . CYS A 1 441 ? 32.775 7.023 23.734 1.00 48.28 441 CYS A C 1
ATOM 3489 O O . CYS A 1 441 ? 32.878 6.176 22.845 1.00 48.28 441 CYS A O 1
ATOM 3491 N N . GLU A 1 442 ? 33.770 7.257 24.595 1.00 59.12 442 GLU A N 1
ATOM 3492 C CA . GLU A 1 442 ? 35.047 6.536 24.532 1.00 59.12 442 GLU A CA 1
ATOM 3493 C C . GLU A 1 442 ? 34.897 5.052 24.914 1.00 59.12 442 GLU A C 1
ATOM 3495 O O . GLU A 1 442 ? 35.502 4.176 24.289 1.00 59.12 442 GLU A O 1
ATOM 3500 N N . MET A 1 443 ? 34.036 4.747 25.889 1.00 66.00 443 MET A N 1
ATOM 3501 C CA . MET A 1 443 ? 33.678 3.370 26.247 1.00 66.00 443 MET A CA 1
ATOM 3502 C C . MET A 1 443 ? 32.975 2.644 25.090 1.00 66.00 443 MET A C 1
ATOM 3504 O O . MET A 1 443 ? 33.318 1.501 24.780 1.00 66.00 443 MET A O 1
ATOM 3508 N N . HIS A 1 444 ? 32.037 3.310 24.408 1.00 69.06 444 HIS A N 1
ATOM 3509 C CA . HIS A 1 444 ? 31.343 2.743 23.248 1.00 69.06 444 HIS A CA 1
ATOM 3510 C C . HIS A 1 444 ? 32.281 2.502 22.058 1.00 69.06 444 HIS A C 1
ATOM 3512 O O . HIS A 1 444 ? 32.185 1.458 21.415 1.00 69.06 444 HIS A O 1
ATOM 3518 N N . LEU A 1 445 ? 33.224 3.412 21.791 1.00 69.00 445 LEU A N 1
ATOM 3519 C CA . LEU A 1 445 ? 34.229 3.236 20.735 1.00 69.00 445 LEU A CA 1
ATOM 3520 C C . LEU A 1 445 ? 35.141 2.032 21.006 1.00 69.00 445 LEU A C 1
ATOM 3522 O O . LEU A 1 445 ? 35.363 1.222 20.104 1.00 69.00 445 LEU A O 1
ATOM 3526 N N . LYS A 1 446 ? 35.595 1.860 22.254 1.00 76.75 446 LYS A N 1
ATOM 3527 C CA . LYS A 1 446 ? 36.406 0.700 22.663 1.00 76.75 446 LYS A CA 1
ATOM 3528 C C . LYS A 1 446 ? 35.640 -0.617 22.527 1.00 76.75 446 LYS A C 1
ATOM 3530 O O . LYS A 1 446 ? 36.212 -1.606 22.070 1.00 76.75 446 LYS A O 1
ATOM 3535 N N . GLU A 1 447 ? 34.350 -0.640 22.865 1.00 80.62 447 GLU A N 1
ATOM 3536 C CA . GLU A 1 447 ? 33.530 -1.847 22.697 1.00 80.62 447 GLU A CA 1
ATOM 3537 C C . GLU A 1 447 ? 33.268 -2.165 21.217 1.00 80.62 447 GLU A C 1
ATOM 3539 O O . GLU A 1 447 ? 33.333 -3.327 20.820 1.00 80.62 447 GLU A O 1
ATOM 3544 N N . ILE A 1 448 ? 33.067 -1.152 20.367 1.00 78.88 448 ILE A N 1
ATOM 3545 C CA . ILE A 1 448 ? 32.938 -1.337 18.912 1.00 78.88 448 ILE A CA 1
ATOM 3546 C C . ILE A 1 448 ? 34.231 -1.911 18.316 1.00 78.88 448 ILE A C 1
ATOM 3548 O O . ILE A 1 448 ? 34.177 -2.850 17.519 1.00 78.88 448 ILE A O 1
ATOM 3552 N N . GLU A 1 449 ? 35.401 -1.401 18.706 1.00 82.31 449 GLU A N 1
ATOM 3553 C CA . GLU A 1 449 ? 36.689 -1.952 18.266 1.00 82.31 449 GLU A CA 1
ATOM 3554 C C . GLU A 1 449 ? 36.888 -3.396 18.740 1.00 82.31 449 GLU A C 1
ATOM 3556 O O . GLU A 1 449 ? 37.312 -4.254 17.956 1.00 82.31 449 GLU A O 1
ATOM 3561 N N . ARG A 1 450 ? 36.512 -3.698 19.989 1.00 90.12 450 ARG A N 1
ATOM 3562 C CA . ARG A 1 450 ? 36.568 -5.056 20.540 1.00 90.12 450 ARG A CA 1
ATOM 3563 C C . ARG A 1 450 ? 35.679 -6.018 19.752 1.00 90.12 450 ARG A C 1
ATOM 3565 O O . ARG A 1 450 ? 36.142 -7.092 19.367 1.00 90.12 450 ARG A O 1
ATOM 3572 N N . LEU A 1 451 ? 34.431 -5.632 19.480 1.00 81.31 451 LEU A N 1
ATOM 3573 C CA . LEU A 1 451 ? 33.473 -6.435 18.716 1.00 81.31 451 LEU A CA 1
ATOM 3574 C C . LEU A 1 451 ? 33.930 -6.648 17.268 1.00 81.31 451 LEU A C 1
ATOM 3576 O O . LEU A 1 451 ? 33.827 -7.763 16.759 1.00 81.31 451 LEU A O 1
ATOM 3580 N N . ASN A 1 452 ? 34.503 -5.626 16.627 1.00 82.19 452 ASN A N 1
ATOM 3581 C CA . ASN A 1 452 ? 35.064 -5.742 15.279 1.00 82.19 452 ASN A CA 1
ATOM 3582 C C . ASN A 1 452 ? 36.262 -6.703 15.226 1.00 82.19 452 ASN A C 1
ATOM 3584 O O . ASN A 1 452 ? 36.388 -7.482 14.280 1.00 82.19 452 ASN A O 1
ATOM 3588 N N . SER A 1 453 ? 37.122 -6.690 16.248 1.00 84.12 453 SER A N 1
ATOM 3589 C CA . SER A 1 453 ? 38.235 -7.640 16.363 1.00 84.12 453 SER A CA 1
ATOM 3590 C C . SER A 1 453 ? 37.734 -9.083 16.530 1.00 84.12 453 SER A C 1
ATOM 3592 O O . SER A 1 453 ? 38.199 -9.995 15.845 1.00 84.12 453 SER A O 1
ATOM 3594 N N . LEU A 1 454 ? 36.708 -9.280 17.365 1.00 87.50 454 LEU A N 1
ATOM 3595 C CA . LEU A 1 454 ? 36.058 -10.577 17.590 1.00 87.50 454 LEU A CA 1
ATOM 3596 C C . LEU A 1 454 ? 35.375 -11.124 16.328 1.00 87.50 454 LEU A C 1
ATOM 3598 O O . LEU A 1 454 ? 35.477 -12.316 16.036 1.00 87.50 454 LEU A O 1
ATOM 3602 N N . LEU A 1 455 ? 34.713 -10.254 15.562 1.00 82.38 455 LEU A N 1
ATOM 3603 C CA . LEU A 1 455 ? 34.129 -10.587 14.260 1.00 82.38 455 LEU A CA 1
ATOM 3604 C C . LEU A 1 455 ? 35.196 -11.062 13.275 1.00 82.38 455 LEU A C 1
ATOM 3606 O O . LEU A 1 455 ? 35.032 -12.104 12.647 1.00 82.38 455 LEU A O 1
ATOM 3610 N N . LYS A 1 456 ? 36.325 -10.353 13.199 1.00 86.56 456 LYS A N 1
ATOM 3611 C CA . LYS A 1 456 ? 37.434 -10.732 12.321 1.00 86.56 456 LYS A CA 1
ATOM 3612 C C . LYS A 1 456 ? 38.024 -12.097 12.690 1.00 86.56 456 LYS A C 1
ATOM 3614 O O . LYS A 1 456 ? 38.301 -12.901 11.805 1.00 86.56 456 LYS A O 1
ATOM 3619 N N . GLN A 1 457 ? 38.161 -12.386 13.985 1.00 86.75 457 GLN A N 1
ATOM 3620 C CA . GLN A 1 457 ? 38.631 -13.689 14.461 1.00 86.75 457 GLN A CA 1
ATOM 3621 C C . GLN A 1 457 ? 37.646 -14.819 14.107 1.00 86.75 457 GLN A C 1
ATOM 3623 O O . GLN A 1 457 ? 38.061 -15.874 13.628 1.00 86.75 457 GLN A O 1
ATOM 3628 N N . ARG A 1 458 ? 36.337 -14.582 14.270 1.00 86.62 458 ARG A N 1
ATOM 3629 C CA . ARG A 1 458 ? 35.277 -15.521 13.857 1.00 86.62 458 ARG A CA 1
ATOM 3630 C C . ARG A 1 458 ? 35.298 -15.782 12.349 1.00 86.62 458 ARG A C 1
ATOM 3632 O O . ARG A 1 458 ? 35.168 -16.931 11.935 1.00 86.62 458 ARG A O 1
ATOM 3639 N N . ASP A 1 459 ? 35.503 -14.752 11.531 1.00 87.06 459 ASP A N 1
ATOM 3640 C CA . ASP A 1 459 ? 35.601 -14.899 10.074 1.00 87.06 459 ASP A CA 1
ATOM 3641 C C . ASP A 1 459 ? 36.818 -15.746 9.665 1.00 87.06 459 ASP A C 1
ATOM 3643 O O . ASP A 1 459 ? 36.722 -16.589 8.770 1.00 87.06 459 ASP A O 1
ATOM 3647 N N . GLU A 1 460 ? 37.956 -15.583 10.346 1.00 88.56 460 GLU A N 1
ATOM 3648 C CA . GLU A 1 460 ? 39.154 -16.406 10.132 1.00 88.56 460 GLU A CA 1
ATOM 3649 C C . GLU A 1 460 ? 38.936 -17.875 10.548 1.00 88.56 460 GLU A C 1
ATOM 3651 O O . GLU A 1 460 ? 39.361 -18.797 9.835 1.00 88.56 460 GLU A O 1
ATOM 3656 N N . GLU A 1 461 ? 38.219 -18.120 11.649 1.00 87.25 461 GLU A N 1
ATOM 3657 C CA . GLU A 1 461 ? 37.813 -19.465 12.080 1.00 87.25 461 GLU A CA 1
ATOM 3658 C C . GLU A 1 461 ? 36.886 -20.130 11.057 1.00 87.25 461 GLU A C 1
ATOM 3660 O O . GLU A 1 461 ? 37.132 -21.272 10.655 1.00 87.25 461 GLU A O 1
ATOM 3665 N N . ILE A 1 462 ? 35.873 -19.407 10.567 1.00 88.94 462 ILE A N 1
ATOM 3666 C CA . ILE A 1 462 ? 34.959 -19.889 9.523 1.00 88.94 462 ILE A CA 1
ATOM 3667 C C . ILE A 1 462 ? 35.748 -20.246 8.264 1.00 88.94 462 ILE A C 1
ATOM 3669 O O . ILE A 1 462 ? 35.565 -21.325 7.697 1.00 88.94 462 ILE A O 1
ATOM 3673 N N . LEU A 1 463 ? 36.684 -19.394 7.842 1.00 87.50 463 LEU A N 1
ATOM 3674 C CA . LEU A 1 463 ? 37.495 -19.642 6.651 1.00 87.50 463 LEU A CA 1
ATOM 3675 C C . LEU A 1 463 ? 38.386 -20.886 6.813 1.00 87.50 463 LEU A C 1
ATOM 3677 O O . LEU A 1 463 ? 38.616 -21.632 5.855 1.00 87.50 463 LEU A O 1
ATOM 3681 N N . THR A 1 464 ? 38.863 -21.140 8.031 1.00 88.81 464 THR A N 1
ATOM 3682 C CA . THR A 1 464 ? 39.641 -22.337 8.378 1.00 88.81 464 THR A CA 1
ATOM 3683 C C . THR A 1 464 ? 38.766 -23.592 8.366 1.00 88.81 464 THR A C 1
ATOM 3685 O O . THR A 1 464 ? 39.147 -24.602 7.767 1.00 88.81 464 THR A O 1
ATOM 3688 N N . GLN A 1 465 ? 37.561 -23.522 8.936 1.00 87.94 465 GLN A N 1
ATOM 3689 C CA . GLN A 1 465 ? 36.583 -24.611 8.896 1.00 87.94 465 GLN A CA 1
ATOM 3690 C C . GLN A 1 465 ? 36.151 -24.932 7.460 1.00 87.94 465 GLN A C 1
ATOM 3692 O O . GLN A 1 465 ? 36.123 -26.100 7.076 1.00 87.94 465 GLN A O 1
ATOM 3697 N N . MET A 1 466 ? 35.916 -23.920 6.620 1.00 86.94 466 MET A N 1
ATOM 3698 C CA . MET A 1 466 ? 35.595 -24.113 5.202 1.00 86.94 466 MET A CA 1
ATOM 3699 C C . MET A 1 466 ? 36.733 -24.807 4.441 1.00 86.94 466 MET A C 1
ATOM 3701 O O . MET A 1 466 ? 36.476 -25.680 3.611 1.00 86.94 466 MET A O 1
ATOM 3705 N N . LYS A 1 467 ? 37.999 -24.484 4.743 1.00 87.12 467 LYS A N 1
ATOM 3706 C CA . LYS A 1 467 ? 39.164 -25.178 4.162 1.00 87.12 467 LYS A CA 1
ATOM 3707 C C . LYS A 1 467 ? 39.249 -26.641 4.607 1.00 87.12 467 LYS A C 1
ATOM 3709 O O . LYS A 1 467 ? 39.573 -27.501 3.786 1.00 87.12 467 LYS A O 1
ATOM 3714 N N . LEU A 1 468 ? 38.945 -26.929 5.873 1.00 87.38 468 LEU A N 1
ATOM 3715 C CA . LEU A 1 468 ? 38.879 -28.293 6.411 1.00 87.38 468 LEU A CA 1
ATOM 3716 C C . LEU A 1 468 ? 37.764 -29.106 5.748 1.00 87.38 468 LEU A C 1
ATOM 3718 O O . LEU A 1 468 ? 38.022 -30.214 5.281 1.00 87.38 468 LEU A O 1
ATOM 3722 N N . ILE A 1 469 ? 36.567 -28.529 5.620 1.00 87.44 469 ILE A N 1
ATOM 3723 C CA . ILE A 1 469 ? 35.431 -29.144 4.924 1.00 87.44 469 ILE A CA 1
ATOM 3724 C C . ILE A 1 469 ? 35.795 -29.430 3.461 1.00 87.44 469 ILE A C 1
ATOM 3726 O O . ILE A 1 469 ? 35.641 -30.558 3.003 1.00 87.44 469 ILE A O 1
ATOM 3730 N N . ALA A 1 470 ? 36.376 -28.465 2.741 1.00 84.62 470 ALA A N 1
ATOM 3731 C CA . ALA A 1 470 ? 36.818 -28.666 1.359 1.00 84.62 470 ALA A CA 1
ATOM 3732 C C . ALA A 1 470 ? 37.914 -29.745 1.226 1.00 84.62 470 ALA A C 1
ATOM 3734 O O . ALA A 1 470 ? 37.997 -30.445 0.217 1.00 84.62 470 ALA A O 1
ATOM 3735 N N . SER A 1 471 ? 38.778 -29.895 2.234 1.00 84.12 471 SER A N 1
ATOM 3736 C CA . SER A 1 471 ? 39.772 -30.974 2.294 1.00 84.12 471 SER A CA 1
ATOM 3737 C C . SER A 1 471 ? 39.124 -32.345 2.515 1.00 84.12 471 SER A C 1
ATOM 3739 O O . SER A 1 471 ? 39.474 -33.302 1.829 1.00 84.12 471 SER A O 1
ATOM 3741 N N . LEU A 1 472 ? 38.145 -32.430 3.421 1.00 84.62 472 LEU A N 1
ATOM 3742 C CA . LEU A 1 472 ? 37.386 -33.651 3.703 1.00 84.62 472 LEU A CA 1
ATOM 3743 C C . LEU A 1 472 ? 36.564 -34.108 2.495 1.00 84.62 472 LEU A C 1
ATOM 3745 O O . LEU A 1 472 ? 36.616 -35.285 2.156 1.00 84.62 472 LEU A O 1
ATOM 3749 N N . ILE A 1 473 ? 35.895 -33.182 1.802 1.00 81.69 473 ILE A N 1
ATOM 3750 C CA . ILE A 1 473 ? 35.149 -33.461 0.564 1.00 81.69 473 ILE A CA 1
ATOM 3751 C C . ILE A 1 473 ? 36.079 -34.080 -0.492 1.00 81.69 473 ILE A C 1
ATOM 3753 O O . ILE A 1 473 ? 35.796 -35.158 -1.009 1.00 81.69 473 ILE A O 1
ATOM 3757 N N . ARG A 1 474 ? 37.266 -33.490 -0.710 1.00 80.44 474 ARG A N 1
ATOM 3758 C CA . ARG A 1 474 ? 38.280 -34.049 -1.626 1.00 80.44 474 ARG A CA 1
ATOM 3759 C C . ARG A 1 474 ? 38.789 -35.430 -1.208 1.00 80.44 474 ARG A C 1
ATOM 3761 O O . ARG A 1 474 ? 39.094 -36.243 -2.072 1.00 80.44 474 ARG A O 1
ATOM 3768 N N . LYS A 1 475 ? 38.901 -35.698 0.096 1.00 80.94 475 LYS A N 1
ATOM 3769 C CA . LYS A 1 475 ? 39.348 -36.998 0.629 1.00 80.94 475 LYS A CA 1
ATOM 3770 C C . LYS A 1 475 ? 38.283 -38.091 0.505 1.00 80.94 475 LYS A C 1
ATOM 3772 O O . LYS A 1 475 ? 38.641 -39.259 0.415 1.00 80.94 475 LYS A O 1
ATOM 3777 N N . LEU A 1 476 ? 37.007 -37.708 0.525 1.00 81.69 476 LEU A N 1
ATOM 3778 C CA . LEU A 1 476 ? 35.856 -38.611 0.440 1.00 81.69 476 LEU A CA 1
ATOM 3779 C C . LEU A 1 476 ? 35.351 -38.817 -0.998 1.00 81.69 476 LEU A C 1
ATOM 3781 O O . LEU A 1 476 ? 34.470 -39.645 -1.203 1.00 81.69 476 LEU A O 1
ATOM 3785 N N . GLY A 1 477 ? 35.915 -38.108 -1.984 1.00 65.25 477 GLY A N 1
ATOM 3786 C CA . GLY A 1 477 ? 35.545 -38.249 -3.397 1.00 65.25 477 GLY A CA 1
ATOM 3787 C C . GLY A 1 477 ? 34.127 -37.766 -3.721 1.00 65.25 477 GLY A C 1
ATOM 3788 O O . GLY A 1 477 ? 33.529 -38.279 -4.666 1.00 65.25 477 GLY A O 1
ATOM 3789 N N . LEU A 1 478 ? 33.600 -36.830 -2.922 1.00 54.06 478 LEU A N 1
ATOM 3790 C CA . LEU A 1 478 ? 32.287 -36.198 -3.098 1.00 54.06 478 LEU A CA 1
ATOM 3791 C C . LEU A 1 478 ? 32.362 -34.924 -3.942 1.00 54.06 478 LEU A C 1
ATOM 3793 O O . LEU A 1 478 ? 33.378 -34.197 -3.828 1.00 54.06 478 LEU A O 1
#

pLDDT: mean 82.72, std 17.86, range [20.55, 98.81]